Protein AF-A0AAP6ECL6-F1 (afdb_monomer)

Radius of gyration: 22.19 Å; Cα contacts (8 Å, |Δi|>4): 756; chains: 1; bounding box: 52×49×64 Å

Organism: Escherichia coli (NCBI:txid562)

pLDDT: mean 90.91, std 8.63, range [54.09, 98.69]

Foldseek 3Di:
DLLVVLVVLVLVLLQCLLVVVVVVNLVSLLVSLLSLLCLQLNVLAADPPPHGDHDVVSSVVSSVLSVVLSVQLSVQLVVPLVSLLVSLLVLLVCLQVQLDFDSQSVLVCCLVLDLLQALAQFLSVSSSVSSSLSSNVNSDDPVVNVVVSVVSCVPRSVRNDFQDPPDPKFKEKFFQAQQCVVVPHDLVCSLVVVVVLPVVDPHAEYEYAADAQAEPLDPNNPVSNVVSVVVQCPDPVSLQHWYFDWHCYHDFFRFIWTWIHHNHDIAIAGAPHDDAVQQAVGSDFDDDGSNDSHHGDDPPHPHDQWDDTPNFIEGEHEASSLLRADRGEDNGEYEYRYEPVSSDPDPCVLSNLLSSVSSSCSRHNQNAWYFYRYNNAQTWIAHRSSHTPVVRRVCRNNDSIDMDID

Nearest PDB structures (foldseek):
  5n6h-assembly1_A  TM=6.253E-01  e=2.514E-10  Escherichia coli K-12

Sequence (406 aa):
MFLHILLFIFMLCYYLISKGNIKLFLFFVLIYSFGLSFEMVNEYFFSLTPTVHFNSIILLYVALCNILIFTLYYKLSKNGIWGCAIYAAAITAISAIKISIPLNPIILYYKYNLFILPQTNSPLLNLYVINLLPALFFCCDFKKIMLVILCYLAMILPCRMLISDKIPKSNIAVIQVGLYYKNGGTPERFYNDMAKFIKENSVDLIVFSENVYFGYKNEVIKKNTDDLLLKIKTDSTLKQKAFLFNFFGYKKFNNVISMFLHVDNSQLHQKTALIPFIEKRGVFNAPEKLSSEYLNIDKKIKNNNTFKLHGLSYRIYICYEALFPEKYVHNGVVITQSDYIRLNNGRGYKTTLVNGSLLAKFSVAPNTKLINVQNYGGTIVFNNDWEIDWDIYNKSKKEHFFVVTL

Structure (mmCIF, N/CA/C/O backbone):
data_AF-A0AAP6ECL6-F1
#
_entry.id   AF-A0AAP6ECL6-F1
#
loop_
_atom_site.group_PDB
_atom_site.id
_atom_site.type_symbol
_atom_site.label_atom_id
_atom_site.label_alt_id
_atom_site.label_comp_id
_atom_site.label_asym_id
_atom_site.label_entity_id
_atom_site.label_seq_id
_atom_site.pdbx_PDB_ins_code
_atom_site.Cartn_x
_atom_site.Cartn_y
_atom_site.Cartn_z
_atom_site.occupancy
_atom_site.B_iso_or_equiv
_atom_site.auth_seq_id
_atom_site.auth_comp_id
_atom_site.auth_asym_id
_atom_site.auth_atom_id
_atom_site.pdbx_PDB_model_num
ATOM 1 N N . MET A 1 1 ? -5.758 7.002 -21.744 1.00 75.44 1 MET A N 1
ATOM 2 C CA . MET A 1 1 ? -4.837 7.786 -22.602 1.00 75.44 1 MET A CA 1
ATOM 3 C C . MET A 1 1 ? -3.519 8.110 -21.897 1.00 75.44 1 MET A C 1
ATOM 5 O O . MET A 1 1 ? -2.503 7.602 -22.345 1.00 75.44 1 MET A O 1
ATOM 9 N N . PHE A 1 2 ? -3.507 8.862 -20.786 1.00 90.31 2 PHE A N 1
ATOM 10 C CA . PHE A 1 2 ? -2.257 9.251 -20.101 1.00 90.31 2 PHE A CA 1
ATOM 11 C C . PHE A 1 2 ? -1.376 8.062 -19.672 1.00 90.31 2 PHE A C 1
ATOM 13 O O . PHE A 1 2 ? -0.192 8.031 -19.988 1.00 90.31 2 PHE A O 1
ATOM 20 N N . LEU A 1 3 ? -1.966 7.016 -19.082 1.00 90.62 3 LEU A N 1
ATOM 21 C CA . LEU A 1 3 ? -1.233 5.798 -18.708 1.00 90.62 3 LEU A CA 1
ATOM 22 C C . LEU A 1 3 ? -0.573 5.073 -19.906 1.00 90.62 3 LEU A C 1
ATOM 24 O O . LEU A 1 3 ? 0.472 4.441 -19.752 1.00 90.62 3 LEU A O 1
ATOM 28 N N . HIS A 1 4 ? -1.142 5.176 -21.112 1.00 90.75 4 HIS A N 1
ATOM 29 C CA . HIS A 1 4 ? -0.527 4.619 -22.326 1.00 90.75 4 HIS A CA 1
ATOM 30 C C . HIS A 1 4 ? 0.672 5.448 -22.780 1.00 90.75 4 HIS A C 1
ATOM 32 O O . HIS A 1 4 ? 1.692 4.878 -23.152 1.00 90.75 4 HIS A O 1
ATOM 38 N N . ILE A 1 5 ? 0.579 6.778 -22.684 1.00 93.88 5 ILE A N 1
ATOM 39 C CA . ILE A 1 5 ? 1.707 7.682 -22.943 1.00 93.88 5 ILE A CA 1
ATOM 40 C C . ILE A 1 5 ? 2.841 7.377 -21.960 1.00 93.88 5 ILE A C 1
ATOM 42 O O . ILE A 1 5 ? 3.987 7.226 -22.371 1.00 93.88 5 ILE A O 1
ATOM 46 N N . LEU A 1 6 ? 2.519 7.200 -20.676 1.00 94.94 6 LEU A N 1
ATOM 47 C CA . LEU A 1 6 ? 3.492 6.834 -19.650 1.00 94.94 6 LEU A CA 1
ATOM 48 C C . LEU A 1 6 ? 4.201 5.510 -19.979 1.00 94.94 6 LEU A C 1
ATOM 50 O O . LEU A 1 6 ? 5.428 5.439 -19.920 1.00 94.94 6 LEU A O 1
ATOM 54 N N . LEU A 1 7 ? 3.440 4.479 -20.362 1.00 94.06 7 LEU A N 1
ATOM 55 C CA . LEU A 1 7 ? 3.995 3.186 -20.769 1.00 94.06 7 LEU A CA 1
ATOM 56 C C . LEU A 1 7 ? 4.877 3.315 -22.019 1.00 94.06 7 LEU A C 1
ATOM 58 O O . LEU A 1 7 ? 5.943 2.709 -22.080 1.00 94.06 7 LEU A O 1
ATOM 62 N N . PHE A 1 8 ? 4.473 4.124 -22.997 1.00 94.12 8 PHE A N 1
ATOM 63 C CA . PHE A 1 8 ? 5.275 4.376 -24.190 1.00 94.12 8 PHE A CA 1
ATOM 64 C C . PHE A 1 8 ? 6.610 5.046 -23.845 1.00 94.12 8 PHE A C 1
ATOM 66 O O . PHE A 1 8 ? 7.653 4.578 -24.293 1.00 94.12 8 PHE A O 1
ATOM 73 N N . ILE A 1 9 ? 6.602 6.088 -23.005 1.00 96.12 9 ILE A N 1
ATOM 74 C CA . ILE A 1 9 ? 7.834 6.763 -22.567 1.00 96.12 9 ILE A CA 1
ATOM 75 C C . ILE A 1 9 ? 8.721 5.793 -21.771 1.00 96.12 9 ILE A C 1
ATOM 77 O O . ILE A 1 9 ? 9.930 5.759 -21.979 1.00 96.12 9 ILE A O 1
ATOM 81 N N . PHE A 1 10 ? 8.133 4.950 -20.918 1.00 96.00 10 PHE A N 1
ATOM 82 C CA . PHE A 1 10 ? 8.856 3.899 -20.198 1.00 96.00 10 PHE A CA 1
ATOM 83 C C . PHE A 1 10 ? 9.571 2.923 -21.148 1.00 96.00 10 PHE A C 1
ATOM 85 O O . PHE A 1 10 ? 10.760 2.650 -20.978 1.00 96.00 10 PHE A O 1
ATOM 92 N N . MET A 1 11 ? 8.881 2.446 -22.189 1.00 94.81 11 MET A N 1
ATOM 93 C CA . MET A 1 11 ? 9.476 1.590 -23.224 1.00 94.81 11 MET A CA 1
ATOM 94 C C . MET A 1 11 ? 10.541 2.340 -24.041 1.00 94.81 11 MET A C 1
ATOM 96 O O . MET A 1 11 ? 11.598 1.788 -24.346 1.00 94.81 11 MET A O 1
ATOM 100 N N . LEU A 1 12 ? 10.318 3.623 -24.335 1.00 94.00 12 LEU A N 1
ATOM 101 C CA . LEU A 1 12 ? 11.291 4.480 -25.010 1.00 94.00 12 LEU A CA 1
ATOM 102 C C . LEU A 1 12 ? 12.575 4.651 -24.182 1.00 94.00 12 LEU A C 1
ATOM 104 O O . LEU A 1 12 ? 13.664 4.630 -24.751 1.00 94.00 12 LEU A O 1
ATOM 108 N N . CYS A 1 13 ? 12.491 4.756 -22.852 1.00 96.38 13 CYS A N 1
ATOM 109 C CA . CYS A 1 13 ? 13.670 4.803 -21.983 1.00 96.38 13 CYS A CA 1
ATOM 110 C C . CYS A 1 13 ? 14.537 3.540 -22.114 1.00 96.38 13 CYS A C 1
ATOM 112 O O . CYS A 1 13 ? 15.756 3.671 -22.255 1.00 96.38 13 CYS A O 1
ATOM 114 N N . TYR A 1 14 ? 13.934 2.342 -22.136 1.00 94.25 14 TYR A N 1
ATOM 115 C CA . TYR A 1 14 ? 14.662 1.091 -22.403 1.00 94.25 14 TYR A CA 1
ATOM 116 C C . TYR A 1 14 ? 15.336 1.103 -23.778 1.00 94.25 14 TYR A C 1
ATOM 118 O O . TYR A 1 14 ? 16.516 0.762 -23.892 1.00 94.25 14 TYR A O 1
ATOM 126 N N . TYR A 1 15 ? 14.609 1.528 -24.814 1.00 92.50 15 TYR A N 1
ATOM 127 C CA . TYR A 1 15 ? 15.150 1.637 -26.166 1.00 92.50 15 TYR A CA 1
ATOM 128 C C . TYR A 1 15 ? 16.367 2.570 -26.215 1.00 92.50 15 TYR A C 1
ATOM 130 O O . TYR A 1 15 ? 17.445 2.165 -26.652 1.00 92.50 15 TYR A O 1
ATOM 138 N N . LEU A 1 16 ? 16.230 3.800 -25.720 1.00 94.06 16 LEU A N 1
ATOM 139 C CA . LEU A 1 16 ? 17.276 4.819 -25.793 1.00 94.06 16 LEU A CA 1
ATOM 140 C C . LEU A 1 16 ? 18.542 4.407 -25.048 1.00 94.06 16 LEU A C 1
ATOM 142 O O . LEU A 1 16 ? 19.642 4.556 -25.589 1.00 94.06 16 LEU A O 1
ATOM 146 N N . ILE A 1 17 ? 18.398 3.859 -23.836 1.00 94.88 17 ILE A N 1
ATOM 147 C CA . ILE A 1 17 ? 19.562 3.420 -23.071 1.00 94.88 17 ILE A CA 1
ATOM 148 C C . ILE A 1 17 ? 20.221 2.194 -23.718 1.00 94.88 17 ILE A C 1
ATOM 150 O O . ILE A 1 17 ? 21.446 2.139 -23.773 1.00 94.88 17 ILE A O 1
ATOM 154 N N . SER A 1 18 ? 19.451 1.263 -24.303 1.00 91.38 18 SER A N 1
ATOM 155 C CA . SER A 1 18 ? 20.010 0.103 -25.024 1.00 91.38 18 SER A CA 1
ATOM 156 C C . SER A 1 18 ? 20.860 0.506 -26.236 1.00 91.38 18 SER A C 1
ATOM 158 O O . SER A 1 18 ? 21.858 -0.144 -26.537 1.00 91.38 18 SER A O 1
ATOM 160 N N . LYS A 1 19 ? 20.511 1.619 -26.896 1.00 90.25 19 LYS A N 1
ATOM 161 C CA . LYS A 1 19 ? 21.268 2.202 -28.015 1.00 90.25 19 LYS A CA 1
ATOM 162 C C . LYS A 1 19 ? 22.422 3.107 -27.571 1.00 90.25 19 LYS A C 1
ATOM 164 O O . LYS A 1 19 ? 23.097 3.679 -28.419 1.00 90.25 19 LYS A O 1
ATOM 169 N N . GLY A 1 20 ? 22.645 3.267 -26.265 1.00 90.31 20 GLY A N 1
ATOM 170 C CA . GLY A 1 20 ? 23.695 4.131 -25.724 1.00 90.31 20 GLY A CA 1
ATOM 171 C C . GLY A 1 20 ? 23.426 5.632 -25.890 1.00 90.31 20 GLY A C 1
ATOM 172 O O . GLY A 1 20 ? 24.339 6.436 -25.709 1.00 90.31 20 GLY A O 1
ATOM 173 N N . ASN A 1 21 ? 22.192 6.046 -26.204 1.00 93.31 21 ASN A N 1
ATOM 174 C CA . ASN A 1 21 ? 21.845 7.459 -26.368 1.00 93.31 21 ASN A CA 1
ATOM 175 C C . ASN A 1 21 ? 21.548 8.118 -25.008 1.00 93.31 21 ASN A C 1
ATOM 177 O O . ASN A 1 21 ? 20.399 8.388 -24.655 1.00 93.31 21 ASN A O 1
ATOM 181 N N . ILE A 1 22 ? 22.606 8.355 -24.227 1.00 93.44 22 ILE A N 1
ATOM 182 C CA . ILE A 1 22 ? 22.516 8.781 -22.820 1.00 93.44 22 ILE A CA 1
ATOM 183 C C . ILE A 1 22 ? 21.824 10.143 -22.670 1.00 93.44 22 ILE A C 1
ATOM 185 O O . ILE A 1 22 ? 20.992 10.301 -21.782 1.00 93.44 22 ILE A O 1
ATOM 189 N N . LYS A 1 23 ? 22.128 11.124 -23.532 1.00 94.62 23 LYS A N 1
ATOM 190 C CA . LYS A 1 23 ? 21.545 12.476 -23.431 1.00 94.62 23 LYS A CA 1
ATOM 191 C C . LYS A 1 23 ? 20.026 12.442 -23.593 1.00 94.62 23 LYS A C 1
ATOM 193 O O . LYS A 1 23 ? 19.305 12.990 -22.764 1.00 94.62 23 LYS A O 1
ATOM 198 N N . LEU A 1 24 ? 19.547 11.760 -24.636 1.00 95.81 24 LEU A N 1
ATOM 199 C CA . LEU A 1 24 ? 18.116 11.648 -24.900 1.00 95.81 24 LEU A CA 1
ATOM 200 C C . LEU A 1 24 ? 17.424 10.786 -23.836 1.00 95.81 24 LEU A C 1
ATOM 202 O O . LEU A 1 24 ? 16.335 11.125 -23.382 1.00 95.81 24 LEU A O 1
ATOM 206 N N . PHE A 1 25 ? 18.084 9.719 -23.372 1.00 96.81 25 PHE A N 1
ATOM 207 C CA . PHE A 1 25 ? 17.612 8.920 -22.242 1.00 96.81 25 PHE A CA 1
ATOM 208 C C . PHE A 1 25 ? 17.396 9.770 -20.979 1.00 96.81 25 PHE A C 1
ATOM 210 O O . PHE A 1 25 ? 16.327 9.682 -20.379 1.00 96.81 25 PHE A O 1
ATOM 217 N N . LEU A 1 26 ? 18.369 10.605 -20.591 1.00 97.06 26 LEU A N 1
ATOM 218 C CA . LEU A 1 26 ? 18.269 11.446 -19.392 1.00 97.06 26 LEU A CA 1
ATOM 219 C C . LEU A 1 26 ? 17.099 12.436 -19.480 1.00 97.06 26 LEU A C 1
ATOM 221 O O . LEU A 1 26 ? 16.418 12.676 -18.488 1.00 97.06 26 LEU A O 1
ATOM 225 N N . PHE A 1 27 ? 16.816 12.966 -20.668 1.00 97.38 27 PHE A N 1
ATOM 226 C CA . PHE A 1 27 ? 15.640 13.803 -20.887 1.00 97.38 27 PHE A CA 1
ATOM 227 C C . PHE A 1 27 ? 14.333 13.014 -20.693 1.00 97.38 27 PHE A C 1
ATOM 229 O O . PHE A 1 27 ? 13.476 13.406 -19.900 1.00 97.38 27 PHE A O 1
ATOM 236 N N . PHE A 1 28 ? 14.189 11.861 -21.353 1.00 97.75 28 PHE A N 1
ATOM 237 C CA . PHE A 1 28 ? 12.953 11.077 -21.275 1.00 97.75 28 PHE A CA 1
ATOM 238 C C . PHE A 1 28 ? 12.728 10.401 -19.920 1.00 97.75 28 PHE A C 1
ATOM 240 O O . PHE A 1 28 ? 11.579 10.283 -19.502 1.00 97.75 28 PHE A O 1
ATOM 247 N N . VAL A 1 29 ? 13.779 10.003 -19.194 1.00 97.69 29 VAL A N 1
ATOM 248 C CA . VAL A 1 29 ? 13.623 9.429 -17.846 1.00 97.69 29 VAL A CA 1
ATOM 249 C C . VAL A 1 29 ? 13.122 10.475 -16.847 1.00 97.69 29 VAL A C 1
ATOM 251 O O . VAL A 1 29 ? 12.369 10.128 -15.937 1.00 97.69 29 VAL A O 1
ATOM 254 N N . LEU A 1 30 ? 13.460 11.758 -17.032 1.00 97.50 30 LEU A N 1
ATOM 255 C CA . LEU A 1 30 ? 12.899 12.856 -16.237 1.00 97.50 30 LEU A CA 1
ATOM 256 C C . LEU A 1 30 ? 11.420 13.084 -16.559 1.00 97.50 30 LEU A C 1
ATOM 258 O O . LEU A 1 30 ? 10.615 13.181 -15.633 1.00 97.50 30 LEU A O 1
ATOM 262 N N . ILE A 1 31 ? 11.041 13.084 -17.843 1.00 97.44 31 ILE A N 1
ATOM 263 C CA . ILE A 1 31 ? 9.630 13.170 -18.257 1.00 97.44 31 ILE A CA 1
ATOM 264 C C . ILE A 1 31 ? 8.833 11.987 -17.700 1.00 97.44 31 ILE A C 1
ATOM 266 O O . ILE A 1 31 ? 7.761 12.179 -17.130 1.00 97.44 31 ILE A O 1
ATOM 270 N N . TYR A 1 32 ? 9.362 10.768 -17.822 1.00 97.44 32 TYR A N 1
ATOM 271 C CA . TYR A 1 32 ? 8.741 9.567 -17.270 1.00 97.44 32 TYR A CA 1
ATOM 272 C C . TYR A 1 32 ? 8.559 9.676 -15.755 1.00 97.44 32 TYR A C 1
ATOM 274 O O . TYR A 1 32 ? 7.475 9.414 -15.246 1.00 97.44 32 TYR A O 1
ATOM 282 N N . SER A 1 33 ? 9.598 10.103 -15.037 1.00 97.62 33 SER A N 1
ATOM 283 C CA . SER A 1 33 ? 9.557 10.242 -13.579 1.00 97.62 33 SER A CA 1
ATOM 284 C C . SER A 1 33 ? 8.554 11.303 -13.131 1.00 97.62 33 SER A C 1
ATOM 286 O O . SER A 1 33 ? 7.838 11.084 -12.153 1.00 97.62 33 SER A O 1
ATOM 288 N N . PHE A 1 34 ? 8.442 12.410 -13.869 1.00 97.06 34 PHE A N 1
ATOM 289 C CA . PHE A 1 34 ? 7.405 13.416 -13.652 1.00 97.06 34 PHE A CA 1
ATOM 290 C C . PHE A 1 34 ? 6.009 12.827 -13.882 1.00 97.06 34 PHE A C 1
ATOM 292 O O . PHE A 1 34 ? 5.149 12.916 -13.008 1.00 97.06 34 PHE A O 1
ATOM 299 N N . GLY A 1 35 ? 5.795 12.169 -15.026 1.00 96.19 35 GLY A N 1
ATOM 300 C CA . GLY A 1 35 ? 4.511 11.565 -15.375 1.00 96.19 35 GLY A CA 1
ATOM 301 C C . GLY A 1 35 ? 4.075 10.475 -14.395 1.00 96.19 35 GLY A C 1
ATOM 302 O O . GLY A 1 35 ? 2.911 10.436 -14.008 1.00 96.19 35 GLY A O 1
ATOM 303 N N . LEU A 1 36 ? 5.002 9.624 -13.944 1.00 95.88 36 LEU A N 1
ATOM 304 C CA . LEU A 1 36 ? 4.726 8.561 -12.976 1.00 95.88 36 LEU A CA 1
ATOM 305 C C . LEU A 1 36 ? 4.383 9.149 -11.606 1.00 95.88 36 LEU A C 1
ATOM 307 O O . LEU A 1 36 ? 3.439 8.695 -10.967 1.00 95.88 36 LEU A O 1
ATOM 311 N N . SER A 1 37 ? 5.124 10.170 -11.164 1.00 94.88 37 SER A N 1
ATOM 312 C CA . SER A 1 37 ? 4.842 10.860 -9.899 1.00 94.88 37 SER A CA 1
ATOM 313 C C . SER A 1 37 ? 3.457 11.507 -9.930 1.00 94.88 37 SER A C 1
ATOM 315 O O . SER A 1 37 ? 2.684 11.363 -8.982 1.00 94.88 37 SER A O 1
ATOM 317 N N . PHE A 1 38 ? 3.108 12.145 -11.050 1.00 93.62 38 PHE A N 1
ATOM 318 C CA . PHE A 1 38 ? 1.782 12.713 -11.260 1.00 93.62 38 PHE A CA 1
ATOM 319 C C . PHE A 1 38 ? 0.685 11.638 -11.274 1.00 93.62 38 PHE A C 1
ATOM 321 O O . PHE A 1 38 ? -0.324 11.796 -10.598 1.00 93.62 38 PHE A O 1
ATOM 328 N N . GLU A 1 39 ? 0.881 10.508 -11.955 1.00 92.88 39 GLU A N 1
ATOM 329 C CA . GLU A 1 39 ? -0.111 9.423 -11.956 1.00 92.88 39 GLU A CA 1
ATOM 330 C C . GLU A 1 39 ? -0.311 8.825 -10.553 1.00 92.88 39 GLU A C 1
ATOM 332 O O . GLU A 1 39 ? -1.435 8.531 -10.152 1.00 92.88 39 GLU A O 1
ATOM 337 N N . MET A 1 40 ? 0.763 8.648 -9.780 1.00 91.44 40 MET A N 1
ATOM 338 C CA . MET A 1 40 ? 0.704 7.969 -8.482 1.00 91.44 40 MET A CA 1
ATOM 339 C C . MET A 1 40 ? 0.111 8.828 -7.364 1.00 91.44 40 MET A C 1
ATOM 341 O O . MET A 1 40 ? -0.670 8.317 -6.563 1.00 91.44 40 MET A O 1
ATOM 345 N N . VAL A 1 41 ? 0.492 10.107 -7.278 1.00 90.25 41 VAL A N 1
ATOM 346 C CA . VAL A 1 41 ? 0.111 10.984 -6.151 1.00 90.25 41 VAL A CA 1
ATOM 347 C C . VAL A 1 41 ? -0.541 12.307 -6.577 1.00 90.25 41 VAL A C 1
ATOM 349 O O . VAL A 1 41 ? -0.922 13.104 -5.720 1.00 90.25 41 VAL A O 1
ATOM 352 N N . ASN A 1 42 ? -0.734 12.524 -7.880 1.00 90.75 42 ASN A N 1
ATOM 353 C CA . ASN A 1 42 ? -1.544 13.597 -8.460 1.00 90.75 42 ASN A CA 1
ATOM 354 C C . ASN A 1 42 ? -1.194 14.997 -7.914 1.00 90.75 42 ASN A C 1
ATOM 356 O O . ASN A 1 42 ? -0.027 15.390 -7.923 1.00 90.75 42 ASN A O 1
ATOM 360 N N . GLU A 1 43 ? -2.180 15.741 -7.407 1.00 89.25 43 GLU A N 1
ATOM 361 C CA . GLU A 1 43 ? -2.031 17.117 -6.915 1.00 89.25 43 GLU A CA 1
ATOM 362 C C . GLU A 1 43 ? -1.064 17.253 -5.727 1.00 89.25 43 GLU A C 1
ATOM 364 O O . GLU A 1 43 ? -0.547 18.343 -5.480 1.00 89.25 43 GLU A O 1
ATOM 369 N N . TYR A 1 44 ? -0.775 16.167 -4.999 1.00 89.00 44 TYR A N 1
ATOM 370 C CA . TYR A 1 44 ? 0.276 16.177 -3.975 1.00 89.00 44 TYR A CA 1
ATOM 371 C C . TYR A 1 44 ? 1.678 16.288 -4.584 1.00 89.00 44 TYR A C 1
ATOM 373 O O . TYR A 1 44 ? 2.592 16.826 -3.965 1.00 89.00 44 TYR A O 1
ATOM 381 N N . PHE A 1 45 ? 1.864 15.798 -5.809 1.00 91.75 45 PHE A N 1
ATOM 382 C CA . PHE A 1 45 ? 3.100 15.993 -6.551 1.00 91.75 45 PHE A CA 1
ATOM 383 C C . PHE A 1 45 ? 3.121 17.346 -7.253 1.00 91.75 45 PHE A C 1
ATOM 385 O O . PHE A 1 45 ? 4.061 18.117 -7.063 1.00 91.75 45 PHE A O 1
ATOM 392 N N . PHE A 1 46 ? 2.090 17.646 -8.040 1.00 90.81 46 PHE A N 1
ATOM 393 C CA . PHE A 1 46 ? 2.035 18.867 -8.833 1.00 90.81 46 PHE A CA 1
ATOM 394 C C . PHE A 1 46 ? 0.603 19.381 -8.960 1.00 90.81 46 PHE A C 1
ATOM 396 O O . PHE A 1 46 ? -0.279 18.647 -9.400 1.00 90.81 46 PHE A O 1
ATOM 403 N N . SER A 1 47 ? 0.384 20.650 -8.619 1.00 88.56 47 SER A N 1
ATOM 404 C CA . SER A 1 47 ? -0.892 21.336 -8.824 1.00 88.56 47 SER A CA 1
ATOM 405 C C . SER A 1 47 ? -0.661 22.779 -9.261 1.00 88.56 47 SER A C 1
ATOM 407 O O . SER A 1 47 ? 0.301 23.413 -8.835 1.00 88.56 47 SER A O 1
ATOM 409 N N . LEU A 1 48 ? -1.55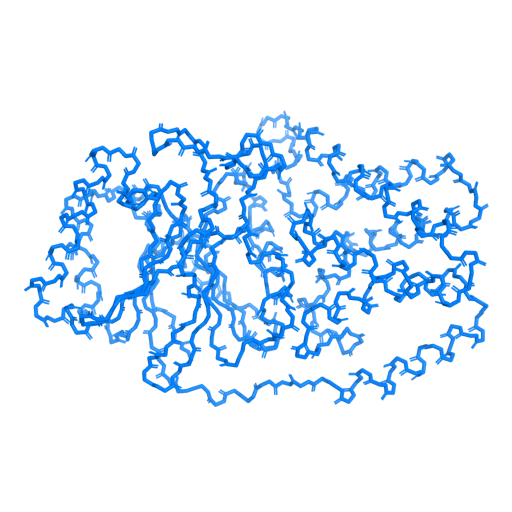3 23.298 -10.106 1.00 84.44 48 LEU A N 1
ATOM 410 C CA . LEU A 1 48 ? -1.589 24.707 -10.514 1.00 84.44 48 LEU A CA 1
ATOM 411 C C . LEU A 1 48 ? -2.659 25.510 -9.757 1.00 84.44 48 LEU A C 1
ATOM 413 O O . LEU A 1 48 ? -2.664 26.735 -9.827 1.00 84.44 48 LEU A O 1
ATOM 417 N N . THR A 1 49 ? -3.573 24.838 -9.048 1.00 76.12 49 THR A N 1
ATOM 418 C CA . THR A 1 49 ? -4.720 25.463 -8.373 1.00 76.12 49 THR A CA 1
ATOM 419 C C . THR A 1 49 ? -5.042 24.743 -7.060 1.00 76.12 49 THR A C 1
ATOM 421 O O . THR A 1 49 ? -5.072 23.512 -7.059 1.00 76.12 49 THR A O 1
ATOM 424 N N . PRO A 1 50 ? -5.372 25.446 -5.960 1.00 66.88 50 PRO A N 1
ATOM 425 C CA . PRO A 1 50 ? -5.492 26.903 -5.824 1.00 66.88 50 PRO A CA 1
ATOM 426 C C . PRO A 1 50 ? -4.145 27.639 -5.706 1.00 66.88 50 PRO A C 1
ATOM 428 O O . PRO A 1 50 ? -4.087 28.831 -5.979 1.00 66.88 50 PRO A O 1
ATOM 431 N N . THR A 1 51 ? -3.065 26.941 -5.355 1.00 78.12 51 THR A N 1
ATOM 432 C CA . THR A 1 51 ? -1.693 27.464 -5.324 1.00 78.12 51 THR A CA 1
ATOM 433 C C . THR A 1 51 ? -0.783 26.562 -6.149 1.00 78.12 51 THR A C 1
ATOM 435 O O . THR A 1 51 ? -0.954 25.341 -6.153 1.00 78.12 51 THR A O 1
ATOM 438 N N . VAL A 1 52 ? 0.180 27.157 -6.865 1.00 84.31 52 VAL A N 1
ATOM 439 C CA . VAL A 1 52 ? 1.187 26.381 -7.596 1.00 84.31 52 VAL A CA 1
ATOM 440 C C . VAL A 1 52 ? 2.021 25.610 -6.582 1.00 84.31 52 VAL A C 1
ATOM 442 O O . VAL A 1 52 ? 2.687 26.197 -5.730 1.00 84.31 52 VAL A O 1
ATOM 445 N N . HIS A 1 53 ? 1.972 24.290 -6.678 1.00 87.12 53 HIS A N 1
ATOM 446 C CA . HIS A 1 53 ? 2.682 23.377 -5.803 1.00 87.12 53 HIS A CA 1
ATOM 447 C C . HIS A 1 53 ? 3.484 22.397 -6.649 1.00 87.12 53 HIS A C 1
ATOM 449 O O . HIS A 1 53 ? 2.964 21.814 -7.601 1.00 87.12 53 HIS A O 1
ATOM 455 N N . PHE A 1 54 ? 4.736 22.167 -6.262 1.00 91.38 54 PHE A N 1
ATOM 456 C CA . PHE A 1 54 ? 5.594 21.172 -6.884 1.00 91.38 54 PHE A CA 1
ATOM 457 C C . PHE A 1 54 ? 6.469 20.477 -5.837 1.00 91.38 54 PHE A C 1
ATOM 459 O O . PHE A 1 54 ? 7.305 21.104 -5.188 1.00 91.38 54 PHE A O 1
ATOM 466 N N . ASN A 1 55 ? 6.294 19.162 -5.689 1.00 90.38 55 ASN A N 1
ATOM 467 C CA . ASN A 1 55 ? 7.078 18.344 -4.774 1.00 90.38 55 ASN A CA 1
ATOM 468 C C . ASN A 1 55 ? 8.368 17.856 -5.449 1.00 90.38 55 ASN A C 1
ATOM 470 O O . ASN A 1 55 ? 8.439 16.751 -6.000 1.00 90.38 55 ASN A O 1
ATOM 474 N N . SER A 1 56 ? 9.404 18.691 -5.393 1.00 91.75 56 SER A N 1
ATOM 475 C CA . SER A 1 56 ? 10.717 18.391 -5.975 1.00 91.75 56 SER A CA 1
ATOM 476 C C . SER A 1 56 ? 11.396 17.173 -5.341 1.00 91.75 56 SER A C 1
ATOM 478 O O . SER A 1 56 ? 12.125 16.463 -6.032 1.00 91.75 56 SER A O 1
ATOM 480 N N . ILE A 1 57 ? 11.125 16.882 -4.063 1.00 88.25 57 ILE A N 1
ATOM 481 C CA . ILE A 1 57 ? 11.693 15.730 -3.345 1.00 88.25 57 ILE A CA 1
ATOM 482 C C . ILE A 1 57 ? 11.173 14.420 -3.943 1.00 88.25 57 ILE A C 1
ATOM 484 O O . ILE A 1 57 ? 11.962 13.510 -4.200 1.00 88.25 57 ILE A O 1
ATOM 488 N N . ILE A 1 58 ? 9.866 14.334 -4.220 1.00 89.00 58 ILE A N 1
ATOM 489 C CA . ILE A 1 58 ? 9.283 13.164 -4.892 1.00 89.00 58 ILE A CA 1
ATOM 490 C C . ILE A 1 58 ? 9.872 13.012 -6.291 1.00 89.00 58 ILE A C 1
ATOM 492 O O . ILE A 1 58 ? 10.295 11.907 -6.633 1.00 89.00 58 ILE A O 1
ATOM 496 N N . LEU A 1 59 ? 9.955 14.100 -7.075 1.00 94.50 59 LEU A N 1
ATOM 497 C CA . LEU A 1 59 ? 10.544 14.014 -8.415 1.00 94.50 59 LEU A CA 1
ATOM 498 C C . LEU A 1 59 ? 11.971 13.477 -8.341 1.00 94.50 59 LEU A C 1
ATOM 500 O O . LEU A 1 59 ? 12.316 12.562 -9.083 1.00 94.50 59 LEU A O 1
ATOM 504 N N . LEU A 1 60 ? 12.790 14.042 -7.450 1.00 92.94 60 LEU A N 1
ATOM 505 C CA . LEU A 1 60 ? 14.189 13.669 -7.303 1.00 92.94 60 LEU A CA 1
ATOM 506 C C . LEU A 1 60 ? 14.326 12.197 -6.910 1.00 92.94 60 LEU A C 1
ATOM 508 O O . LEU A 1 60 ? 15.112 11.478 -7.522 1.00 92.94 60 LEU A O 1
ATOM 512 N N . TYR A 1 61 ? 13.537 11.728 -5.941 1.00 89.69 61 TYR A N 1
ATOM 513 C CA . TYR A 1 61 ? 13.538 10.327 -5.529 1.00 89.69 61 TYR A CA 1
ATOM 514 C C . TYR A 1 61 ? 13.174 9.392 -6.690 1.00 89.69 61 TYR A C 1
ATOM 516 O O . TYR A 1 61 ? 13.938 8.481 -7.015 1.00 89.69 61 TYR A O 1
ATOM 524 N N . VAL A 1 62 ? 12.043 9.644 -7.359 1.00 93.62 62 VAL A N 1
ATOM 525 C CA . VAL A 1 62 ? 11.560 8.806 -8.467 1.00 93.62 62 VAL A CA 1
ATOM 526 C C . VAL A 1 62 ? 12.546 8.832 -9.640 1.00 93.62 62 VAL A C 1
ATOM 528 O O . VAL A 1 62 ? 12.856 7.781 -10.203 1.00 93.62 62 VAL A O 1
ATOM 531 N N . ALA A 1 63 ? 13.102 10.000 -9.970 1.00 96.25 63 ALA A N 1
ATOM 532 C CA . ALA A 1 63 ? 14.100 10.151 -11.025 1.00 96.25 63 ALA A CA 1
ATOM 533 C C . ALA A 1 63 ? 15.392 9.391 -10.720 1.00 96.25 63 ALA A C 1
ATOM 535 O O . ALA A 1 63 ? 15.870 8.649 -11.577 1.00 96.25 63 ALA A O 1
ATOM 536 N N . LEU A 1 64 ? 15.937 9.513 -9.505 1.00 94.62 64 LEU A N 1
ATOM 537 C CA . LEU A 1 64 ? 17.146 8.790 -9.103 1.00 94.62 64 LEU A CA 1
ATOM 538 C C . LEU A 1 64 ? 16.935 7.273 -9.139 1.00 94.62 64 LEU A C 1
ATOM 540 O O . LEU A 1 64 ? 17.777 6.551 -9.679 1.00 94.62 64 LEU A O 1
ATOM 544 N N . CYS A 1 65 ? 15.798 6.787 -8.630 1.00 93.94 65 CYS A N 1
ATOM 545 C CA . CYS A 1 65 ? 15.447 5.371 -8.703 1.00 93.94 65 CYS A CA 1
ATOM 546 C C . CYS A 1 65 ? 15.354 4.889 -10.156 1.00 93.94 65 CYS A C 1
ATOM 548 O O . CYS A 1 65 ? 15.966 3.879 -10.500 1.00 93.94 65 CYS A O 1
ATOM 550 N N . ASN A 1 66 ? 14.656 5.621 -11.029 1.00 96.38 66 ASN A N 1
ATOM 551 C CA . ASN A 1 66 ? 14.516 5.244 -12.435 1.00 96.38 66 ASN A CA 1
ATOM 552 C C . ASN A 1 66 ? 15.851 5.280 -13.189 1.00 96.38 66 ASN A C 1
ATOM 554 O O . ASN A 1 66 ? 16.157 4.344 -13.926 1.00 96.38 66 ASN A O 1
ATOM 558 N N . ILE A 1 67 ? 16.688 6.298 -12.971 1.00 96.62 67 ILE A N 1
ATOM 559 C CA . ILE A 1 67 ? 18.036 6.359 -13.555 1.00 96.62 67 ILE A CA 1
ATOM 560 C C . ILE A 1 67 ? 18.845 5.123 -13.151 1.00 96.62 67 ILE A C 1
ATOM 562 O O . ILE A 1 67 ? 19.458 4.487 -14.012 1.00 96.62 67 ILE A O 1
ATOM 566 N N . LEU A 1 68 ? 18.813 4.739 -11.871 1.00 95.00 68 LEU A N 1
ATOM 567 C CA . LEU A 1 68 ? 19.497 3.542 -11.382 1.00 95.00 68 LEU A CA 1
ATOM 568 C C . LEU A 1 68 ? 18.950 2.265 -12.035 1.00 95.00 68 LEU A C 1
ATOM 570 O O . LEU A 1 68 ? 19.737 1.444 -12.505 1.00 95.00 68 LEU A O 1
ATOM 574 N N . ILE A 1 69 ? 17.623 2.130 -12.130 1.00 95.56 69 ILE A N 1
ATOM 575 C CA . ILE A 1 69 ? 16.942 1.003 -12.782 1.00 95.56 69 ILE A CA 1
ATOM 576 C C . ILE A 1 69 ? 17.413 0.855 -14.238 1.00 95.56 69 ILE A C 1
ATOM 578 O O . ILE A 1 69 ? 17.912 -0.202 -14.625 1.00 95.56 69 ILE A O 1
ATOM 582 N N . PHE A 1 70 ? 17.319 1.905 -15.053 1.00 96.75 70 PHE A N 1
ATOM 583 C CA . PHE A 1 70 ? 17.685 1.827 -16.472 1.00 96.75 70 PHE A CA 1
ATOM 584 C C . PHE A 1 70 ? 19.198 1.688 -16.700 1.00 96.75 70 PHE A C 1
ATOM 586 O O . PHE A 1 70 ? 19.624 0.995 -17.624 1.00 96.75 70 PHE A O 1
ATOM 593 N N . THR A 1 71 ? 20.029 2.282 -15.838 1.00 95.00 71 THR A N 1
ATOM 594 C CA . THR A 1 71 ? 21.492 2.103 -15.894 1.00 95.00 71 THR A CA 1
ATOM 595 C C . THR A 1 71 ? 21.876 0.659 -15.569 1.00 95.00 71 THR A C 1
ATOM 597 O O . THR A 1 71 ? 22.757 0.091 -16.220 1.00 95.00 71 THR A O 1
ATOM 600 N N . LEU A 1 72 ? 21.214 0.037 -14.586 1.00 95.88 72 LEU A N 1
ATOM 601 C CA . LEU A 1 72 ? 21.427 -1.370 -14.255 1.00 95.88 72 LEU A CA 1
ATOM 602 C C . LEU A 1 72 ? 21.037 -2.272 -15.432 1.00 95.88 72 LEU A C 1
ATOM 604 O O . LEU A 1 72 ? 21.809 -3.160 -15.794 1.00 95.88 72 LEU A O 1
ATOM 608 N N . TYR A 1 73 ? 19.898 -1.995 -16.077 1.00 96.38 73 TYR A N 1
ATOM 609 C CA . TYR A 1 73 ? 19.498 -2.676 -17.310 1.00 96.38 73 TYR A CA 1
ATOM 610 C C . TYR A 1 73 ? 20.573 -2.555 -18.397 1.00 96.38 73 TYR A C 1
ATOM 612 O O . TYR A 1 73 ? 21.007 -3.568 -18.939 1.00 96.38 73 TYR A O 1
ATOM 620 N N . TYR A 1 74 ? 21.063 -1.346 -18.686 1.00 95.06 74 TYR A N 1
ATOM 621 C CA . TYR A 1 74 ? 22.088 -1.123 -19.714 1.00 95.06 74 TYR A CA 1
ATOM 622 C C . TYR A 1 74 ? 23.378 -1.908 -19.468 1.00 95.06 74 TYR A C 1
ATOM 624 O O . TYR A 1 74 ? 23.982 -2.433 -20.403 1.00 95.06 74 TYR A O 1
ATOM 632 N N . LYS A 1 75 ? 23.808 -2.004 -18.207 1.00 94.69 75 LYS A N 1
ATOM 633 C CA . LYS A 1 75 ? 25.009 -2.763 -17.845 1.00 94.69 75 LYS A CA 1
ATOM 634 C C . LYS A 1 75 ? 24.799 -4.267 -18.003 1.00 94.69 75 LYS A C 1
ATOM 636 O O . LYS A 1 75 ? 25.656 -4.933 -18.573 1.00 94.69 75 LYS A O 1
ATOM 641 N N . LEU A 1 76 ? 23.680 -4.793 -17.505 1.00 95.50 76 LEU A N 1
ATOM 642 C CA . LEU A 1 76 ? 23.451 -6.237 -17.431 1.00 95.50 76 LEU A CA 1
ATOM 643 C C . LEU A 1 76 ? 22.946 -6.838 -18.746 1.00 95.50 76 LEU A C 1
ATOM 645 O O . LEU A 1 76 ? 23.365 -7.935 -19.099 1.00 95.50 76 LEU A O 1
ATOM 649 N N . SER A 1 77 ? 22.101 -6.128 -19.499 1.00 92.12 77 SER A N 1
ATOM 650 C CA . SER A 1 77 ? 21.501 -6.615 -20.758 1.00 92.12 77 SER A CA 1
ATOM 651 C C . SER A 1 77 ? 22.519 -6.966 -21.847 1.00 92.12 77 SER A C 1
ATOM 653 O O . SER A 1 77 ? 22.204 -7.739 -22.748 1.00 92.12 77 SER A O 1
ATOM 655 N N . LYS A 1 78 ? 23.768 -6.492 -21.740 1.00 90.19 78 LYS A N 1
ATOM 656 C CA . LYS A 1 78 ? 24.881 -6.907 -22.613 1.00 90.19 78 LYS A CA 1
ATOM 657 C C . LYS A 1 78 ? 25.157 -8.414 -22.562 1.00 90.19 78 LYS A C 1
ATOM 659 O O . LYS A 1 78 ? 25.646 -8.971 -23.536 1.00 90.19 78 LYS A O 1
ATOM 664 N N . ASN A 1 79 ? 24.774 -9.079 -21.472 1.00 89.62 79 ASN A N 1
ATOM 665 C CA . ASN A 1 79 ? 24.877 -10.531 -21.307 1.00 89.62 79 ASN A CA 1
ATOM 666 C C . ASN A 1 79 ? 23.651 -11.285 -21.869 1.00 89.62 79 ASN A C 1
ATOM 668 O O . ASN A 1 79 ? 23.394 -12.432 -21.499 1.00 89.62 79 ASN A O 1
ATOM 672 N N . GLY A 1 80 ? 22.846 -10.643 -22.721 1.00 88.88 80 GLY A N 1
ATOM 673 C CA . GLY A 1 80 ? 21.671 -11.244 -23.342 1.00 88.88 80 GLY A CA 1
ATOM 674 C C . GLY A 1 80 ? 20.539 -11.537 -22.349 1.00 88.88 80 GLY A C 1
ATOM 675 O O . GLY A 1 80 ? 20.305 -10.803 -21.383 1.00 88.88 80 GLY A O 1
ATOM 676 N N . ILE A 1 81 ? 19.842 -12.656 -22.577 1.00 89.25 81 ILE A N 1
ATOM 677 C CA . ILE A 1 81 ? 18.687 -13.105 -21.779 1.00 89.25 81 ILE A CA 1
ATOM 678 C C . ILE A 1 81 ? 19.057 -13.275 -20.298 1.00 89.25 81 ILE A C 1
ATOM 680 O O . ILE A 1 81 ? 18.319 -12.818 -19.426 1.00 89.25 81 ILE A O 1
ATOM 684 N N . TRP A 1 82 ? 20.220 -13.866 -20.007 1.00 90.00 82 TRP A N 1
ATOM 685 C CA . TRP A 1 82 ? 20.709 -14.035 -18.634 1.00 90.00 82 TRP A CA 1
ATOM 686 C C . TRP A 1 82 ? 20.918 -12.694 -17.931 1.00 90.00 82 TRP A C 1
ATOM 688 O O . TRP A 1 82 ? 20.528 -12.526 -16.777 1.00 90.00 82 TRP A O 1
ATOM 698 N N . GLY A 1 83 ? 21.458 -11.710 -18.651 1.00 94.62 83 GLY A N 1
ATOM 699 C CA . GLY A 1 83 ? 21.581 -10.338 -18.173 1.00 94.62 83 GLY A CA 1
ATOM 700 C C . GLY A 1 83 ? 20.244 -9.714 -17.774 1.00 94.62 83 GLY A C 1
ATOM 701 O O . GLY A 1 83 ? 20.122 -9.138 -16.693 1.00 94.62 83 GLY A O 1
ATOM 702 N N . CYS A 1 84 ? 19.219 -9.883 -18.613 1.00 94.25 84 CYS A N 1
ATOM 703 C CA . CYS A 1 84 ? 17.862 -9.408 -18.328 1.00 94.25 84 CYS A CA 1
ATOM 704 C C . CYS A 1 84 ? 17.230 -10.120 -17.124 1.00 94.25 84 CYS A C 1
ATOM 706 O O . CYS A 1 84 ? 16.573 -9.474 -16.309 1.00 94.25 84 CYS A O 1
ATOM 708 N N . ALA A 1 85 ? 17.460 -11.428 -16.977 1.00 94.81 85 ALA A N 1
ATOM 709 C CA . ALA A 1 85 ? 16.984 -12.199 -15.831 1.00 94.81 85 ALA A CA 1
ATOM 710 C C . ALA A 1 85 ? 17.611 -11.715 -14.512 1.00 94.81 85 ALA A C 1
ATOM 712 O O . ALA A 1 85 ? 16.890 -11.506 -13.536 1.00 94.81 85 ALA A O 1
ATOM 713 N N . ILE A 1 86 ? 18.928 -11.471 -14.492 1.00 96.88 86 ILE A N 1
ATOM 714 C CA . ILE A 1 86 ? 19.636 -10.923 -13.322 1.00 96.88 86 ILE A CA 1
ATOM 715 C C . ILE A 1 86 ? 19.144 -9.505 -13.013 1.00 96.88 86 ILE A C 1
ATOM 717 O O . ILE A 1 86 ? 18.884 -9.182 -11.855 1.00 96.88 86 ILE A O 1
ATOM 721 N N . TYR A 1 87 ? 18.963 -8.671 -14.039 1.00 97.00 87 TYR A N 1
ATOM 722 C CA . TYR A 1 87 ? 18.395 -7.331 -13.899 1.00 97.00 87 TYR A CA 1
ATOM 723 C C . TYR A 1 87 ? 17.009 -7.363 -13.237 1.00 97.00 87 TYR A C 1
ATOM 725 O O . TYR A 1 87 ? 16.795 -6.702 -12.219 1.00 97.00 87 TYR A O 1
ATOM 733 N N . ALA A 1 88 ? 16.085 -8.167 -13.767 1.00 97.00 88 ALA A N 1
ATOM 734 C CA . ALA A 1 88 ? 14.730 -8.274 -13.239 1.00 97.00 88 ALA A CA 1
ATOM 735 C C . ALA A 1 88 ? 14.719 -8.793 -11.793 1.00 97.00 88 ALA A C 1
ATOM 737 O O . ALA A 1 88 ? 13.961 -8.286 -10.961 1.00 97.00 88 ALA A O 1
ATOM 738 N N . ALA A 1 89 ? 15.594 -9.750 -11.464 1.00 97.06 89 ALA A N 1
ATOM 739 C CA . ALA A 1 89 ? 15.769 -10.240 -10.100 1.00 97.06 89 ALA A CA 1
ATOM 740 C C . ALA A 1 89 ? 16.282 -9.139 -9.160 1.00 97.06 89 ALA A C 1
ATOM 742 O O . ALA A 1 89 ? 15.731 -8.963 -8.075 1.00 97.06 89 ALA A O 1
ATOM 743 N N . ALA A 1 90 ? 17.276 -8.353 -9.585 1.00 96.56 90 ALA A N 1
ATOM 744 C CA . ALA A 1 90 ? 17.838 -7.266 -8.789 1.00 96.56 90 ALA A CA 1
ATOM 745 C C . ALA A 1 90 ? 16.807 -6.164 -8.494 1.00 96.56 90 ALA A C 1
ATOM 747 O O . ALA A 1 90 ? 16.660 -5.756 -7.343 1.00 96.56 90 ALA A O 1
ATOM 748 N N . ILE A 1 91 ? 16.043 -5.719 -9.499 1.00 96.31 91 ILE A N 1
ATOM 749 C CA . ILE A 1 91 ? 14.996 -4.702 -9.297 1.00 96.31 91 ILE A CA 1
ATOM 750 C C . ILE A 1 91 ? 13.873 -5.228 -8.399 1.00 96.31 91 ILE A C 1
ATOM 752 O O . ILE A 1 91 ? 13.411 -4.525 -7.504 1.00 96.31 91 ILE A O 1
ATOM 756 N N . THR A 1 92 ? 13.480 -6.489 -8.571 1.00 97.00 92 THR A N 1
ATOM 757 C CA . THR A 1 92 ? 12.484 -7.133 -7.702 1.00 97.00 92 THR A CA 1
ATOM 758 C C . THR A 1 92 ? 12.982 -7.239 -6.259 1.00 97.00 92 THR A C 1
ATOM 760 O O . THR A 1 92 ? 12.224 -6.983 -5.322 1.00 97.00 92 THR A O 1
ATOM 763 N N . ALA A 1 93 ? 14.268 -7.547 -6.066 1.00 95.62 93 ALA A N 1
ATOM 764 C CA . ALA A 1 93 ? 14.884 -7.637 -4.749 1.00 95.62 93 ALA A CA 1
ATOM 765 C C . ALA A 1 93 ? 14.860 -6.297 -3.998 1.00 95.62 93 ALA A C 1
ATOM 767 O O . ALA A 1 93 ? 14.591 -6.309 -2.801 1.00 95.62 93 ALA A O 1
ATOM 768 N N . ILE A 1 94 ? 15.054 -5.155 -4.679 1.00 93.81 94 ILE A N 1
ATOM 769 C CA . ILE A 1 94 ? 14.967 -3.807 -4.073 1.00 93.81 94 ILE A CA 1
ATOM 770 C C . ILE A 1 94 ? 13.612 -3.600 -3.376 1.00 93.81 94 ILE A C 1
ATOM 772 O O . ILE A 1 94 ? 13.562 -3.088 -2.252 1.00 93.81 94 ILE A O 1
ATOM 776 N N . SER A 1 95 ? 12.518 -4.024 -4.013 1.00 94.62 95 SER A N 1
ATOM 777 C CA . SER A 1 95 ? 11.182 -3.958 -3.415 1.00 94.62 95 SER A CA 1
ATOM 778 C C . SER A 1 95 ? 10.956 -5.040 -2.360 1.00 94.62 95 SER A C 1
ATOM 780 O O . SER A 1 95 ? 10.378 -4.746 -1.316 1.00 94.62 95 SER A O 1
ATOM 782 N N . ALA A 1 96 ? 11.468 -6.258 -2.560 1.00 93.88 96 ALA A N 1
ATOM 783 C CA . ALA A 1 96 ? 11.363 -7.343 -1.580 1.00 93.88 96 ALA A CA 1
ATOM 784 C C . ALA A 1 96 ? 12.005 -6.987 -0.224 1.00 93.88 96 ALA A C 1
ATOM 786 O O . ALA A 1 96 ? 11.463 -7.309 0.832 1.00 93.88 96 ALA A O 1
ATOM 787 N N . ILE A 1 97 ? 13.142 -6.282 -0.246 1.00 92.06 97 ILE A N 1
ATOM 788 C CA . ILE A 1 97 ? 13.856 -5.828 0.961 1.00 92.06 97 ILE A CA 1
ATOM 789 C C . ILE A 1 97 ? 13.400 -4.447 1.456 1.00 92.06 97 ILE A C 1
ATOM 791 O O . ILE A 1 97 ? 14.022 -3.873 2.349 1.00 92.06 97 ILE A O 1
ATOM 795 N N . LYS A 1 98 ? 12.294 -3.925 0.911 1.00 90.50 98 LYS A N 1
ATOM 796 C CA . LYS A 1 98 ? 11.606 -2.707 1.364 1.00 90.50 98 LYS A CA 1
ATOM 797 C C . LYS A 1 98 ? 12.413 -1.405 1.238 1.00 90.50 98 LYS A C 1
ATOM 799 O O . LYS A 1 98 ? 12.212 -0.474 2.017 1.00 90.50 98 LYS A O 1
ATOM 804 N N . ILE A 1 99 ? 13.310 -1.313 0.250 1.00 87.56 99 ILE A N 1
ATOM 805 C CA . ILE A 1 99 ? 14.057 -0.072 -0.041 1.00 87.56 99 ILE A CA 1
ATOM 806 C C . ILE A 1 99 ? 13.198 0.917 -0.833 1.00 87.56 99 ILE A C 1
ATOM 808 O O . ILE A 1 99 ? 13.168 2.106 -0.518 1.00 87.56 99 ILE A O 1
ATOM 812 N N . SER A 1 100 ? 12.510 0.433 -1.868 1.00 89.75 100 SER A N 1
ATOM 813 C CA . SER A 1 100 ? 11.650 1.247 -2.728 1.00 89.75 100 SER A CA 1
ATOM 814 C C . SER A 1 100 ? 10.426 0.457 -3.163 1.00 89.75 100 SER A C 1
ATOM 816 O O . SER A 1 100 ? 10.514 -0.745 -3.437 1.00 89.75 100 SER A O 1
ATOM 818 N N . ILE A 1 101 ? 9.281 1.131 -3.206 1.00 92.50 101 ILE A N 1
ATOM 819 C CA . ILE A 1 101 ? 8.068 0.547 -3.770 1.00 92.50 101 ILE A CA 1
ATOM 820 C C . ILE A 1 101 ? 8.287 0.226 -5.260 1.00 92.50 101 ILE A C 1
ATOM 822 O O . ILE A 1 101 ? 9.111 0.870 -5.910 1.00 92.50 101 ILE A O 1
ATOM 826 N N . PRO A 1 102 ? 7.572 -0.753 -5.831 1.00 93.44 102 PRO A N 1
ATOM 827 C CA . PRO A 1 102 ? 7.665 -1.036 -7.259 1.00 93.44 102 PRO A CA 1
ATOM 828 C C . PRO A 1 102 ? 7.307 0.190 -8.124 1.00 93.44 102 PRO A C 1
ATOM 830 O O . PRO A 1 102 ? 6.169 0.650 -8.114 1.00 93.44 102 PRO A O 1
ATOM 833 N N . LEU A 1 103 ? 8.266 0.702 -8.908 1.00 91.25 103 LEU A N 1
ATOM 834 C CA . LEU A 1 103 ? 8.092 1.859 -9.811 1.00 91.25 103 LEU A CA 1
ATOM 835 C C . LEU A 1 103 ? 7.847 1.447 -11.277 1.00 91.25 103 LEU A C 1
ATOM 837 O O . LEU A 1 103 ? 8.311 2.100 -12.213 1.00 91.25 103 LEU A O 1
ATOM 841 N N . ASN A 1 104 ? 7.143 0.331 -11.484 1.00 93.94 104 ASN A N 1
ATOM 842 C CA . ASN A 1 104 ? 6.838 -0.202 -12.811 1.00 93.94 104 ASN A CA 1
ATOM 843 C C . ASN A 1 104 ? 5.399 0.187 -13.218 1.00 93.94 104 ASN A C 1
ATOM 845 O O . ASN A 1 104 ? 4.451 -0.220 -12.539 1.00 93.94 104 ASN A O 1
ATOM 849 N N . PRO A 1 105 ? 5.195 0.930 -14.324 1.00 93.94 105 PRO A N 1
ATOM 850 C CA . PRO A 1 105 ? 3.887 1.480 -14.672 1.00 93.94 105 PRO A CA 1
ATOM 851 C C . PRO A 1 105 ? 2.912 0.393 -15.147 1.00 93.94 105 PRO A C 1
ATOM 853 O O . PRO A 1 105 ? 1.703 0.616 -15.160 1.00 93.94 105 PRO A O 1
ATOM 856 N N . ILE A 1 106 ? 3.412 -0.803 -15.489 1.00 94.62 106 ILE A N 1
ATOM 857 C CA . ILE A 1 106 ? 2.600 -1.969 -15.866 1.00 94.62 106 ILE A CA 1
ATOM 858 C C . ILE A 1 106 ? 1.682 -2.396 -14.709 1.00 94.62 106 ILE A C 1
ATOM 860 O O . ILE A 1 106 ? 0.575 -2.869 -14.952 1.00 94.62 106 ILE A O 1
ATOM 864 N N . ILE A 1 107 ? 2.075 -2.160 -13.451 1.00 94.94 107 ILE A N 1
ATOM 865 C CA . ILE A 1 107 ? 1.244 -2.468 -12.272 1.00 94.94 107 ILE A CA 1
ATOM 866 C C . ILE A 1 107 ? -0.109 -1.745 -12.344 1.00 94.94 107 ILE A C 1
ATOM 868 O O . ILE A 1 107 ? -1.143 -2.308 -11.986 1.00 94.94 107 ILE A O 1
ATOM 872 N N . LEU A 1 108 ? -0.138 -0.528 -12.894 1.00 93.31 108 LEU A N 1
ATOM 873 C CA . LEU A 1 108 ? -1.362 0.265 -13.003 1.00 93.31 108 LEU A CA 1
ATOM 874 C C . LEU A 1 108 ? -2.379 -0.305 -14.003 1.00 93.31 108 LEU A C 1
ATOM 876 O O . LEU A 1 108 ? -3.535 0.118 -14.002 1.00 93.31 108 LEU A O 1
ATOM 880 N N . TYR A 1 109 ? -1.976 -1.270 -14.835 1.00 92.12 109 TYR A N 1
ATOM 881 C CA . TYR A 1 109 ? -2.863 -1.955 -15.773 1.00 92.12 109 TYR A CA 1
ATOM 882 C C . TYR A 1 109 ? -3.624 -3.130 -15.152 1.00 92.12 109 TYR A C 1
ATOM 884 O O . TYR A 1 109 ? -4.583 -3.604 -15.761 1.00 92.12 109 TYR A O 1
ATOM 892 N N . TYR A 1 110 ? -3.272 -3.579 -13.942 1.00 91.19 110 TYR A N 1
ATOM 893 C CA . TYR A 1 110 ? -3.974 -4.698 -13.302 1.00 91.19 110 TYR A CA 1
ATOM 894 C C . TYR A 1 110 ? -5.446 -4.391 -13.000 1.00 91.19 110 TYR A C 1
ATOM 896 O O . TYR A 1 110 ? -6.263 -5.304 -13.010 1.00 91.19 110 TYR A O 1
ATOM 904 N N . LYS A 1 111 ? -5.816 -3.112 -12.843 1.00 88.12 111 LYS A N 1
ATOM 905 C CA . LYS A 1 111 ? -7.219 -2.675 -12.699 1.00 88.12 111 LYS A CA 1
ATOM 906 C C . LYS A 1 111 ? -8.112 -3.008 -13.901 1.00 88.12 111 LYS A C 1
ATOM 908 O O . LYS A 1 111 ? -9.325 -2.912 -13.793 1.00 88.12 111 LYS A O 1
ATOM 913 N N . TYR A 1 112 ? -7.521 -3.339 -15.050 1.00 87.44 112 TYR A N 1
ATOM 914 C CA . TYR A 1 112 ? -8.245 -3.769 -16.249 1.00 87.44 112 TYR A CA 1
ATOM 915 C C . TYR A 1 112 ? -8.324 -5.298 -16.375 1.00 87.44 112 TYR A C 1
ATOM 917 O O . TYR A 1 112 ? -8.793 -5.791 -17.395 1.00 87.44 112 TYR A O 1
ATOM 925 N N . ASN A 1 113 ? -7.812 -6.037 -15.382 1.00 83.19 113 ASN A N 1
ATOM 926 C CA . ASN A 1 113 ? -7.797 -7.499 -15.321 1.00 83.19 113 ASN A CA 1
ATOM 927 C C . ASN A 1 113 ? -7.324 -8.179 -16.626 1.00 83.19 113 ASN A C 1
ATOM 929 O O . ASN A 1 113 ? -7.883 -9.179 -17.078 1.00 83.19 113 ASN A O 1
ATOM 933 N N . LEU A 1 114 ? -6.297 -7.607 -17.269 1.00 81.81 114 LEU A N 1
ATOM 934 C CA . LEU A 1 114 ? -5.813 -8.082 -18.565 1.00 81.81 114 LEU A CA 1
ATOM 935 C C . LEU A 1 114 ? -5.191 -9.476 -18.431 1.00 81.81 114 LEU A C 1
ATOM 937 O O . LEU A 1 114 ? -4.249 -9.663 -17.662 1.00 81.81 114 LEU A O 1
ATOM 941 N N . PHE A 1 115 ? -5.646 -10.423 -19.254 1.00 74.06 115 PHE A N 1
ATOM 942 C CA . PHE A 1 115 ? -5.184 -11.819 -19.232 1.00 74.06 115 PHE A CA 1
ATOM 943 C C . PHE A 1 115 ? -3.676 -11.987 -19.485 1.00 74.06 115 PHE A C 1
ATOM 945 O O . PHE A 1 115 ? -3.096 -13.007 -19.125 1.00 74.06 115 PHE A O 1
ATOM 952 N N . ILE A 1 116 ? -3.040 -10.994 -20.112 1.00 78.12 116 ILE A N 1
ATOM 953 C CA . ILE A 1 116 ? -1.603 -10.993 -20.395 1.00 78.12 116 ILE A CA 1
ATOM 954 C C . ILE A 1 116 ? -0.745 -10.660 -19.172 1.00 78.12 116 ILE A C 1
ATOM 956 O O . ILE A 1 116 ? 0.468 -10.810 -19.257 1.00 78.12 116 ILE A O 1
ATOM 960 N N . LEU A 1 117 ? -1.314 -10.168 -18.067 1.00 86.81 117 LEU A N 1
ATOM 961 C CA . LEU A 1 117 ? -0.557 -9.796 -16.869 1.00 86.81 117 LEU A CA 1
ATOM 962 C C . LEU A 1 117 ? -0.389 -11.004 -15.932 1.00 86.81 117 LEU A C 1
ATOM 964 O O . LEU A 1 117 ? -1.332 -11.778 -15.764 1.00 86.81 117 LEU A O 1
ATOM 968 N N . PRO A 1 118 ? 0.781 -11.179 -15.288 1.00 87.62 118 PRO A N 1
ATOM 969 C CA . PRO A 1 118 ? 1.011 -12.330 -14.424 1.00 87.62 118 PRO A CA 1
ATOM 970 C C . PRO A 1 118 ? 0.200 -12.224 -13.125 1.00 87.62 118 PRO A C 1
ATOM 972 O O . PRO A 1 118 ? 0.389 -11.313 -12.327 1.00 87.62 118 PRO A O 1
ATOM 975 N N . GLN A 1 119 ? -0.682 -13.191 -12.881 1.00 85.19 119 GLN A N 1
ATOM 976 C CA . GLN A 1 119 ? -1.516 -13.272 -11.674 1.00 85.19 119 GLN A CA 1
ATOM 977 C C . GLN A 1 119 ? -1.223 -14.566 -10.897 1.00 85.19 119 GLN A C 1
ATOM 979 O O . GLN A 1 119 ? -2.102 -15.380 -10.620 1.00 85.19 119 GLN A O 1
ATOM 984 N N . THR A 1 120 ? 0.052 -14.797 -10.577 1.00 87.38 120 THR A N 1
ATOM 985 C CA . THR A 1 120 ? 0.478 -15.967 -9.792 1.00 87.38 120 THR A CA 1
ATOM 986 C C . THR A 1 120 ? 0.245 -15.753 -8.293 1.00 87.38 120 THR A C 1
ATOM 988 O O . THR A 1 120 ? 0.145 -14.617 -7.823 1.00 87.38 120 THR A O 1
ATOM 991 N N . ASN A 1 121 ? 0.277 -16.843 -7.516 1.00 86.19 121 ASN A N 1
ATOM 992 C CA . ASN A 1 121 ? 0.239 -16.811 -6.046 1.00 86.19 121 ASN A CA 1
ATOM 993 C C . ASN A 1 121 ? 1.530 -16.266 -5.393 1.00 86.19 121 ASN A C 1
ATOM 995 O O . ASN A 1 121 ? 1.700 -16.377 -4.176 1.00 86.19 121 ASN A O 1
ATOM 999 N N . SER A 1 122 ? 2.435 -15.661 -6.166 1.00 90.88 122 SER A N 1
ATOM 1000 C CA . SER A 1 122 ? 3.611 -14.956 -5.664 1.00 90.88 122 SER A CA 1
ATOM 1001 C C . SER A 1 122 ? 3.670 -13.534 -6.244 1.00 90.88 122 SER A C 1
ATOM 1003 O O . SER A 1 122 ? 4.052 -13.357 -7.402 1.00 90.88 122 SER A O 1
ATOM 1005 N N . PRO A 1 123 ? 3.332 -12.496 -5.453 1.00 93.94 123 PRO A N 1
ATOM 1006 C CA . PRO A 1 123 ? 3.494 -11.098 -5.859 1.00 93.94 123 PRO A CA 1
ATOM 1007 C C . PRO A 1 123 ? 4.917 -10.765 -6.322 1.00 93.94 123 PRO A C 1
ATOM 1009 O O . PRO A 1 123 ? 5.099 -10.061 -7.314 1.00 93.94 123 PRO A O 1
ATOM 1012 N N . LEU A 1 124 ? 5.935 -11.321 -5.653 1.00 95.44 124 LEU A N 1
ATOM 1013 C CA . LEU A 1 124 ? 7.331 -11.189 -6.080 1.00 95.44 124 LEU A CA 1
ATOM 1014 C C . LEU A 1 124 ? 7.589 -11.790 -7.463 1.00 95.44 124 LEU A C 1
ATOM 1016 O O . LEU A 1 124 ? 8.297 -11.177 -8.258 1.00 95.44 124 LEU A O 1
ATOM 1020 N N . LEU A 1 125 ? 7.011 -12.954 -7.773 1.00 93.50 125 LEU A N 1
ATOM 1021 C CA . LEU A 1 125 ? 7.127 -13.538 -9.108 1.00 93.50 125 LEU A CA 1
ATOM 1022 C C . LEU A 1 125 ? 6.419 -12.668 -10.152 1.00 93.50 125 LEU A C 1
ATOM 1024 O O . LEU A 1 125 ? 6.987 -12.413 -11.210 1.00 93.50 125 LEU A O 1
ATOM 1028 N N . ASN A 1 126 ? 5.228 -12.149 -9.840 1.00 93.56 126 ASN A N 1
ATOM 1029 C CA . ASN A 1 126 ? 4.515 -11.230 -10.731 1.00 93.56 126 ASN A CA 1
ATOM 1030 C C . ASN A 1 126 ? 5.367 -9.982 -11.018 1.00 93.56 126 ASN A C 1
ATOM 1032 O O . ASN A 1 126 ? 5.494 -9.580 -12.174 1.00 93.56 126 ASN A O 1
ATOM 1036 N N . LEU A 1 127 ? 6.016 -9.414 -9.992 1.00 96.62 127 LEU A N 1
ATOM 1037 C CA . LEU A 1 127 ? 6.921 -8.270 -10.134 1.00 96.62 127 LEU A CA 1
ATOM 1038 C C . LEU A 1 127 ? 8.169 -8.603 -10.963 1.00 96.62 127 LEU A C 1
ATOM 1040 O O . LEU A 1 127 ? 8.544 -7.839 -11.853 1.00 96.62 127 LEU A O 1
ATOM 1044 N N . TYR A 1 128 ? 8.792 -9.751 -10.701 1.00 96.19 128 TYR A N 1
ATOM 1045 C CA . TYR A 1 128 ? 9.927 -10.243 -11.480 1.00 96.19 128 TYR A CA 1
ATOM 1046 C C . TYR A 1 128 ? 9.587 -10.313 -12.964 1.00 96.19 128 TYR A C 1
ATOM 1048 O O . TYR A 1 128 ? 10.304 -9.772 -13.804 1.00 96.19 128 TYR A O 1
ATOM 1056 N N . VAL A 1 129 ? 8.446 -10.914 -13.274 1.00 92.75 129 VAL A N 1
ATOM 1057 C CA . VAL A 1 129 ? 7.978 -11.103 -14.637 1.00 92.75 129 VAL A CA 1
ATOM 1058 C C . VAL A 1 129 ? 7.719 -9.768 -15.347 1.00 92.75 129 VAL A C 1
ATOM 1060 O O . VAL A 1 129 ? 8.205 -9.573 -16.462 1.00 92.75 129 VAL A O 1
ATOM 1063 N N . ILE A 1 130 ? 7.013 -8.817 -14.722 1.00 94.12 130 ILE A N 1
ATOM 1064 C CA . ILE A 1 130 ? 6.744 -7.510 -15.358 1.00 94.12 130 ILE A CA 1
ATOM 1065 C C . ILE A 1 130 ? 7.997 -6.633 -15.496 1.00 94.12 130 ILE A C 1
ATOM 1067 O O . ILE A 1 130 ? 8.005 -5.717 -16.315 1.00 94.12 130 ILE A O 1
ATOM 1071 N N . ASN A 1 131 ? 9.054 -6.892 -14.721 1.00 95.44 131 ASN A N 1
ATOM 1072 C CA . ASN A 1 131 ? 10.363 -6.260 -14.911 1.00 95.44 131 ASN A CA 1
ATOM 1073 C C . ASN A 1 131 ? 11.172 -6.952 -16.020 1.00 95.44 131 ASN A C 1
ATOM 1075 O O . ASN A 1 131 ? 11.918 -6.294 -16.743 1.00 95.44 131 ASN A O 1
ATOM 1079 N N . LEU A 1 132 ? 11.011 -8.268 -16.178 1.00 93.50 132 LEU A N 1
ATOM 1080 C CA . LEU A 1 132 ? 11.713 -9.063 -17.181 1.00 93.50 132 LEU A CA 1
ATOM 1081 C C . LEU A 1 132 ? 11.210 -8.795 -18.604 1.00 93.50 132 LEU A C 1
ATOM 1083 O O . LEU A 1 132 ? 12.019 -8.643 -19.517 1.00 93.50 132 LEU A O 1
ATOM 1087 N N . LEU A 1 133 ? 9.891 -8.720 -18.799 1.00 88.94 133 LEU A N 1
ATOM 1088 C CA . LEU A 1 133 ? 9.272 -8.537 -20.117 1.00 88.94 133 LEU A CA 1
ATOM 1089 C C . LEU A 1 133 ? 9.814 -7.331 -20.910 1.00 88.94 133 LEU A C 1
ATOM 1091 O O . LEU A 1 133 ? 10.292 -7.541 -22.029 1.00 88.94 133 LEU A O 1
ATOM 1095 N N . PRO A 1 134 ? 9.795 -6.088 -20.384 1.00 90.38 134 PRO A N 1
ATOM 1096 C CA . PRO A 1 134 ? 10.315 -4.942 -21.124 1.00 90.38 134 PRO A CA 1
ATOM 1097 C C . PRO A 1 134 ? 11.826 -5.055 -21.368 1.00 90.38 134 PRO A C 1
ATOM 1099 O O . PRO A 1 134 ? 12.294 -4.691 -22.443 1.00 90.38 134 PRO A O 1
ATOM 1102 N N . ALA A 1 135 ? 12.588 -5.627 -20.428 1.00 91.81 135 ALA A N 1
ATOM 1103 C CA . ALA A 1 135 ? 14.024 -5.834 -20.597 1.00 91.81 135 ALA A CA 1
ATOM 1104 C C . ALA A 1 135 ? 14.342 -6.799 -21.755 1.00 91.81 135 ALA A C 1
ATOM 1106 O O . ALA A 1 135 ? 15.205 -6.512 -22.583 1.00 91.81 135 ALA A O 1
ATOM 1107 N N . LEU A 1 136 ? 13.618 -7.919 -21.860 1.00 89.56 136 LEU A N 1
ATOM 1108 C CA . LEU A 1 136 ? 13.806 -8.880 -22.952 1.00 89.56 136 LEU A CA 1
ATOM 1109 C C . LEU A 1 136 ? 13.425 -8.289 -24.312 1.00 89.56 136 LEU A C 1
ATOM 1111 O O . LEU A 1 136 ? 14.121 -8.547 -25.296 1.00 89.56 136 LEU A O 1
ATOM 1115 N N . PHE A 1 137 ? 12.377 -7.462 -24.358 1.00 85.75 137 PHE A N 1
ATOM 1116 C CA . PHE A 1 137 ? 11.905 -6.822 -25.588 1.00 85.75 137 PHE A CA 1
ATOM 1117 C C . PHE A 1 137 ? 12.972 -5.944 -26.260 1.00 85.75 137 PHE A C 1
ATOM 1119 O O . PHE A 1 137 ? 13.010 -5.852 -27.482 1.00 85.75 137 PHE A O 1
ATOM 1126 N N . PHE A 1 138 ? 13.868 -5.329 -25.484 1.00 84.94 138 PHE A N 1
ATOM 1127 C CA . PHE A 1 138 ? 14.918 -4.447 -26.011 1.00 84.94 138 PHE A CA 1
ATOM 1128 C C . PHE A 1 138 ? 16.324 -5.060 -26.008 1.00 84.94 138 PHE A C 1
ATOM 1130 O O . PHE A 1 138 ? 17.277 -4.401 -26.424 1.00 84.94 138 PHE A O 1
ATOM 1137 N N . CYS A 1 139 ? 16.463 -6.309 -25.563 1.00 83.12 139 CYS A N 1
ATOM 1138 C CA . CYS A 1 139 ? 17.727 -7.049 -25.556 1.00 83.12 139 CYS A CA 1
ATOM 1139 C C . CYS A 1 139 ? 17.794 -8.121 -26.661 1.00 83.12 139 CYS A C 1
ATOM 1141 O O . CYS A 1 139 ? 18.880 -8.490 -27.104 1.00 83.12 139 CYS A O 1
ATOM 1143 N N . CYS A 1 140 ? 16.647 -8.634 -27.112 1.00 74.44 140 CYS A N 1
ATOM 1144 C CA . CYS A 1 140 ? 16.566 -9.753 -28.051 1.00 74.44 140 CYS A CA 1
ATOM 1145 C C . CYS A 1 140 ? 16.169 -9.322 -29.472 1.00 74.44 140 CYS A C 1
ATOM 1147 O O . CYS A 1 140 ? 15.408 -8.377 -29.653 1.00 74.44 140 CYS A O 1
ATOM 1149 N N . ASP A 1 141 ? 16.596 -10.083 -30.485 1.00 70.69 141 ASP A N 1
ATOM 1150 C CA . ASP A 1 141 ? 16.040 -9.965 -31.838 1.00 70.69 141 ASP A CA 1
ATOM 1151 C C . ASP A 1 141 ? 14.583 -10.448 -31.876 1.00 70.69 141 ASP A C 1
ATOM 1153 O O . ASP A 1 141 ? 14.189 -11.344 -31.122 1.00 70.69 141 ASP A O 1
ATOM 1157 N N . PHE A 1 142 ? 13.796 -9.929 -32.821 1.00 63.75 142 PHE A N 1
ATOM 1158 C CA . PHE A 1 142 ? 12.352 -10.179 -32.937 1.00 63.75 142 PHE A CA 1
ATOM 1159 C C . PHE A 1 142 ? 11.951 -11.667 -32.862 1.00 63.75 142 PHE A C 1
ATOM 1161 O O . PHE A 1 142 ? 10.996 -12.017 -32.173 1.00 63.75 142 PHE A O 1
ATOM 1168 N N . LYS A 1 143 ? 12.715 -12.576 -33.491 1.00 60.56 143 LYS A N 1
ATOM 1169 C CA . LYS A 1 143 ? 12.454 -14.031 -33.430 1.00 60.56 143 LYS A CA 1
ATOM 1170 C C . LYS A 1 143 ? 12.566 -14.598 -32.007 1.00 60.56 143 LYS A C 1
ATOM 1172 O O . LYS A 1 143 ? 11.754 -15.428 -31.609 1.00 60.56 143 LYS A O 1
ATOM 1177 N N . LYS A 1 144 ? 13.549 -14.135 -31.230 1.00 69.50 144 LYS A N 1
ATOM 1178 C CA . LYS A 1 144 ? 13.739 -14.532 -29.826 1.00 69.50 144 LYS A CA 1
ATOM 1179 C C . LYS A 1 144 ? 12.685 -13.888 -28.925 1.00 69.50 144 LYS A C 1
ATOM 1181 O O . LYS A 1 144 ? 12.213 -14.551 -28.012 1.00 69.50 144 LYS A O 1
ATOM 1186 N N . ILE A 1 145 ? 12.265 -12.652 -29.217 1.00 68.38 145 ILE A N 1
ATOM 1187 C CA . ILE A 1 145 ? 11.132 -12.003 -28.533 1.00 68.38 145 ILE A CA 1
ATOM 1188 C C . ILE A 1 145 ? 9.855 -12.832 -28.714 1.00 68.38 145 ILE A C 1
ATOM 1190 O O . ILE A 1 145 ? 9.182 -13.123 -27.732 1.00 68.38 145 ILE A O 1
ATOM 1194 N N . MET A 1 146 ? 9.546 -13.267 -29.939 1.00 64.62 146 MET A N 1
ATOM 1195 C CA . MET A 1 146 ? 8.364 -14.094 -30.208 1.00 64.62 146 MET A CA 1
ATOM 1196 C C . MET A 1 146 ? 8.410 -15.435 -29.467 1.00 64.62 146 MET A C 1
ATOM 1198 O O . MET A 1 146 ? 7.403 -15.842 -28.895 1.00 64.62 146 MET A O 1
ATOM 1202 N N . LEU A 1 147 ? 9.576 -16.086 -29.404 1.00 69.69 147 LEU A N 1
ATOM 1203 C CA . LEU A 1 147 ? 9.760 -17.304 -28.609 1.00 69.69 147 LEU A CA 1
ATOM 1204 C C . LEU A 1 147 ? 9.576 -17.043 -27.105 1.00 69.69 147 LEU A C 1
ATOM 1206 O O . LEU A 1 147 ? 8.913 -17.818 -26.426 1.00 69.69 147 LEU A O 1
ATOM 1210 N N . VAL A 1 148 ? 10.116 -15.936 -26.585 1.00 70.50 148 VAL A N 1
ATOM 1211 C CA . VAL A 1 148 ? 9.935 -15.519 -25.185 1.00 70.50 148 VAL A CA 1
ATOM 1212 C C . VAL A 1 148 ? 8.463 -15.262 -24.874 1.00 70.50 148 VAL A C 1
ATOM 1214 O O . VAL A 1 148 ? 7.985 -15.724 -23.844 1.00 70.50 148 VAL A O 1
ATOM 1217 N N . ILE A 1 149 ? 7.733 -14.568 -25.753 1.00 72.00 149 ILE A N 1
ATOM 1218 C CA . ILE A 1 149 ? 6.293 -14.327 -25.599 1.00 72.00 149 ILE A CA 1
ATOM 1219 C C . ILE A 1 149 ? 5.525 -15.652 -25.644 1.00 72.00 149 ILE A C 1
ATOM 1221 O O . ILE A 1 149 ? 4.637 -15.863 -24.826 1.00 72.00 149 ILE A O 1
ATOM 1225 N N . LEU A 1 150 ? 5.881 -16.573 -26.542 1.00 68.56 150 LEU A N 1
ATOM 1226 C CA . LEU A 1 150 ? 5.255 -17.893 -26.613 1.00 68.56 150 LEU A CA 1
ATOM 1227 C C . LEU A 1 150 ? 5.472 -18.686 -25.313 1.00 68.56 150 LEU A C 1
ATOM 1229 O O . LEU A 1 150 ? 4.512 -19.193 -24.739 1.00 68.56 150 LEU A O 1
ATOM 1233 N N . CYS A 1 151 ? 6.709 -18.736 -24.806 1.00 70.12 151 CYS A N 1
ATOM 1234 C CA . CYS A 1 151 ? 7.038 -19.375 -23.529 1.00 70.12 151 CYS A CA 1
ATOM 1235 C C . CYS A 1 151 ? 6.336 -18.690 -22.349 1.00 70.12 151 CYS A C 1
ATOM 1237 O O . CYS A 1 151 ? 5.849 -19.363 -21.446 1.00 70.12 151 CYS A O 1
ATOM 1239 N N . TYR A 1 152 ? 6.257 -17.358 -22.365 1.00 72.81 152 TYR A N 1
ATOM 1240 C CA . TYR A 1 152 ? 5.526 -16.569 -21.379 1.00 72.81 152 TYR A CA 1
ATOM 1241 C C . TYR A 1 152 ? 4.051 -16.967 -21.346 1.00 72.81 152 TYR A C 1
ATOM 1243 O O . TYR A 1 152 ? 3.534 -17.322 -20.289 1.00 72.81 152 TYR A O 1
ATOM 1251 N N . LEU A 1 153 ? 3.388 -16.963 -22.506 1.00 69.06 153 LEU A N 1
ATOM 1252 C CA . LEU A 1 153 ? 1.980 -17.324 -22.621 1.00 69.06 153 LEU A CA 1
ATOM 1253 C C . LEU A 1 153 ? 1.753 -18.782 -22.191 1.00 69.06 153 LEU A C 1
ATOM 1255 O O . LEU A 1 153 ? 0.833 -19.051 -21.427 1.00 69.06 153 LEU A O 1
ATOM 1259 N N . ALA A 1 154 ? 2.629 -19.704 -22.598 1.00 62.97 154 ALA A N 1
ATOM 1260 C CA . ALA A 1 154 ? 2.531 -21.120 -22.247 1.00 62.97 154 ALA A CA 1
ATOM 1261 C C . ALA A 1 154 ? 2.760 -21.406 -20.752 1.00 62.97 154 ALA A C 1
ATOM 1263 O O . ALA A 1 154 ? 2.162 -22.335 -20.223 1.00 62.97 154 ALA A O 1
ATOM 1264 N N . MET A 1 155 ? 3.603 -20.629 -20.062 1.00 64.06 155 MET A N 1
ATOM 1265 C CA . MET A 1 155 ? 3.944 -20.865 -18.652 1.00 64.06 155 MET A CA 1
ATOM 1266 C C . MET A 1 155 ? 3.062 -20.081 -17.676 1.00 64.06 155 MET A C 1
ATOM 1268 O O . MET A 1 155 ? 2.757 -20.577 -16.594 1.00 64.06 155 MET A O 1
ATOM 1272 N N . ILE A 1 156 ? 2.653 -18.857 -18.024 1.00 64.44 156 ILE A N 1
ATOM 1273 C CA . ILE A 1 156 ? 1.978 -17.947 -17.086 1.00 64.44 156 ILE A CA 1
ATOM 1274 C C . ILE A 1 156 ? 0.457 -18.015 -17.185 1.00 64.44 156 ILE A C 1
ATOM 1276 O O . ILE A 1 156 ? -0.186 -17.947 -16.137 1.00 64.44 156 ILE A O 1
ATOM 1280 N N . LEU A 1 157 ? -0.132 -18.226 -18.373 1.00 62.00 157 LEU A N 1
ATOM 1281 C CA . LEU A 1 157 ? -1.590 -18.405 -18.462 1.00 62.00 157 LEU A CA 1
ATOM 1282 C C . LEU A 1 157 ? -2.099 -19.594 -17.626 1.00 62.00 157 LEU A C 1
ATOM 1284 O O . LEU A 1 157 ? -3.091 -19.409 -16.922 1.00 62.00 157 LEU A O 1
ATOM 1288 N N . PRO A 1 158 ? -1.438 -20.771 -17.610 1.00 57.41 158 PRO A N 1
ATOM 1289 C CA . PRO A 1 158 ? -1.877 -21.891 -16.773 1.00 57.41 158 PRO A CA 1
ATOM 1290 C C . PRO A 1 158 ? -1.677 -21.648 -15.272 1.00 57.41 158 PRO A C 1
ATOM 1292 O O . PRO A 1 158 ? -2.340 -22.273 -14.452 1.00 57.41 158 PRO A O 1
ATOM 1295 N N . CYS A 1 159 ? -0.768 -20.740 -14.899 1.00 59.03 159 CYS A N 1
ATOM 1296 C CA . CYS A 1 159 ? -0.468 -20.405 -13.504 1.00 59.03 159 CYS A CA 1
ATOM 1297 C C . CYS A 1 159 ? -1.403 -19.339 -12.914 1.00 59.03 159 CYS A C 1
ATOM 1299 O O . CYS A 1 159 ? -1.205 -18.927 -11.765 1.00 59.03 159 CYS A O 1
ATOM 1301 N N . ARG A 1 160 ? -2.404 -18.870 -13.672 1.00 65.06 160 ARG A N 1
ATOM 1302 C CA . ARG A 1 160 ? -3.447 -17.982 -13.155 1.00 65.06 160 ARG A CA 1
ATOM 1303 C C . ARG A 1 160 ? -4.316 -18.766 -12.178 1.00 65.06 160 ARG A C 1
ATOM 1305 O O . ARG A 1 160 ? -5.247 -19.465 -12.563 1.00 65.06 160 ARG A O 1
ATOM 1312 N N . MET A 1 161 ? -3.985 -18.663 -10.898 1.00 61.66 161 MET A N 1
ATOM 1313 C CA . MET A 1 161 ? -4.730 -19.318 -9.832 1.00 61.66 161 MET A CA 1
ATOM 1314 C C . MET A 1 161 ? -5.612 -18.290 -9.138 1.00 61.66 161 MET A C 1
ATOM 1316 O O . MET A 1 161 ? -5.142 -17.537 -8.286 1.00 61.66 161 MET A O 1
ATOM 1320 N N . LEU A 1 162 ? -6.895 -18.274 -9.488 1.00 59.25 162 LEU A N 1
ATOM 1321 C CA . LEU A 1 162 ? -7.902 -17.629 -8.654 1.00 59.25 162 LEU A CA 1
ATOM 1322 C C . LEU A 1 162 ? -8.104 -18.497 -7.409 1.00 59.25 162 LEU A C 1
ATOM 1324 O O . LEU A 1 162 ? -8.324 -19.707 -7.504 1.00 59.25 162 LEU A O 1
ATOM 1328 N N . ILE A 1 163 ? -7.974 -17.893 -6.231 1.00 61.38 163 ILE A N 1
ATOM 1329 C CA . ILE A 1 163 ? -8.331 -18.562 -4.982 1.00 61.38 163 ILE A CA 1
ATOM 1330 C C . ILE A 1 163 ? -9.862 -18.610 -4.930 1.00 61.38 163 ILE A C 1
ATOM 1332 O O . ILE A 1 163 ? -10.513 -17.599 -5.162 1.00 61.38 163 ILE A O 1
ATOM 1336 N N . SER A 1 164 ? -10.421 -19.792 -4.656 1.00 54.09 164 SER A N 1
ATOM 1337 C CA . SER A 1 164 ? -11.870 -20.037 -4.593 1.00 54.09 164 SER A CA 1
ATOM 1338 C C . SER A 1 164 ? -12.625 -18.951 -3.811 1.00 54.09 164 SER A C 1
ATOM 1340 O O . SER A 1 164 ? -12.337 -18.724 -2.637 1.00 54.09 164 SER A O 1
ATOM 1342 N N . ASP A 1 165 ? -13.677 -18.399 -4.424 1.00 55.81 165 ASP A N 1
ATOM 1343 C CA . ASP A 1 165 ? -14.559 -17.365 -3.856 1.00 55.81 165 ASP A CA 1
ATOM 1344 C C . ASP A 1 165 ? -15.462 -17.843 -2.712 1.00 55.81 165 ASP A C 1
ATOM 1346 O O . ASP A 1 165 ? -16.234 -17.055 -2.169 1.00 55.81 165 ASP A O 1
ATOM 1350 N N . LYS A 1 166 ? -15.404 -19.126 -2.322 1.00 59.75 166 LYS A N 1
ATOM 1351 C CA . LYS A 1 166 ? -16.143 -19.649 -1.159 1.00 59.75 166 LYS A CA 1
ATOM 1352 C C . LYS A 1 166 ? -15.557 -19.119 0.156 1.00 59.75 166 LYS A C 1
ATOM 1354 O O . LYS A 1 166 ? -14.961 -19.855 0.937 1.00 59.75 166 LYS A O 1
ATOM 1359 N N . ILE A 1 167 ? -15.744 -17.828 0.386 1.00 67.06 167 ILE A N 1
ATOM 1360 C CA . ILE A 1 167 ? -15.489 -17.123 1.633 1.00 67.06 167 ILE A CA 1
ATOM 1361 C C . ILE A 1 167 ? -16.785 -17.228 2.454 1.00 67.06 167 ILE A C 1
ATOM 1363 O O . ILE A 1 167 ? -17.842 -16.824 1.967 1.00 67.06 167 ILE A O 1
ATOM 1367 N N . PRO A 1 168 ? -16.763 -17.813 3.667 1.00 72.88 168 PRO A N 1
ATOM 1368 C CA . PRO A 1 168 ? -17.863 -17.682 4.614 1.00 72.88 168 PRO A CA 1
ATOM 1369 C C . PRO A 1 168 ? -18.359 -16.235 4.702 1.00 72.88 168 PRO A C 1
ATOM 1371 O O . PRO A 1 168 ? -17.549 -15.315 4.810 1.00 72.88 168 PRO A O 1
ATOM 1374 N N . LYS A 1 169 ? -19.681 -16.030 4.683 1.00 80.81 169 LYS A N 1
ATOM 1375 C CA . LYS A 1 169 ? -20.252 -14.692 4.883 1.00 80.81 169 LYS A CA 1
ATOM 1376 C C . LYS A 1 169 ? -19.787 -14.158 6.232 1.00 80.81 169 LYS A C 1
ATOM 1378 O O . LYS A 1 169 ? -19.982 -14.815 7.253 1.00 80.81 169 LYS A O 1
ATOM 1383 N N . SER A 1 170 ? -19.197 -12.972 6.227 1.00 87.38 170 SER A N 1
ATOM 1384 C CA . SER A 1 170 ? -18.824 -12.269 7.448 1.00 87.38 170 SER A CA 1
ATOM 1385 C C . SER A 1 170 ? -18.956 -10.768 7.250 1.00 87.38 170 SER A C 1
ATOM 1387 O O . SER A 1 170 ? -18.658 -10.236 6.180 1.00 87.38 170 SER A O 1
ATOM 1389 N N . ASN A 1 171 ? -19.431 -10.089 8.287 1.00 94.31 171 ASN A N 1
ATOM 1390 C CA . ASN A 1 171 ? -19.668 -8.655 8.268 1.00 94.31 171 ASN A CA 1
ATOM 1391 C C . ASN A 1 171 ? -18.567 -7.931 9.036 1.00 94.31 171 ASN A C 1
ATOM 1393 O O . ASN A 1 171 ? -18.371 -8.146 10.236 1.00 94.31 171 ASN A O 1
ATOM 1397 N N . ILE A 1 172 ? -17.875 -7.036 8.337 1.00 96.94 172 ILE A N 1
ATOM 1398 C CA . ILE A 1 172 ? -16.779 -6.244 8.881 1.00 96.94 172 ILE A CA 1
ATOM 1399 C C . ILE A 1 172 ? -17.267 -4.816 9.096 1.00 96.94 172 ILE A C 1
ATOM 1401 O O . ILE A 1 172 ? -17.586 -4.118 8.136 1.00 96.94 172 ILE A O 1
ATOM 1405 N N . ALA A 1 173 ? -17.297 -4.361 10.346 1.00 98.25 173 ALA A N 1
ATOM 1406 C CA . ALA A 1 173 ? -17.468 -2.947 10.654 1.00 98.25 173 ALA A CA 1
ATOM 1407 C C . ALA A 1 173 ? -16.160 -2.203 10.383 1.00 98.25 173 ALA A C 1
ATOM 1409 O O . ALA A 1 173 ? -15.126 -2.520 10.969 1.00 98.25 173 ALA A O 1
ATOM 1410 N N . VAL A 1 174 ? -16.208 -1.191 9.528 1.00 98.62 174 VAL A N 1
ATOM 1411 C CA . VAL A 1 174 ? -15.089 -0.295 9.250 1.00 98.62 174 VAL A CA 1
ATOM 1412 C C . VAL A 1 174 ? -15.268 0.990 10.048 1.00 98.62 174 VAL A C 1
ATOM 1414 O O . VAL A 1 174 ? -16.296 1.656 9.938 1.00 98.62 174 VAL A O 1
ATOM 1417 N N . ILE A 1 175 ? -14.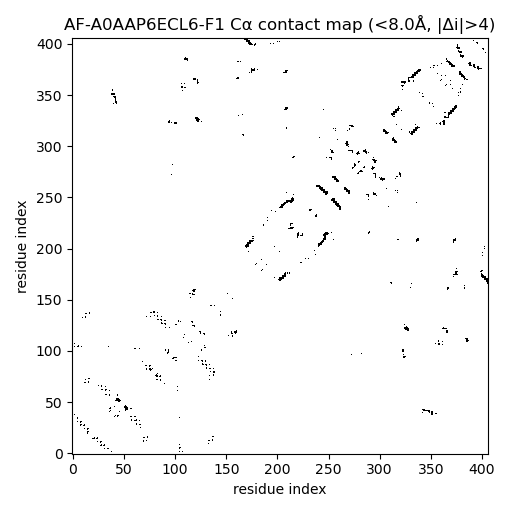252 1.333 10.838 1.00 98.56 175 ILE A N 1
ATOM 1418 C CA . ILE A 1 175 ? -14.216 2.483 11.742 1.00 98.56 175 ILE A CA 1
ATOM 1419 C C . ILE A 1 175 ? -13.159 3.474 11.239 1.00 98.56 175 ILE A C 1
ATOM 1421 O O . ILE A 1 175 ? -11.962 3.307 11.479 1.00 98.56 175 ILE A O 1
ATOM 1425 N N . GLN A 1 176 ? -13.604 4.510 10.526 1.00 98.56 176 GLN A N 1
ATOM 1426 C CA . GLN A 1 176 ? -12.753 5.577 9.989 1.00 98.56 176 GLN A CA 1
ATOM 1427 C C . GLN A 1 176 ? -12.601 6.690 11.032 1.00 98.56 176 GLN A C 1
ATOM 1429 O O . GLN A 1 176 ? -13.389 7.639 11.093 1.00 98.56 176 GLN A O 1
ATOM 1434 N N . VAL A 1 177 ? -11.594 6.540 11.891 1.00 98.25 177 VAL A N 1
ATOM 1435 C CA . VAL A 1 177 ? -11.412 7.350 13.104 1.00 98.25 177 VAL A CA 1
ATOM 1436 C C . VAL A 1 177 ? -11.259 8.840 12.778 1.00 98.25 177 VAL A C 1
ATOM 1438 O O . VAL A 1 177 ? -11.936 9.684 13.360 1.00 98.25 177 VAL A O 1
ATOM 1441 N N . GLY A 1 178 ? -10.408 9.177 11.814 1.00 97.56 178 GLY A N 1
ATOM 1442 C CA . GLY A 1 178 ? -10.157 10.551 11.390 1.00 97.56 178 GLY A CA 1
ATOM 1443 C C . GLY A 1 178 ? -11.396 11.216 10.800 1.00 97.56 178 GLY A C 1
ATOM 1444 O O . GLY A 1 178 ? -11.662 12.380 11.096 1.00 97.56 178 GLY A O 1
ATOM 1445 N N . LEU A 1 179 ? -12.196 10.480 10.021 1.00 98.00 179 LEU A N 1
ATOM 1446 C CA . LEU A 1 179 ? -13.449 10.994 9.470 1.00 98.00 179 LEU A CA 1
ATOM 1447 C C . LEU A 1 179 ? -14.484 11.274 10.567 1.00 98.00 179 LEU A C 1
ATOM 1449 O O . LEU A 1 179 ? -15.176 12.287 10.482 1.00 98.00 179 LEU A O 1
ATOM 1453 N N . TYR A 1 180 ? -14.566 10.433 11.604 1.00 98.38 180 TYR A N 1
ATOM 1454 C CA . TYR A 1 180 ? -15.451 10.678 12.751 1.00 98.38 180 TYR A CA 1
ATOM 1455 C C . TYR A 1 180 ? -15.145 12.029 13.410 1.00 98.38 180 TYR A C 1
ATOM 1457 O O . TYR A 1 180 ? -16.033 12.872 13.545 1.00 98.38 180 TYR A O 1
ATOM 1465 N N . TYR A 1 181 ? -13.875 12.273 13.747 1.00 97.12 181 TYR A N 1
ATOM 1466 C CA . TYR A 1 181 ? -13.461 13.534 14.367 1.00 97.12 181 TYR A CA 1
ATOM 1467 C C . TYR A 1 181 ? -13.591 14.725 13.414 1.00 97.12 181 TYR A C 1
ATOM 1469 O O . TYR A 1 181 ? -14.039 15.794 13.821 1.00 97.12 181 TYR A O 1
ATOM 1477 N N . LYS A 1 182 ? -13.272 14.545 12.125 1.00 96.44 182 LYS A N 1
ATOM 1478 C CA . LYS A 1 182 ? -13.454 15.586 11.102 1.00 96.44 182 LYS A CA 1
ATOM 1479 C C . LYS A 1 182 ? -14.915 16.032 10.982 1.00 96.44 182 LYS A C 1
ATOM 1481 O O . LYS A 1 182 ? -15.167 17.205 10.727 1.00 96.44 182 LYS A O 1
ATOM 1486 N N . ASN A 1 183 ? -15.862 15.119 11.187 1.00 96.62 183 ASN A N 1
ATOM 1487 C CA . ASN A 1 183 ? -17.295 15.399 11.120 1.00 96.62 183 ASN A CA 1
ATOM 1488 C C . ASN A 1 183 ? -17.878 15.932 12.447 1.00 96.62 183 ASN A C 1
ATOM 1490 O O . ASN A 1 183 ? -19.096 15.977 12.598 1.00 96.62 183 ASN A O 1
ATOM 1494 N N . GLY A 1 184 ? -17.035 16.341 13.404 1.00 96.19 184 GLY A N 1
ATOM 1495 C CA . GLY A 1 184 ? -17.460 16.948 14.671 1.00 96.19 184 GLY A CA 1
ATOM 1496 C C . GLY A 1 184 ? -17.678 15.961 15.823 1.00 96.19 184 GLY A C 1
ATOM 1497 O O . GLY A 1 184 ? -18.188 16.356 16.870 1.00 96.19 184 GLY A O 1
ATOM 1498 N N . GLY A 1 185 ? -17.301 14.690 15.656 1.00 96.06 185 GLY A N 1
ATOM 1499 C CA . GLY A 1 185 ? -17.276 13.720 16.750 1.00 96.06 185 GLY A CA 1
ATOM 1500 C C . GLY A 1 185 ? -16.256 14.088 17.837 1.00 96.06 185 GLY A C 1
ATOM 1501 O O . GLY A 1 185 ? -15.286 14.799 17.571 1.00 96.06 185 GLY A O 1
ATOM 1502 N N . THR A 1 186 ? -16.449 13.595 19.065 1.00 94.62 186 THR A N 1
ATOM 1503 C CA . THR A 1 186 ? -15.558 13.891 20.208 1.00 94.62 186 THR A CA 1
ATOM 1504 C C . THR A 1 186 ? -15.059 12.616 20.895 1.00 94.62 186 THR A C 1
ATOM 1506 O O . THR A 1 186 ? -15.711 11.572 20.788 1.00 94.62 186 THR A O 1
ATOM 1509 N N . PRO A 1 187 ? -13.910 12.646 21.601 1.00 90.56 187 PRO A N 1
ATOM 1510 C CA . PRO A 1 187 ? -13.386 11.467 22.296 1.00 90.56 187 PRO A CA 1
ATOM 1511 C C . PRO A 1 187 ? -14.367 10.873 23.315 1.00 90.56 187 PRO A C 1
ATOM 1513 O O . PRO A 1 187 ? -14.456 9.655 23.452 1.00 90.56 187 PRO A O 1
ATOM 1516 N N . GLU A 1 188 ? -15.153 11.718 23.981 1.00 91.56 188 GLU A N 1
ATOM 1517 C CA . GLU A 1 188 ? -16.129 11.309 24.993 1.00 91.56 188 GLU A CA 1
ATOM 1518 C C . GLU A 1 188 ? -17.296 10.528 24.375 1.00 91.56 188 GLU A C 1
ATOM 1520 O O . GLU A 1 188 ? -17.799 9.579 24.983 1.00 91.56 188 GLU A O 1
ATOM 1525 N N . ARG A 1 189 ? -17.714 10.915 23.161 1.00 96.19 189 ARG A N 1
ATOM 1526 C CA . ARG A 1 189 ? -18.841 10.311 22.432 1.00 96.19 189 ARG A CA 1
ATOM 1527 C C . ARG A 1 189 ? -18.440 9.108 21.587 1.00 96.19 189 ARG A C 1
ATOM 1529 O O . ARG A 1 189 ? -19.264 8.213 21.416 1.00 96.19 189 ARG A O 1
ATOM 1536 N N . PHE A 1 190 ? -17.180 9.041 21.144 1.00 97.31 190 PHE A N 1
ATOM 1537 C CA . PHE A 1 190 ? -16.679 8.027 20.209 1.00 97.31 190 PHE A CA 1
ATOM 1538 C C . PHE A 1 190 ? -17.116 6.605 20.574 1.00 97.31 190 PHE A C 1
ATOM 1540 O O . PHE A 1 190 ? -17.669 5.890 19.741 1.00 97.31 190 PHE A O 1
ATOM 1547 N N . TYR A 1 191 ? -16.904 6.201 21.832 1.00 97.19 191 TYR A N 1
ATOM 1548 C CA . TYR A 1 191 ? -17.276 4.862 22.290 1.00 97.19 191 TYR A CA 1
ATOM 1549 C C . TYR A 1 191 ? -18.780 4.604 22.161 1.00 97.19 191 TYR A C 1
ATOM 1551 O O . TYR A 1 191 ? -19.165 3.555 21.657 1.00 97.19 191 TYR A O 1
ATOM 1559 N N . ASN A 1 192 ? -19.621 5.539 22.610 1.00 96.81 192 ASN A N 1
ATOM 1560 C CA . ASN A 1 192 ? -21.071 5.352 22.617 1.00 96.81 192 ASN A CA 1
ATOM 1561 C C . ASN A 1 192 ? -21.620 5.263 21.190 1.00 96.81 192 ASN A C 1
ATOM 1563 O O . ASN A 1 192 ? -22.426 4.380 20.905 1.00 96.81 192 ASN A O 1
ATOM 1567 N N . ASP A 1 193 ? -21.139 6.124 20.291 1.00 97.75 193 ASP A N 1
ATOM 1568 C CA . ASP A 1 193 ? -21.560 6.135 18.888 1.00 97.75 193 ASP A CA 1
ATOM 1569 C C . ASP A 1 193 ? -21.128 4.844 18.175 1.00 97.75 193 ASP A C 1
ATOM 1571 O O . ASP A 1 193 ? -21.929 4.201 17.493 1.00 97.75 193 ASP A O 1
ATOM 1575 N N . MET A 1 194 ? -19.881 4.412 18.393 1.00 97.56 194 MET A N 1
ATOM 1576 C CA . MET A 1 194 ? -19.358 3.159 17.846 1.00 97.56 194 MET A CA 1
ATOM 1577 C C . MET A 1 194 ? -20.110 1.944 18.411 1.00 97.56 194 MET A C 1
ATOM 1579 O O . MET A 1 194 ? -20.497 1.050 17.661 1.00 97.56 194 MET A O 1
ATOM 1583 N N . ALA A 1 195 ? -20.334 1.899 19.725 1.00 96.62 195 ALA A N 1
ATOM 1584 C CA . ALA A 1 195 ? -21.041 0.809 20.389 1.00 96.62 195 ALA A CA 1
ATOM 1585 C C . ALA A 1 195 ? -22.485 0.694 19.893 1.00 96.62 195 ALA A C 1
ATOM 1587 O O . ALA A 1 195 ? -22.951 -0.415 19.636 1.00 96.62 195 ALA A O 1
ATOM 1588 N N . LYS A 1 196 ? -23.176 1.828 19.728 1.00 96.56 196 LYS A N 1
ATOM 1589 C CA . LYS A 1 196 ? -24.522 1.882 19.152 1.00 96.56 196 LYS A CA 1
ATOM 1590 C C . LYS A 1 196 ? -24.526 1.305 17.737 1.00 96.56 196 LYS A C 1
ATOM 1592 O O . LYS A 1 196 ? -25.266 0.361 17.480 1.00 96.56 196 LYS A O 1
ATOM 1597 N N . PHE A 1 197 ? -23.629 1.782 16.872 1.00 97.50 197 PHE A N 1
ATOM 1598 C CA . PHE A 1 197 ? -23.488 1.270 15.509 1.00 97.50 197 PHE A CA 1
ATOM 1599 C C . PHE A 1 197 ? -23.236 -0.247 15.478 1.00 97.50 197 PHE A C 1
ATOM 1601 O O . PHE A 1 197 ? -23.893 -0.969 14.732 1.00 97.50 197 PHE A O 1
ATOM 1608 N N . ILE A 1 198 ? -22.324 -0.755 16.314 1.00 95.94 198 ILE A N 1
ATOM 1609 C CA . ILE A 1 198 ? -22.009 -2.192 16.393 1.00 95.94 198 ILE A CA 1
ATOM 1610 C C . ILE A 1 198 ? -23.209 -3.012 16.881 1.00 95.94 198 ILE A C 1
ATOM 1612 O O . ILE A 1 198 ? -23.396 -4.129 16.420 1.00 95.94 198 ILE A O 1
ATOM 1616 N N . LYS A 1 199 ? -24.011 -2.501 17.819 1.00 93.56 199 LYS A N 1
ATOM 1617 C CA . LYS A 1 199 ? -25.187 -3.219 18.345 1.00 93.56 199 LYS A CA 1
ATOM 1618 C C . LYS A 1 199 ? -26.344 -3.244 17.345 1.00 93.56 199 LYS A C 1
ATOM 1620 O O . LYS A 1 199 ? -27.078 -4.224 17.299 1.00 93.56 199 LYS A O 1
ATOM 1625 N N . GLU A 1 200 ? -26.479 -2.199 16.532 1.00 94.81 200 GLU A N 1
ATOM 1626 C CA . GLU A 1 200 ? -27.498 -2.091 15.479 1.00 94.81 200 GLU A CA 1
ATOM 1627 C C . GLU A 1 200 ? -27.155 -2.910 14.222 1.00 94.81 200 GLU A C 1
ATOM 1629 O O . GLU A 1 200 ? -28.021 -3.139 13.380 1.00 94.81 200 GLU A O 1
ATOM 1634 N N . ASN A 1 201 ? -25.910 -3.382 14.089 1.00 93.38 201 ASN A N 1
ATOM 1635 C CA . ASN A 1 201 ? -25.440 -4.117 12.919 1.00 93.38 201 ASN A CA 1
ATOM 1636 C C . ASN A 1 201 ? -24.895 -5.500 13.310 1.00 93.38 201 ASN A C 1
ATOM 1638 O O . ASN A 1 201 ? -24.087 -5.642 14.222 1.00 93.38 201 ASN A O 1
ATOM 1642 N N . SER A 1 202 ? -25.267 -6.552 12.578 1.00 88.12 202 SER A N 1
ATOM 1643 C CA . SER A 1 202 ? -24.698 -7.888 12.804 1.00 88.12 202 SER A CA 1
ATOM 1644 C C . SER A 1 202 ? -23.257 -7.946 12.295 1.00 88.12 202 SER A C 1
ATOM 1646 O O . SER A 1 202 ? -23.050 -8.233 11.121 1.00 88.12 202 SER A O 1
ATOM 1648 N N . VAL A 1 203 ? -22.272 -7.660 13.152 1.00 93.81 203 VAL A N 1
ATOM 1649 C CA . VAL A 1 203 ? -20.843 -7.588 12.785 1.00 93.81 203 VAL A CA 1
ATOM 1650 C C . VAL A 1 203 ? -20.002 -8.628 13.524 1.00 93.81 203 VAL A C 1
ATOM 1652 O O . VAL A 1 203 ? -20.225 -8.884 14.711 1.00 93.81 203 VAL A O 1
ATOM 1655 N N . ASP A 1 204 ? -19.028 -9.211 12.826 1.00 92.25 204 ASP A N 1
ATOM 1656 C CA . ASP A 1 204 ? -18.107 -10.222 13.366 1.00 92.25 204 ASP A CA 1
ATOM 1657 C C . ASP A 1 204 ? -16.760 -9.608 13.754 1.00 92.25 204 ASP A C 1
ATOM 1659 O O . ASP A 1 204 ? -16.200 -9.926 14.803 1.00 92.25 204 ASP A O 1
ATOM 1663 N N . LEU A 1 205 ? -16.255 -8.706 12.906 1.00 96.94 205 LEU A N 1
ATOM 1664 C CA . LEU A 1 205 ? -14.958 -8.053 13.046 1.00 96.94 205 LEU A CA 1
ATOM 1665 C C . LEU A 1 205 ? -15.121 -6.535 12.943 1.00 96.94 205 LEU A C 1
ATOM 1667 O O . LEU A 1 205 ? -15.727 -6.034 12.000 1.00 96.94 205 LEU A O 1
ATOM 1671 N N . ILE A 1 206 ? -14.534 -5.800 13.881 1.00 98.31 206 ILE A N 1
ATOM 1672 C CA . ILE A 1 206 ? -14.474 -4.339 13.878 1.00 98.31 206 ILE A CA 1
ATOM 1673 C C . ILE A 1 206 ? -13.050 -3.911 13.540 1.00 98.31 206 ILE A C 1
ATOM 1675 O O . ILE A 1 206 ? -12.120 -4.264 14.256 1.00 98.31 206 ILE A O 1
ATOM 1679 N N . VAL A 1 207 ? -12.861 -3.136 12.475 1.00 98.62 207 VAL A N 1
ATOM 1680 C CA . VAL A 1 207 ? -11.544 -2.708 11.991 1.00 98.62 207 VAL A CA 1
ATOM 1681 C C . VAL A 1 207 ? -11.410 -1.198 12.052 1.00 98.62 207 VAL A C 1
ATOM 1683 O O . VAL A 1 207 ? -12.178 -0.468 11.431 1.00 98.62 207 VAL A O 1
ATOM 1686 N N . PHE A 1 208 ? -10.377 -0.738 12.746 1.00 98.69 208 PHE A N 1
ATOM 1687 C CA . PHE A 1 208 ? -10.016 0.672 12.826 1.00 98.69 208 PHE A CA 1
ATOM 1688 C C . PHE A 1 208 ? -9.094 1.059 11.668 1.00 98.69 208 PHE A C 1
ATOM 1690 O O . PHE A 1 208 ? -8.267 0.259 11.233 1.00 98.69 208 PHE A O 1
ATOM 1697 N N . SER A 1 209 ? -9.196 2.291 11.183 1.00 98.50 209 SER A N 1
ATOM 1698 C CA . SER A 1 209 ? -8.184 2.886 10.307 1.00 98.50 209 SER A CA 1
ATOM 1699 C C . SER A 1 209 ? -6.858 3.121 11.037 1.00 98.50 209 SER A C 1
ATOM 1701 O O . SER A 1 209 ? -6.827 3.258 12.264 1.00 98.50 209 SER A O 1
ATOM 1703 N N . GLU A 1 210 ? -5.758 3.228 10.282 1.00 98.06 210 GLU A N 1
ATOM 1704 C CA . GLU A 1 210 ? -4.539 3.853 10.814 1.00 98.06 210 GLU A CA 1
ATOM 1705 C C . GLU A 1 210 ? -4.885 5.271 11.265 1.00 98.06 210 GLU A C 1
ATOM 1707 O O . GLU A 1 210 ? -5.598 5.985 10.564 1.00 98.06 210 GLU A O 1
ATOM 1712 N N . ASN A 1 211 ? -4.472 5.653 12.470 1.00 96.19 211 ASN A N 1
ATOM 1713 C CA . ASN A 1 211 ? -4.897 6.914 13.063 1.00 96.19 211 ASN A CA 1
ATOM 1714 C C . ASN A 1 211 ? -3.901 7.399 14.118 1.00 96.19 211 ASN A C 1
ATOM 1716 O O . ASN A 1 211 ? -3.110 6.620 14.638 1.00 96.19 211 ASN A O 1
ATOM 1720 N N . VAL A 1 212 ? -3.990 8.686 14.456 1.00 93.81 212 VAL A N 1
ATOM 1721 C CA . VAL A 1 212 ? -3.189 9.334 15.509 1.00 93.81 212 VAL A CA 1
ATOM 1722 C C . VAL A 1 212 ? -4.002 9.660 16.767 1.00 93.81 212 VAL A C 1
ATOM 1724 O O . VAL A 1 212 ? -3.495 10.327 17.660 1.00 93.81 212 VAL A O 1
ATOM 1727 N N . TYR 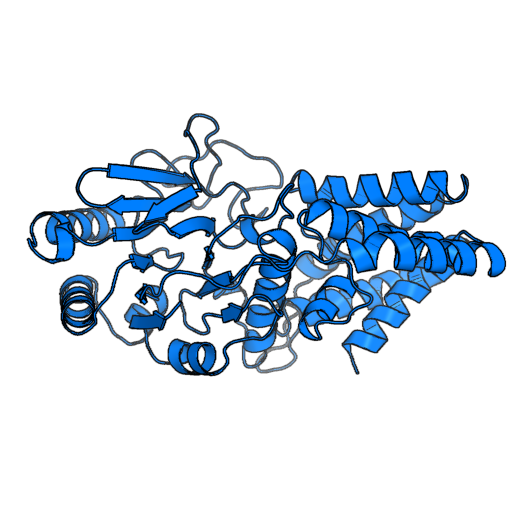A 1 213 ? -5.266 9.233 16.839 1.00 95.12 213 TYR A N 1
ATOM 1728 C CA . TYR A 1 213 ? -6.186 9.575 17.934 1.00 95.12 213 TYR A CA 1
ATOM 1729 C C . TYR A 1 213 ? -6.188 8.537 19.060 1.00 95.12 213 TYR A C 1
ATOM 1731 O O . TYR A 1 213 ? -6.497 8.877 20.202 1.00 95.12 213 TYR A O 1
ATOM 1739 N N . PHE A 1 214 ? -5.797 7.300 18.750 1.00 96.94 214 PHE A N 1
ATOM 1740 C CA . PHE A 1 214 ? -5.600 6.217 19.705 1.00 96.94 214 PHE A CA 1
ATOM 1741 C C . PHE A 1 214 ? -4.152 5.717 19.654 1.00 96.94 214 PHE A C 1
ATOM 1743 O O . PHE A 1 214 ? -3.542 5.635 18.590 1.00 96.94 214 PHE A O 1
ATOM 1750 N N . GLY A 1 215 ? -3.593 5.376 20.810 1.00 96.62 215 GLY A N 1
ATOM 1751 C CA . GLY A 1 215 ? -2.195 5.020 21.015 1.00 96.62 215 GLY A CA 1
ATOM 1752 C C . GLY A 1 215 ? -1.597 5.617 22.290 1.00 96.62 215 GLY A C 1
ATOM 1753 O O . GLY A 1 215 ? -2.311 6.045 23.188 1.00 96.62 215 GLY A O 1
ATOM 1754 N N . TYR A 1 216 ? -0.268 5.604 22.389 1.00 96.00 216 TYR A N 1
ATOM 1755 C CA . TYR A 1 216 ? 0.478 5.941 23.617 1.00 96.00 216 TYR A CA 1
ATOM 1756 C C . TYR A 1 216 ? 1.502 7.069 23.408 1.00 96.00 216 TYR A C 1
ATOM 1758 O O . TYR A 1 216 ? 2.363 7.296 24.252 1.00 96.00 216 TYR A O 1
ATOM 1766 N N . LYS A 1 217 ? 1.431 7.781 22.278 1.00 93.00 217 LYS A N 1
ATOM 1767 C CA . LYS A 1 217 ? 2.389 8.841 21.915 1.00 93.00 217 LYS A CA 1
ATOM 1768 C C . LYS A 1 217 ? 2.353 10.073 22.821 1.00 93.00 217 LYS A C 1
ATOM 1770 O O . LYS A 1 217 ? 3.364 10.757 22.942 1.00 93.00 217 LYS A O 1
ATOM 1775 N N . ASN A 1 218 ? 1.224 10.349 23.469 1.00 92.38 218 ASN A N 1
ATOM 1776 C CA . ASN A 1 218 ? 1.115 11.345 24.534 1.00 92.38 218 ASN A CA 1
ATOM 1777 C C . ASN A 1 218 ? 0.029 10.939 25.544 1.00 92.38 218 ASN A C 1
ATOM 1779 O O . ASN A 1 218 ? -0.764 10.036 25.275 1.00 92.38 218 ASN A O 1
ATOM 1783 N N . GLU A 1 219 ? -0.014 11.614 26.695 1.00 92.62 219 GLU A N 1
ATOM 1784 C CA . GLU A 1 219 ? -0.919 11.266 27.800 1.00 92.62 219 GLU A CA 1
ATOM 1785 C C . GLU A 1 219 ? -2.409 11.432 27.459 1.00 92.62 219 GLU A C 1
ATOM 1787 O O . GLU A 1 219 ? -3.229 10.657 27.945 1.00 92.62 219 GLU A O 1
ATOM 1792 N N . VAL A 1 220 ? -2.776 12.375 26.583 1.00 92.88 220 VAL A N 1
ATOM 1793 C CA . VAL A 1 220 ? -4.179 12.580 26.175 1.00 92.88 220 VAL A CA 1
ATOM 1794 C C . VAL A 1 220 ? -4.667 11.410 25.320 1.00 92.88 220 VAL A C 1
ATOM 1796 O O . VAL A 1 220 ? -5.692 10.800 25.621 1.00 92.88 220 VAL A O 1
ATOM 1799 N N . ILE A 1 221 ? -3.904 11.051 24.285 1.00 93.62 221 ILE A N 1
ATOM 1800 C CA . ILE A 1 221 ? -4.196 9.904 23.409 1.00 93.62 221 ILE A CA 1
ATOM 1801 C C . ILE A 1 221 ? -4.198 8.607 24.230 1.00 93.62 221 ILE A C 1
ATOM 1803 O O . ILE A 1 221 ? -5.091 7.772 24.072 1.00 93.62 221 ILE A O 1
ATOM 1807 N N . LYS A 1 222 ? -3.233 8.453 25.144 1.00 96.00 222 LYS A N 1
ATOM 1808 C CA . LYS A 1 222 ? -3.134 7.297 26.041 1.00 96.00 222 LYS A CA 1
ATOM 1809 C C . LYS A 1 222 ? -4.378 7.150 26.907 1.00 96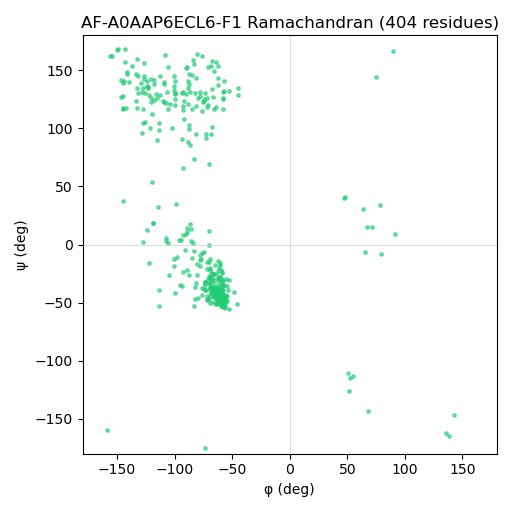.00 222 LYS A C 1
ATOM 1811 O O . LYS A 1 222 ? -4.965 6.074 26.915 1.00 96.00 222 LYS A O 1
ATOM 1816 N N . LYS A 1 223 ? -4.831 8.231 27.551 1.00 95.31 223 LYS A N 1
ATOM 1817 C CA . LYS A 1 223 ? -6.065 8.229 28.345 1.00 95.31 223 LYS A CA 1
ATOM 1818 C C . LYS A 1 223 ? -7.271 7.799 27.506 1.00 95.31 223 LYS A C 1
ATOM 1820 O O . LYS A 1 223 ? -7.973 6.873 27.894 1.00 95.31 223 LYS A O 1
ATOM 1825 N N . ASN A 1 224 ? -7.456 8.388 26.322 1.00 94.06 224 ASN A N 1
ATOM 1826 C CA . ASN A 1 224 ? -8.551 8.016 25.416 1.00 94.06 224 ASN A CA 1
ATOM 1827 C C . ASN A 1 224 ? -8.499 6.533 25.014 1.00 94.06 224 ASN A C 1
ATOM 1829 O O . ASN A 1 224 ? -9.531 5.882 24.863 1.00 94.06 224 ASN A O 1
ATOM 1833 N N . THR A 1 225 ? -7.291 5.999 24.838 1.00 96.50 225 THR A N 1
ATOM 1834 C CA . THR A 1 225 ? -7.057 4.604 24.450 1.00 96.50 225 THR A CA 1
ATOM 1835 C C . THR A 1 225 ? -7.361 3.641 25.587 1.00 96.50 225 THR A C 1
ATOM 1837 O O . THR A 1 225 ? -8.070 2.657 25.377 1.00 96.50 225 THR A O 1
ATOM 1840 N N . ASP A 1 226 ? -6.855 3.924 26.786 1.00 96.12 226 ASP A N 1
ATOM 1841 C CA . ASP A 1 226 ? -7.098 3.108 27.973 1.00 96.12 226 ASP A CA 1
ATOM 1842 C C . ASP A 1 226 ? -8.593 3.119 28.339 1.00 96.12 226 ASP A C 1
ATOM 1844 O O . ASP A 1 226 ? -9.167 2.054 28.578 1.00 96.12 226 ASP A O 1
ATOM 1848 N N . ASP A 1 227 ? -9.254 4.281 28.262 1.00 95.25 227 ASP A N 1
ATOM 1849 C CA . ASP A 1 227 ? -10.696 4.422 28.492 1.00 95.25 227 ASP A CA 1
ATOM 1850 C C . ASP A 1 227 ? -11.522 3.628 27.464 1.00 95.25 227 ASP A C 1
ATOM 1852 O O . ASP A 1 227 ? -12.466 2.925 27.836 1.00 95.25 227 ASP A O 1
ATOM 1856 N N . LEU A 1 228 ? -11.170 3.694 26.171 1.00 96.00 228 LEU A N 1
ATOM 1857 C CA . LEU A 1 228 ? -11.837 2.922 25.116 1.00 96.00 228 LEU A CA 1
ATOM 1858 C C . LEU A 1 228 ? -11.707 1.414 25.364 1.00 96.00 228 LEU A C 1
ATOM 1860 O O . LEU A 1 228 ? -12.700 0.687 25.324 1.00 96.00 228 LEU A O 1
ATOM 1864 N N . LEU A 1 229 ? -10.487 0.943 25.635 1.00 95.06 229 LEU A N 1
ATOM 1865 C CA . LEU A 1 229 ? -10.219 -0.472 25.883 1.00 95.06 229 LEU A CA 1
ATOM 1866 C C . LEU A 1 229 ? -10.917 -0.972 27.148 1.00 95.06 229 LEU A C 1
ATOM 1868 O O . LEU A 1 229 ? -11.420 -2.096 27.155 1.00 95.06 229 LEU A O 1
ATOM 1872 N N . LEU A 1 230 ? -10.967 -0.155 28.203 1.00 94.88 230 LEU A N 1
ATOM 1873 C CA . LEU A 1 230 ? -11.677 -0.490 29.432 1.00 94.88 230 LEU A CA 1
ATOM 1874 C C . LEU A 1 230 ? -13.177 -0.642 29.169 1.00 94.88 230 LEU A C 1
ATOM 1876 O O . LEU A 1 230 ? -13.738 -1.677 29.518 1.00 94.88 230 LEU A O 1
ATOM 1880 N N . LYS A 1 231 ? -13.805 0.331 28.496 1.00 95.12 231 LYS A N 1
ATOM 1881 C CA . LYS A 1 231 ? -15.239 0.287 28.165 1.00 95.12 231 LYS A CA 1
ATOM 1882 C C . LYS A 1 231 ? -15.607 -0.922 27.296 1.00 95.12 231 LYS A C 1
ATOM 1884 O O . LYS A 1 231 ? -16.611 -1.575 27.553 1.00 95.12 231 LYS A O 1
ATOM 1889 N N . ILE A 1 232 ? -14.775 -1.273 26.311 1.00 94.06 232 ILE A N 1
ATOM 1890 C CA . ILE A 1 232 ? -14.992 -2.465 25.470 1.00 94.06 232 ILE A CA 1
ATOM 1891 C C . ILE A 1 232 ? -14.895 -3.757 26.290 1.00 94.06 232 ILE A C 1
ATOM 1893 O O . ILE A 1 232 ? -15.673 -4.682 26.075 1.00 94.06 232 ILE A O 1
ATOM 1897 N N . LYS A 1 233 ? -13.952 -3.836 27.237 1.00 91.50 233 LYS A N 1
ATOM 1898 C CA . LYS A 1 233 ? -13.778 -5.019 28.093 1.00 91.50 233 LYS A CA 1
ATOM 1899 C C . LYS A 1 233 ? -14.898 -5.194 29.117 1.00 91.50 233 LYS A C 1
ATOM 1901 O O . LYS A 1 233 ? -15.147 -6.327 29.525 1.00 91.50 233 LYS A O 1
ATOM 1906 N N . THR A 1 234 ? -15.523 -4.106 29.561 1.00 92.56 234 THR A N 1
ATOM 1907 C CA . THR A 1 234 ? -16.601 -4.143 30.559 1.00 92.56 234 THR A CA 1
ATOM 1908 C C . THR A 1 234 ? -17.991 -4.293 29.941 1.00 92.56 234 THR A C 1
ATOM 1910 O O . THR A 1 234 ? -18.891 -4.789 30.616 1.00 92.56 234 THR A O 1
ATOM 1913 N N . ASP A 1 235 ? -18.184 -3.937 28.668 1.00 92.75 235 ASP A N 1
ATOM 1914 C CA . ASP A 1 235 ? -19.436 -4.180 27.943 1.00 92.75 235 ASP A CA 1
ATOM 1915 C C . ASP A 1 235 ? -19.552 -5.658 27.530 1.00 92.75 235 ASP A C 1
ATOM 1917 O O . ASP A 1 235 ? -18.785 -6.167 26.710 1.00 92.75 235 ASP A O 1
ATOM 1921 N N . SER A 1 236 ? -20.543 -6.357 28.090 1.00 88.69 236 SER A N 1
ATOM 1922 C CA . SER A 1 236 ? -20.759 -7.795 27.880 1.00 88.69 236 SER A CA 1
ATOM 1923 C C . SER A 1 236 ? -21.029 -8.177 26.423 1.00 88.69 236 SER A C 1
ATOM 1925 O O . SER A 1 236 ? -20.709 -9.295 26.020 1.00 88.69 236 SER A O 1
ATOM 1927 N N . THR A 1 237 ? -21.588 -7.263 25.625 1.00 88.69 237 THR A N 1
ATOM 1928 C CA . THR A 1 237 ? -21.887 -7.499 24.208 1.00 88.69 237 THR A CA 1
ATOM 1929 C C . THR A 1 237 ? -20.640 -7.286 23.361 1.00 88.69 237 THR A C 1
ATOM 1931 O O . THR A 1 237 ? -20.312 -8.116 22.514 1.00 88.69 237 THR A O 1
ATOM 1934 N N . LEU A 1 238 ? -19.920 -6.185 23.595 1.00 91.69 238 LEU A N 1
ATOM 1935 C CA . LEU A 1 238 ? -18.730 -5.854 22.813 1.00 91.69 238 LEU A CA 1
ATOM 1936 C C . LEU A 1 238 ? -17.536 -6.744 23.152 1.00 91.69 238 LEU A C 1
ATOM 1938 O O . LEU A 1 238 ? -16.781 -7.078 22.246 1.00 91.69 238 LEU A O 1
ATOM 1942 N N . LYS A 1 239 ? -17.386 -7.202 24.401 1.00 89.69 239 LYS A N 1
ATOM 1943 C CA . LYS A 1 239 ? -16.293 -8.107 24.799 1.00 89.69 239 LYS A CA 1
ATOM 1944 C C . LYS A 1 239 ? -16.230 -9.386 23.946 1.00 89.69 239 LYS A C 1
ATOM 1946 O O . LYS A 1 239 ? -15.150 -9.937 23.747 1.00 89.69 239 LYS A O 1
ATOM 1951 N N . GLN A 1 240 ? -17.373 -9.852 23.438 1.00 90.31 240 GLN A N 1
ATOM 1952 C CA . GLN A 1 240 ? -17.473 -11.051 22.595 1.00 90.31 240 GLN A CA 1
ATOM 1953 C C . GLN A 1 240 ? -17.168 -10.787 21.112 1.00 90.31 240 GLN A C 1
ATOM 1955 O O . GLN A 1 240 ? -17.149 -11.719 20.315 1.00 90.31 240 GLN A O 1
ATOM 1960 N N . LYS A 1 241 ? -16.963 -9.529 20.709 1.00 94.12 241 LYS A N 1
ATOM 1961 C CA . LYS A 1 241 ? -16.653 -9.163 19.324 1.00 94.12 241 LYS A CA 1
ATOM 1962 C C . LYS A 1 241 ? -15.149 -9.153 19.080 1.00 94.12 241 LYS A C 1
ATOM 1964 O O . LYS A 1 241 ? -14.354 -8.902 19.987 1.00 94.12 241 LYS A O 1
ATOM 1969 N N . ALA A 1 242 ? -14.752 -9.409 17.836 1.00 96.38 242 ALA A N 1
ATOM 1970 C CA . ALA A 1 242 ? -13.363 -9.284 17.429 1.00 96.38 242 ALA A CA 1
ATOM 1971 C C . ALA A 1 242 ? -13.059 -7.844 17.003 1.00 96.38 242 ALA A C 1
ATOM 1973 O O . ALA A 1 242 ? -13.766 -7.263 16.182 1.00 96.38 242 ALA A O 1
ATOM 1974 N N . PHE A 1 243 ? -11.973 -7.283 17.520 1.00 98.00 243 PHE A N 1
ATOM 1975 C CA . PHE A 1 243 ? -11.482 -5.960 17.166 1.00 98.00 243 PHE A CA 1
ATOM 1976 C C . PHE A 1 243 ? -10.099 -6.058 16.538 1.00 98.00 243 PHE A C 1
ATOM 1978 O O . PHE A 1 243 ? -9.221 -6.763 17.028 1.00 98.00 243 PHE A O 1
ATOM 1985 N N . LEU A 1 244 ? -9.892 -5.288 15.482 1.00 98.31 244 LEU A N 1
ATOM 1986 C CA . LEU A 1 244 ? -8.603 -4.981 14.896 1.00 98.31 244 LEU A CA 1
ATOM 1987 C C . LEU A 1 244 ? -8.364 -3.480 15.068 1.00 98.31 244 LEU A C 1
ATOM 1989 O O . LEU A 1 244 ? -8.758 -2.659 14.237 1.00 98.31 244 LEU A O 1
ATOM 1993 N N . PHE A 1 245 ? -7.740 -3.123 16.185 1.00 98.25 245 PHE A N 1
ATOM 1994 C CA . PHE A 1 245 ? -7.365 -1.745 16.482 1.00 98.25 245 PHE A CA 1
ATOM 1995 C C . PHE A 1 245 ? -6.132 -1.326 15.688 1.00 98.25 245 PHE A C 1
ATOM 1997 O O . PHE A 1 245 ? -5.365 -2.169 15.220 1.00 98.25 245 PHE A O 1
ATOM 2004 N N . ASN A 1 246 ? -5.917 -0.017 15.598 1.00 98.06 246 ASN A N 1
ATOM 2005 C CA . ASN A 1 246 ? -4.656 0.571 15.179 1.00 98.06 246 ASN A CA 1
ATOM 2006 C C . ASN A 1 246 ? -4.270 1.680 16.165 1.00 98.06 246 ASN A C 1
ATOM 2008 O O . ASN A 1 246 ? -5.105 2.527 16.493 1.00 98.06 246 ASN A O 1
ATOM 2012 N N . PHE A 1 247 ? -3.028 1.650 16.641 1.00 97.56 247 PHE A N 1
ATOM 2013 C CA . PHE A 1 247 ? -2.514 2.550 17.663 1.00 97.56 247 PHE A CA 1
ATOM 2014 C C . PHE A 1 247 ? -1.247 3.264 17.203 1.00 97.56 247 PHE A C 1
ATOM 2016 O O . PHE A 1 247 ? -0.275 2.622 16.796 1.00 97.56 247 PHE A O 1
ATOM 2023 N N . PHE A 1 248 ? -1.220 4.587 17.358 1.00 95.62 248 PHE A N 1
ATOM 2024 C CA . PHE A 1 248 ? -0.026 5.406 17.192 1.00 95.62 248 PHE A CA 1
ATOM 2025 C C . PHE A 1 248 ? 0.818 5.361 18.471 1.00 95.62 248 PHE A C 1
ATOM 2027 O O . PHE A 1 248 ? 0.575 6.083 19.442 1.00 95.62 248 PHE A O 1
ATOM 2034 N N . GLY A 1 249 ? 1.798 4.456 18.487 1.00 93.94 249 GLY A N 1
ATOM 2035 C CA . GLY A 1 249 ? 2.516 4.048 19.692 1.00 93.94 249 GLY A CA 1
ATOM 2036 C C . GLY A 1 249 ? 1.677 3.122 20.576 1.00 93.94 249 GLY A C 1
ATOM 2037 O O . GLY A 1 249 ? 0.466 3.292 20.707 1.00 93.94 249 GLY A O 1
ATOM 2038 N N . TYR A 1 250 ? 2.316 2.149 21.226 1.00 92.62 250 TYR A N 1
ATOM 2039 C CA . TYR A 1 250 ? 1.632 1.238 22.147 1.00 92.62 250 TYR A CA 1
ATOM 2040 C C . TYR A 1 250 ? 2.516 0.850 23.328 1.00 92.62 250 TYR A C 1
ATOM 2042 O O . TYR A 1 250 ? 3.535 0.176 23.156 1.00 92.62 250 TYR A O 1
ATOM 2050 N N . LYS A 1 251 ? 2.113 1.230 24.546 1.00 89.75 251 LYS A N 1
ATOM 2051 C CA . LYS A 1 251 ? 2.904 1.034 25.770 1.00 89.75 251 LYS A CA 1
ATOM 2052 C C . LYS A 1 251 ? 4.332 1.567 25.585 1.00 89.75 251 LYS A C 1
ATOM 2054 O O . LYS A 1 251 ? 4.522 2.767 25.470 1.00 89.75 251 LYS A O 1
ATOM 2059 N N . LYS A 1 252 ? 5.333 0.683 25.521 1.00 87.62 252 LYS A N 1
ATOM 2060 C CA . LYS A 1 252 ? 6.750 1.034 25.319 1.00 87.62 252 LYS A CA 1
ATOM 2061 C C . LYS A 1 252 ? 7.189 1.075 23.849 1.00 87.62 252 LYS A C 1
ATOM 2063 O O . LYS A 1 252 ? 8.341 1.389 23.574 1.00 87.62 252 LYS A O 1
ATOM 2068 N N . PHE A 1 253 ? 6.314 0.709 22.915 1.00 91.06 253 PHE A N 1
ATOM 2069 C CA . PHE A 1 253 ? 6.646 0.582 21.500 1.00 91.06 253 PHE A CA 1
ATOM 2070 C C . PHE A 1 253 ? 6.346 1.879 20.756 1.00 91.06 253 PHE A C 1
ATOM 2072 O O . PHE A 1 253 ? 5.197 2.313 20.679 1.00 91.06 253 PHE A O 1
ATOM 2079 N N . ASN A 1 254 ? 7.387 2.472 20.178 1.00 93.88 254 ASN A N 1
ATOM 2080 C CA . ASN A 1 254 ? 7.295 3.688 19.384 1.00 93.88 254 ASN A CA 1
ATOM 2081 C C . ASN A 1 254 ? 7.129 3.371 17.885 1.00 93.88 254 ASN A C 1
ATOM 2083 O O . ASN A 1 254 ?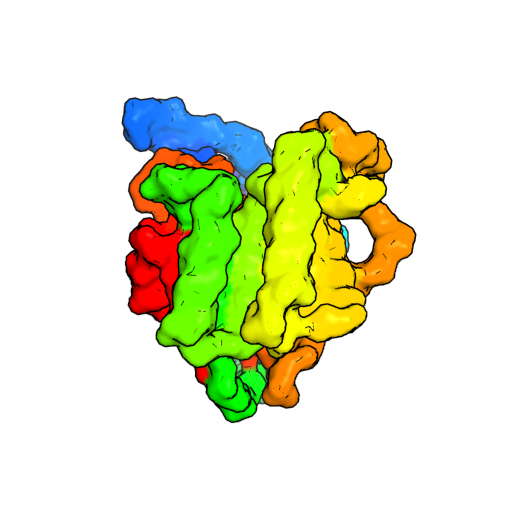 8.012 3.622 17.067 1.00 93.88 254 ASN A O 1
ATOM 2087 N N . ASN A 1 255 ? 5.997 2.761 17.541 1.00 94.81 255 ASN A N 1
ATOM 2088 C CA . ASN A 1 255 ? 5.623 2.400 16.173 1.00 94.81 255 ASN A CA 1
ATOM 2089 C C . ASN A 1 255 ? 4.090 2.435 16.029 1.00 94.81 255 ASN A C 1
ATOM 2091 O O . ASN A 1 255 ? 3.378 2.490 17.033 1.00 94.81 255 ASN A O 1
ATOM 2095 N N . VAL A 1 256 ? 3.577 2.379 14.802 1.00 96.12 256 VAL A N 1
ATOM 2096 C CA . VAL A 1 256 ? 2.164 2.087 14.546 1.00 96.12 256 VAL A CA 1
ATOM 2097 C C . VAL A 1 256 ? 1.924 0.596 14.781 1.00 96.12 256 VAL A C 1
ATOM 2099 O O . VAL A 1 256 ? 2.622 -0.243 14.203 1.00 96.12 256 VAL A O 1
ATOM 2102 N N . ILE A 1 257 ? 0.959 0.269 15.640 1.00 96.69 257 ILE A N 1
ATOM 2103 C CA . ILE A 1 257 ? 0.644 -1.104 16.046 1.00 96.69 257 ILE A CA 1
ATOM 2104 C C . ILE A 1 257 ? -0.802 -1.439 15.691 1.00 96.69 257 ILE A C 1
ATOM 2106 O O . ILE A 1 257 ? -1.727 -0.802 16.189 1.00 96.69 257 ILE A O 1
ATOM 2110 N N . SER A 1 258 ? -1.003 -2.493 14.909 1.00 97.62 258 SER A N 1
ATOM 2111 C CA . SER A 1 258 ? -2.286 -3.181 14.821 1.00 97.62 258 SER A CA 1
ATOM 2112 C C . SER A 1 258 ? -2.421 -4.157 15.985 1.00 97.62 258 SER A C 1
ATOM 2114 O O . SER A 1 258 ? -1.526 -4.970 16.228 1.00 97.62 258 SER A O 1
ATOM 2116 N N . MET A 1 259 ? -3.545 -4.107 16.697 1.00 96.56 259 MET A N 1
ATOM 2117 C CA . MET A 1 259 ? -3.855 -5.060 17.762 1.00 96.56 259 MET A CA 1
ATOM 2118 C C . MET A 1 259 ? -5.137 -5.802 17.421 1.00 96.56 259 MET A C 1
ATOM 2120 O O . MET A 1 259 ? -6.218 -5.215 17.446 1.00 96.56 259 MET A O 1
ATOM 2124 N N . PHE A 1 260 ? -5.011 -7.098 17.149 1.00 97.06 260 PHE A N 1
ATOM 2125 C CA . PHE A 1 260 ? -6.152 -7.998 17.149 1.00 97.06 260 PHE A CA 1
ATOM 2126 C C . PHE A 1 260 ? -6.506 -8.349 18.595 1.00 97.06 260 PHE A C 1
ATOM 2128 O O . PHE A 1 260 ? -5.631 -8.765 19.356 1.00 97.06 260 PHE A O 1
ATOM 2135 N N . LEU A 1 261 ? -7.770 -8.177 18.967 1.00 95.50 261 LEU A N 1
ATOM 2136 C CA . LEU A 1 261 ? -8.330 -8.519 20.269 1.00 95.50 261 LEU A CA 1
ATOM 2137 C C . LEU A 1 261 ? -9.640 -9.274 20.057 1.00 95.50 261 LEU A C 1
ATOM 2139 O O . LEU A 1 261 ? -10.558 -8.752 19.432 1.00 95.50 261 LEU A O 1
ATOM 2143 N N . HIS A 1 262 ? -9.743 -10.476 20.605 1.00 94.12 262 HIS A N 1
ATOM 2144 C CA . HIS A 1 262 ? -10.992 -11.228 20.624 1.00 94.12 262 HIS A CA 1
ATOM 2145 C C . HIS A 1 262 ? -11.080 -12.012 21.930 1.00 94.12 262 HIS A C 1
ATOM 2147 O O . HIS A 1 262 ? -10.226 -12.862 22.203 1.00 94.12 262 HIS A O 1
ATOM 2153 N N . VAL A 1 263 ? -12.098 -11.700 22.738 1.00 87.25 263 VAL A N 1
ATOM 2154 C CA . VAL A 1 263 ? -12.230 -12.189 24.116 1.00 87.25 263 VAL A CA 1
ATOM 2155 C C . VAL A 1 263 ? -10.954 -11.843 24.906 1.00 87.25 263 VAL A C 1
ATOM 2157 O O . VAL A 1 263 ? -10.654 -10.663 25.078 1.00 87.25 263 VAL A O 1
ATOM 2160 N N . ASP A 1 264 ? -10.163 -12.836 25.317 1.00 81.62 264 ASP A N 1
ATOM 2161 C CA . ASP A 1 264 ? -8.923 -12.645 26.082 1.00 81.62 264 ASP A CA 1
ATOM 2162 C C . ASP A 1 264 ? -7.654 -12.917 25.247 1.00 81.62 264 ASP A C 1
ATOM 2164 O O . ASP A 1 264 ? -6.533 -12.824 25.752 1.00 81.62 264 ASP A O 1
ATOM 2168 N N . ASN A 1 265 ? -7.799 -13.225 23.951 1.00 87.81 265 ASN A N 1
ATOM 2169 C CA . ASN A 1 265 ? -6.667 -13.416 23.048 1.00 87.81 265 ASN A CA 1
ATOM 2170 C C . ASN A 1 265 ? -6.286 -12.090 22.385 1.00 87.81 265 ASN A C 1
ATOM 2172 O O . ASN A 1 265 ? -7.132 -11.412 21.798 1.00 87.81 265 ASN A O 1
ATOM 2176 N N . SER A 1 266 ? -4.999 -11.743 22.446 1.00 92.00 266 SER A N 1
ATOM 2177 C CA . SER A 1 266 ? -4.466 -10.560 21.778 1.00 92.00 266 SER A CA 1
ATOM 2178 C C . SER A 1 266 ? -3.243 -10.895 20.937 1.00 92.00 266 SER A C 1
ATOM 2180 O O . SER A 1 266 ? -2.380 -11.677 21.337 1.00 92.00 266 SER A O 1
ATOM 2182 N N . GLN A 1 267 ? -3.173 -10.295 19.752 1.00 94.31 267 GLN A N 1
ATOM 2183 C CA . GLN A 1 267 ? -2.038 -10.417 18.845 1.00 94.31 267 GLN A CA 1
ATOM 2184 C C . GLN A 1 267 ? -1.644 -9.031 18.359 1.00 94.31 267 GLN A C 1
ATOM 2186 O O . GLN A 1 267 ? -2.500 -8.219 18.009 1.00 94.31 267 GLN A O 1
ATOM 2191 N N . LEU A 1 268 ? -0.342 -8.762 18.365 1.00 94.88 268 LEU A N 1
ATOM 2192 C CA . LEU A 1 268 ? 0.211 -7.479 17.959 1.00 94.88 268 LEU A CA 1
ATOM 2193 C C . LEU A 1 268 ? 0.949 -7.627 16.635 1.00 94.88 268 LEU A C 1
ATOM 2195 O O . LEU A 1 268 ? 1.725 -8.566 16.433 1.00 94.88 268 LEU A O 1
ATOM 2199 N N . HIS A 1 269 ? 0.743 -6.639 15.777 1.00 96.12 269 HIS A N 1
ATOM 2200 C CA . HIS A 1 269 ? 1.512 -6.434 14.567 1.00 96.12 269 HIS A CA 1
ATOM 2201 C C . HIS A 1 269 ? 2.028 -4.998 14.532 1.00 96.12 269 HIS A C 1
ATOM 2203 O O . HIS A 1 269 ? 1.248 -4.053 14.514 1.00 96.12 269 HIS A O 1
ATOM 2209 N N . GLN A 1 270 ? 3.343 -4.819 14.553 1.00 95.31 270 GLN A N 1
ATOM 2210 C CA . GLN A 1 270 ? 3.979 -3.539 14.286 1.00 95.31 270 GLN A CA 1
ATOM 2211 C C . GLN A 1 270 ? 4.165 -3.329 12.786 1.00 95.31 270 GLN A C 1
ATOM 2213 O O . GLN A 1 270 ? 4.525 -4.259 12.053 1.00 95.31 270 GLN A O 1
ATOM 2218 N N . LYS A 1 271 ? 4.049 -2.071 12.361 1.00 95.50 271 LYS A N 1
ATOM 2219 C CA . LYS A 1 271 ? 4.380 -1.649 11.001 1.00 95.50 271 LYS A CA 1
ATOM 2220 C C . LYS A 1 271 ? 5.834 -1.997 10.682 1.00 95.50 271 LYS A C 1
ATOM 2222 O O . LYS A 1 271 ? 6.764 -1.632 11.405 1.00 95.50 271 LYS A O 1
ATOM 2227 N N . THR A 1 272 ? 6.028 -2.733 9.594 1.00 93.62 272 THR A N 1
ATOM 2228 C CA . THR A 1 272 ? 7.324 -3.303 9.190 1.00 93.62 272 THR A CA 1
ATOM 2229 C C . THR A 1 272 ? 8.062 -2.480 8.144 1.00 93.62 272 THR A C 1
ATOM 2231 O O . THR A 1 272 ? 9.228 -2.755 7.861 1.00 93.62 272 THR A O 1
ATOM 2234 N N . ALA A 1 273 ? 7.396 -1.492 7.551 1.00 93.69 273 ALA A N 1
ATOM 2235 C CA . ALA A 1 273 ? 7.992 -0.534 6.635 1.00 93.69 273 ALA A CA 1
ATOM 2236 C C . ALA A 1 273 ? 7.540 0.870 7.033 1.00 93.69 273 ALA A C 1
ATOM 2238 O O . ALA A 1 273 ? 6.351 1.178 6.991 1.00 93.69 273 ALA A O 1
ATOM 2239 N N . LEU A 1 274 ? 8.503 1.706 7.410 1.00 93.12 274 LEU A N 1
ATOM 2240 C CA . LEU A 1 274 ? 8.274 3.110 7.731 1.00 93.12 274 LEU A CA 1
ATOM 2241 C C . LEU A 1 274 ? 8.662 3.981 6.542 1.00 93.12 274 LEU A C 1
ATOM 2243 O O . LEU A 1 274 ? 9.690 3.720 5.903 1.00 93.12 274 LEU A O 1
ATOM 2247 N N . ILE A 1 275 ? 7.880 5.024 6.284 1.00 90.62 275 ILE A N 1
ATOM 2248 C CA . ILE A 1 275 ? 8.148 5.994 5.225 1.00 90.62 275 ILE A CA 1
ATOM 2249 C C . ILE A 1 275 ? 9.434 6.765 5.575 1.00 90.62 275 ILE A C 1
ATOM 2251 O O . ILE A 1 275 ? 9.477 7.456 6.602 1.00 90.62 275 ILE A O 1
ATOM 2255 N N . PRO A 1 276 ? 10.503 6.659 4.763 1.00 86.06 276 PRO A N 1
ATOM 2256 C CA . PRO A 1 276 ? 11.737 7.405 4.990 1.00 86.06 276 PRO A CA 1
ATOM 2257 C C . PRO A 1 276 ? 11.484 8.913 5.041 1.00 86.06 276 PRO A C 1
ATOM 2259 O O . PRO A 1 276 ? 10.686 9.426 4.262 1.00 86.06 276 PRO A O 1
ATOM 2262 N N . PHE A 1 277 ? 12.171 9.611 5.945 1.00 83.62 277 PHE A N 1
ATOM 2263 C CA . PHE A 1 277 ? 12.100 11.067 6.158 1.00 83.62 277 PHE A CA 1
ATOM 2264 C C . PHE A 1 277 ? 10.751 11.608 6.659 1.00 83.62 277 PHE A C 1
ATOM 2266 O O . PHE A 1 277 ? 10.660 12.785 6.990 1.00 83.62 277 PHE A O 1
ATOM 2273 N N . ILE A 1 278 ? 9.719 10.766 6.743 1.00 86.44 278 ILE A N 1
ATOM 2274 C CA . ILE A 1 278 ? 8.380 11.146 7.208 1.00 86.44 278 ILE A CA 1
ATOM 2275 C C . ILE A 1 278 ? 8.057 10.458 8.531 1.00 86.44 278 ILE A C 1
ATOM 2277 O O . ILE A 1 278 ? 7.676 11.109 9.497 1.00 86.44 278 ILE A O 1
ATOM 2281 N N . GLU A 1 279 ? 8.200 9.135 8.583 1.00 90.12 279 GLU A N 1
ATOM 2282 C CA . GLU A 1 279 ? 7.948 8.342 9.790 1.00 90.12 279 GLU A CA 1
ATOM 2283 C C . GLU A 1 279 ? 9.243 7.974 10.511 1.00 90.12 279 GLU A C 1
ATOM 2285 O O . GLU A 1 279 ? 9.215 7.649 11.689 1.00 90.12 279 GLU A O 1
ATOM 2290 N N . LYS A 1 280 ? 10.390 8.043 9.834 1.00 89.88 280 LYS A N 1
ATOM 2291 C CA . LYS A 1 280 ? 11.727 7.843 10.412 1.00 89.88 280 LYS A CA 1
ATOM 2292 C C . LYS A 1 280 ? 12.691 8.892 9.863 1.00 89.88 280 LYS A C 1
ATOM 2294 O O . LYS A 1 280 ? 12.518 9.339 8.734 1.00 89.88 280 LYS A O 1
ATOM 2299 N N . ARG A 1 281 ? 13.742 9.238 10.614 1.00 83.62 281 ARG A N 1
ATOM 2300 C CA . ARG A 1 281 ? 14.692 10.316 10.252 1.00 83.62 281 ARG A CA 1
ATOM 2301 C C . ARG A 1 281 ? 15.405 10.133 8.910 1.00 83.62 281 ARG A C 1
ATOM 2303 O O . ARG A 1 281 ? 15.862 11.104 8.321 1.00 83.62 281 ARG A O 1
ATOM 2310 N N . GLY A 1 282 ? 15.539 8.899 8.436 1.00 82.69 282 GLY A N 1
ATOM 2311 C CA . GLY A 1 282 ? 16.245 8.604 7.195 1.00 82.69 282 GLY A CA 1
ATOM 2312 C C . GLY A 1 282 ? 15.844 7.266 6.595 1.00 82.69 282 GLY A C 1
ATOM 2313 O O . GLY A 1 282 ? 14.795 6.711 6.909 1.00 82.69 282 GLY A O 1
ATOM 2314 N N . VAL A 1 283 ? 16.691 6.722 5.724 1.00 78.75 283 VAL A N 1
ATOM 2315 C CA . VAL A 1 283 ? 16.434 5.430 5.063 1.00 78.75 283 VAL A CA 1
ATOM 2316 C C . VAL A 1 283 ? 16.624 4.254 6.027 1.00 78.75 283 VAL A C 1
ATOM 2318 O O . VAL A 1 283 ? 15.891 3.267 5.951 1.00 78.75 283 VAL A O 1
ATOM 2321 N N . PHE A 1 284 ? 17.552 4.361 6.978 1.00 84.06 284 PHE A N 1
ATOM 2322 C CA . PHE A 1 284 ? 17.847 3.301 7.941 1.00 84.06 284 PHE A CA 1
ATOM 2323 C C . PHE A 1 284 ? 16.986 3.400 9.203 1.00 84.06 284 PHE A C 1
ATOM 2325 O O . PHE A 1 284 ? 16.519 4.472 9.582 1.00 84.06 284 PHE A O 1
ATOM 2332 N N . ASN A 1 285 ? 16.761 2.256 9.846 1.00 87.62 285 ASN A N 1
ATOM 2333 C CA . ASN A 1 285 ? 16.035 2.182 11.109 1.00 87.62 285 ASN A CA 1
ATOM 2334 C C . ASN A 1 285 ? 16.958 2.579 12.269 1.00 87.62 285 ASN A C 1
ATOM 2336 O O . ASN A 1 285 ? 18.009 1.961 12.439 1.00 87.62 285 ASN A O 1
ATOM 2340 N N . ALA A 1 286 ? 16.542 3.549 13.078 1.00 88.50 286 ALA A N 1
ATOM 2341 C CA . ALA A 1 286 ? 17.247 3.985 14.280 1.00 88.50 286 ALA A CA 1
ATOM 2342 C C . ALA A 1 286 ? 16.289 3.948 15.483 1.00 88.50 286 ALA A C 1
ATOM 2344 O O . ALA A 1 286 ? 15.101 4.200 15.289 1.00 88.50 286 ALA A O 1
ATOM 2345 N N . PRO A 1 287 ? 16.752 3.616 16.702 1.00 90.12 287 PRO A N 1
ATOM 2346 C CA . PRO A 1 287 ? 15.910 3.666 17.896 1.00 90.12 287 PRO A CA 1
ATOM 2347 C C . PRO A 1 287 ? 15.418 5.088 18.184 1.00 90.12 287 PRO A C 1
ATOM 2349 O O . PRO A 1 287 ? 16.202 6.033 18.151 1.00 90.12 287 PRO A O 1
ATOM 2352 N N . GLU A 1 288 ? 14.143 5.228 18.536 1.00 91.12 288 GLU A N 1
ATOM 2353 C CA . GLU A 1 288 ? 13.520 6.509 18.872 1.00 91.12 288 GLU A CA 1
ATOM 2354 C C . GLU A 1 288 ? 12.740 6.376 20.187 1.00 91.12 288 GLU A C 1
ATOM 2356 O O . GLU A 1 288 ? 12.150 5.334 20.483 1.00 91.12 288 GLU A O 1
ATOM 2361 N N . LYS A 1 289 ? 12.723 7.438 20.999 1.00 89.56 289 LYS A N 1
ATOM 2362 C CA . LYS A 1 289 ? 11.897 7.481 22.219 1.00 89.56 289 LYS A CA 1
ATOM 2363 C C . LYS A 1 289 ? 10.417 7.593 21.844 1.00 89.56 289 LYS A C 1
ATOM 2365 O O . LYS A 1 289 ? 10.098 8.204 20.833 1.00 89.56 289 LYS A O 1
ATOM 2370 N N . LEU A 1 290 ? 9.509 7.107 22.695 1.00 88.94 290 LEU A N 1
ATOM 2371 C CA . LEU A 1 290 ? 8.056 7.184 22.461 1.00 88.94 290 LEU A CA 1
ATOM 2372 C C . LEU A 1 290 ? 7.550 8.612 22.202 1.00 88.94 290 LEU A C 1
ATOM 2374 O O . LEU A 1 290 ? 6.672 8.802 21.372 1.00 88.94 290 LEU A O 1
ATOM 2378 N N . SER A 1 291 ? 8.141 9.608 22.863 1.00 87.12 291 SER A N 1
ATOM 2379 C CA . SER A 1 291 ? 7.816 11.026 22.678 1.00 87.12 291 SER A CA 1
ATOM 2380 C C . SER A 1 291 ? 8.395 11.650 21.399 1.00 87.12 291 SER A C 1
ATOM 2382 O O . SER A 1 291 ? 8.107 12.807 21.118 1.00 87.12 291 SER A O 1
ATOM 2384 N N . SER A 1 292 ? 9.248 10.937 20.654 1.00 90.50 292 SER A N 1
ATOM 2385 C CA . SER A 1 292 ? 9.798 11.409 19.376 1.00 90.50 292 SER A CA 1
ATOM 2386 C C . SER A 1 292 ? 8.679 11.543 18.348 1.00 90.50 292 SER A C 1
ATOM 2388 O O . SER A 1 292 ? 7.726 10.772 18.378 1.00 90.50 292 SER A O 1
ATOM 2390 N N . GLU A 1 293 ? 8.785 12.469 17.401 1.00 89.25 293 GLU A N 1
ATOM 2391 C CA . GLU A 1 293 ? 7.863 12.519 16.255 1.00 89.25 293 GLU A CA 1
ATOM 2392 C C . GLU A 1 293 ? 8.094 11.335 15.305 1.00 89.25 293 GLU A C 1
ATOM 2394 O O . GLU A 1 293 ? 7.159 10.824 14.688 1.00 89.25 293 GLU A O 1
ATOM 2399 N N . TYR A 1 294 ? 9.331 10.836 15.269 1.00 92.81 294 TYR A N 1
ATOM 2400 C CA . TYR A 1 294 ? 9.728 9.679 14.482 1.00 92.81 294 TYR A CA 1
ATOM 2401 C C . TYR A 1 294 ? 9.413 8.363 15.201 1.00 92.81 294 TYR A C 1
ATOM 2403 O O . TYR A 1 294 ? 9.317 8.283 16.429 1.00 92.81 294 TYR A O 1
ATOM 2411 N N . LEU A 1 295 ? 9.249 7.317 14.403 1.00 94.44 295 LEU A N 1
ATOM 2412 C CA . LEU A 1 295 ? 8.983 5.941 14.788 1.00 94.44 295 LEU A CA 1
ATOM 2413 C C . LEU A 1 295 ? 10.214 5.074 14.535 1.00 94.44 295 LEU A C 1
ATOM 2415 O O . LEU A 1 295 ? 11.100 5.415 13.747 1.00 94.44 295 LEU A O 1
ATOM 2419 N N . ASN A 1 296 ? 10.229 3.901 15.158 1.00 93.69 296 ASN A N 1
ATOM 2420 C CA . ASN A 1 296 ? 11.242 2.890 14.908 1.00 93.69 296 ASN A CA 1
ATOM 2421 C C . ASN A 1 296 ? 10.649 1.481 14.901 1.00 93.69 296 ASN A C 1
ATOM 2423 O O . ASN A 1 296 ? 9.723 1.159 15.640 1.00 93.69 296 ASN A O 1
ATOM 2427 N N . ILE A 1 297 ? 11.243 0.610 14.091 1.00 92.50 297 ILE A N 1
ATOM 2428 C CA . ILE A 1 297 ? 10.900 -0.810 14.043 1.00 92.50 297 ILE A CA 1
ATOM 2429 C C . ILE A 1 297 ? 11.689 -1.518 15.147 1.00 92.50 297 ILE A C 1
ATOM 2431 O O . ILE A 1 297 ? 12.925 -1.539 15.114 1.00 92.50 297 ILE A O 1
ATOM 2435 N N . ASP A 1 298 ? 10.993 -2.094 16.127 1.00 90.44 298 ASP A N 1
ATOM 2436 C CA . ASP A 1 298 ? 11.614 -2.853 17.215 1.00 90.44 298 ASP A CA 1
ATOM 2437 C C . ASP A 1 298 ? 11.689 -4.337 16.845 1.00 90.44 298 ASP A C 1
ATOM 2439 O O . ASP A 1 298 ? 10.689 -5.054 16.845 1.00 90.44 298 ASP A O 1
ATOM 2443 N N . LYS A 1 299 ? 12.897 -4.833 16.564 1.00 85.25 299 LYS A N 1
ATOM 2444 C CA . LYS A 1 299 ? 13.120 -6.237 16.183 1.00 85.25 299 LYS A CA 1
ATOM 2445 C C . LYS A 1 299 ? 12.738 -7.246 17.277 1.00 85.25 299 LYS A C 1
ATOM 2447 O O . LYS A 1 299 ? 12.657 -8.432 16.979 1.00 85.25 299 LYS A O 1
ATOM 2452 N N . LYS A 1 300 ? 12.521 -6.811 18.524 1.00 82.81 300 LYS A N 1
ATOM 2453 C CA . LYS A 1 300 ? 12.148 -7.689 19.645 1.00 82.81 300 LYS A CA 1
ATOM 2454 C C . LYS A 1 300 ? 10.658 -8.038 19.670 1.00 82.81 300 LYS A C 1
ATOM 2456 O O . LYS A 1 300 ? 10.277 -8.979 20.363 1.00 82.81 300 LYS A O 1
ATOM 2461 N N . ILE A 1 301 ? 9.805 -7.303 18.952 1.00 81.75 301 ILE A N 1
ATOM 2462 C CA . ILE A 1 301 ? 8.369 -7.602 18.899 1.00 81.75 301 ILE A CA 1
ATOM 2463 C C . ILE A 1 301 ? 8.150 -8.836 18.025 1.00 81.75 301 ILE A C 1
ATOM 2465 O O . ILE A 1 301 ? 8.504 -8.847 16.844 1.00 81.75 301 ILE A O 1
ATOM 2469 N N . LYS A 1 302 ? 7.510 -9.865 18.593 1.00 80.44 302 LYS A N 1
ATOM 2470 C CA . LYS A 1 302 ? 7.001 -10.996 17.817 1.00 80.44 302 LYS A CA 1
ATOM 2471 C C . LYS A 1 302 ? 5.854 -10.499 16.945 1.00 80.44 302 LYS A C 1
ATOM 2473 O O . LYS A 1 302 ? 4.748 -10.294 17.434 1.00 80.44 302 LYS A O 1
ATOM 2478 N N . ASN A 1 303 ? 6.150 -10.285 15.671 1.00 84.06 303 ASN A N 1
ATOM 2479 C CA . ASN A 1 303 ? 5.191 -9.737 14.732 1.00 84.06 303 ASN A CA 1
ATOM 2480 C C . ASN A 1 303 ? 4.264 -10.836 14.219 1.00 84.06 303 ASN A C 1
ATOM 2482 O O . ASN A 1 303 ? 4.745 -11.790 13.608 1.00 84.06 303 ASN A O 1
ATOM 2486 N N . ASN A 1 304 ? 2.959 -10.713 14.460 1.00 89.00 304 ASN A N 1
ATOM 2487 C CA . ASN A 1 304 ? 1.978 -11.599 13.848 1.00 89.00 304 ASN A CA 1
ATOM 2488 C C . ASN A 1 304 ? 0.907 -10.790 13.124 1.00 89.00 304 ASN A C 1
ATOM 2490 O O . ASN A 1 304 ? 0.010 -10.229 13.746 1.00 89.00 304 ASN A O 1
ATOM 2494 N N . ASN A 1 305 ? 0.989 -10.783 11.799 1.00 93.38 305 ASN A N 1
ATOM 2495 C CA . ASN A 1 305 ? 0.038 -10.106 10.932 1.00 93.38 305 ASN A CA 1
ATOM 2496 C C . ASN A 1 305 ? -1.102 -11.014 10.457 1.00 93.38 305 ASN A C 1
ATOM 2498 O O . ASN A 1 305 ? -1.865 -10.607 9.588 1.00 93.38 305 ASN A O 1
ATOM 2502 N N . THR A 1 306 ? -1.223 -12.236 10.983 1.00 94.81 306 THR A N 1
ATOM 2503 C CA . THR A 1 306 ? -2.270 -13.187 10.588 1.00 94.81 306 THR A CA 1
ATOM 2504 C C . THR A 1 306 ? -3.093 -13.660 11.773 1.00 94.81 306 THR A C 1
ATOM 2506 O O . THR A 1 306 ? -2.551 -14.030 12.814 1.00 94.81 306 THR A O 1
ATOM 2509 N N . PHE A 1 307 ? -4.409 -13.717 11.590 1.00 94.25 307 PHE A N 1
ATOM 2510 C CA . PHE A 1 307 ? -5.336 -14.270 12.574 1.00 94.25 307 PHE A CA 1
ATOM 2511 C C . PHE A 1 307 ? -6.472 -15.033 11.884 1.00 94.25 307 PHE A C 1
ATOM 2513 O O . PHE A 1 307 ? -6.630 -14.983 10.660 1.00 94.25 307 PHE A O 1
ATOM 2520 N N . LYS A 1 308 ? -7.247 -15.786 12.669 1.00 92.44 308 LYS A N 1
ATOM 2521 C CA . LYS A 1 308 ? -8.431 -16.509 12.196 1.00 92.44 308 LYS A CA 1
ATOM 2522 C C . LYS A 1 308 ? -9.653 -16.108 13.009 1.00 92.44 308 LYS A C 1
ATOM 2524 O O . LYS A 1 308 ? -9.553 -15.965 14.224 1.00 92.44 308 LYS A O 1
ATOM 2529 N N . LEU A 1 309 ? -10.791 -15.976 12.340 1.00 92.25 309 LEU A N 1
ATOM 2530 C CA . LEU A 1 309 ? -12.090 -15.707 12.950 1.00 92.25 309 LEU A CA 1
ATOM 2531 C C . LEU A 1 309 ? -13.163 -16.453 12.149 1.00 92.25 309 LEU A C 1
ATOM 2533 O O . LEU A 1 309 ? -13.183 -16.352 10.930 1.00 92.25 309 LEU A O 1
ATOM 2537 N N . HIS A 1 310 ? -14.007 -17.243 12.818 1.00 87.75 310 HIS A N 1
ATOM 2538 C CA . HIS A 1 310 ? -15.110 -18.002 12.196 1.00 87.75 310 HIS A CA 1
ATOM 2539 C C . HIS A 1 310 ? -14.710 -18.809 10.938 1.00 87.75 310 HIS A C 1
ATOM 2541 O O . HIS A 1 310 ? -15.418 -18.833 9.936 1.00 87.75 310 HIS A O 1
ATOM 2547 N N . GLY A 1 311 ? -13.541 -19.460 10.962 1.00 85.19 311 G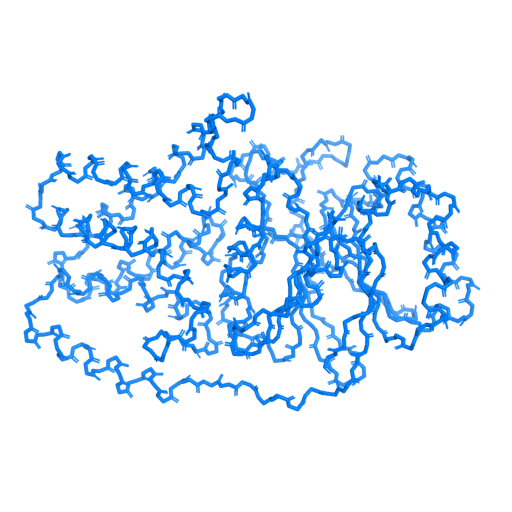LY A N 1
ATOM 2548 C CA . GLY A 1 311 ? -13.032 -20.249 9.829 1.00 85.19 311 GLY A CA 1
ATOM 2549 C C . GLY A 1 311 ? -12.393 -19.429 8.698 1.00 85.19 311 GLY A C 1
ATOM 2550 O O . GLY A 1 311 ? -11.746 -20.010 7.830 1.00 85.19 311 GLY A O 1
ATOM 2551 N N . LEU A 1 312 ? -12.482 -18.097 8.739 1.00 89.50 312 LEU A N 1
ATOM 2552 C CA . LEU A 1 312 ? -11.783 -17.187 7.835 1.00 89.50 312 LEU A CA 1
ATOM 2553 C C . LEU A 1 312 ? -10.397 -16.846 8.369 1.00 89.50 312 LEU A C 1
ATOM 2555 O O . LEU A 1 312 ? -10.224 -16.588 9.561 1.00 89.50 312 LEU A O 1
ATOM 2559 N N . SER A 1 313 ? -9.403 -16.812 7.482 1.00 92.56 313 SER A N 1
ATOM 2560 C CA . SER A 1 313 ? -8.078 -16.297 7.812 1.00 92.56 313 SER A CA 1
ATOM 2561 C C . SER A 1 313 ? -7.917 -14.883 7.282 1.00 92.56 313 SER A C 1
ATOM 2563 O O . SER A 1 313 ? -8.171 -14.617 6.110 1.00 92.56 313 SER A O 1
ATOM 2565 N N . TYR A 1 314 ? -7.413 -13.998 8.126 1.00 95.06 314 TYR A N 1
ATOM 2566 C CA . TYR A 1 314 ? -7.141 -12.612 7.791 1.00 95.06 314 TYR A CA 1
ATOM 2567 C C . TYR A 1 314 ? -5.642 -12.359 7.810 1.00 95.06 314 TYR A C 1
ATOM 2569 O O . TYR A 1 314 ? -4.930 -12.912 8.656 1.00 95.06 314 TYR A O 1
ATOM 2577 N N . ARG A 1 315 ? -5.177 -11.499 6.905 1.00 96.38 315 ARG A N 1
ATOM 2578 C CA . ARG A 1 315 ? -3.835 -10.922 6.962 1.00 96.38 315 ARG A CA 1
ATOM 2579 C C . ARG A 1 315 ? -3.914 -9.404 6.985 1.00 96.38 315 ARG A C 1
ATOM 2581 O O . ARG A 1 315 ? -4.682 -8.811 6.235 1.00 96.38 315 ARG A O 1
ATOM 2588 N N . ILE A 1 316 ? -3.120 -8.799 7.855 1.00 97.25 316 ILE A N 1
ATOM 2589 C CA . ILE A 1 316 ? -3.150 -7.371 8.142 1.00 97.25 316 ILE A CA 1
ATOM 2590 C C . ILE A 1 316 ? -1.905 -6.707 7.570 1.00 97.25 316 ILE A C 1
ATOM 2592 O O . ILE A 1 316 ? -0.797 -7.229 7.698 1.00 97.25 316 ILE A O 1
ATOM 2596 N N . TYR A 1 317 ? -2.100 -5.524 7.004 1.00 97.75 317 TYR A N 1
ATOM 2597 C CA . TYR A 1 317 ? -1.037 -4.581 6.708 1.00 97.75 317 TYR A CA 1
ATOM 2598 C C . TYR A 1 317 ? -1.416 -3.174 7.189 1.00 97.75 317 TYR A C 1
ATOM 2600 O O . TYR A 1 317 ? -2.585 -2.852 7.386 1.00 97.75 317 TYR A O 1
ATOM 2608 N N . ILE A 1 318 ? -0.423 -2.316 7.362 1.00 97.94 318 ILE A N 1
ATOM 2609 C CA . ILE A 1 318 ? -0.527 -0.937 7.821 1.00 97.94 318 ILE A CA 1
ATOM 2610 C C . ILE A 1 318 ? 0.065 -0.032 6.738 1.00 97.94 318 ILE A C 1
ATOM 2612 O O . ILE A 1 318 ? 1.284 0.152 6.641 1.00 97.94 318 ILE A O 1
ATOM 2616 N N . CYS A 1 319 ? -0.812 0.569 5.938 1.00 96.31 319 CYS A N 1
ATOM 2617 C CA . CYS A 1 319 ? -0.487 1.669 5.038 1.00 96.31 319 CYS A CA 1
ATOM 2618 C C . CYS A 1 319 ? 0.703 1.369 4.111 1.00 96.31 319 CYS A C 1
ATOM 2620 O O . CYS A 1 319 ? 0.631 0.472 3.270 1.00 96.31 319 CYS A O 1
ATOM 2622 N N . TYR A 1 320 ? 1.805 2.108 4.272 1.00 95.69 320 TYR A N 1
ATOM 2623 C CA . TYR A 1 320 ? 3.017 2.016 3.459 1.00 95.69 320 TYR A CA 1
ATOM 2624 C C . TYR A 1 320 ? 3.593 0.599 3.358 1.00 95.69 320 TYR A C 1
ATOM 2626 O O . TYR A 1 320 ? 4.166 0.242 2.331 1.00 95.69 320 TYR A O 1
ATOM 2634 N N . GLU A 1 321 ? 3.421 -0.241 4.382 1.00 95.38 321 GLU A N 1
ATOM 2635 C CA . GLU A 1 321 ? 3.971 -1.595 4.337 1.00 95.38 321 GLU A CA 1
ATOM 2636 C C . GLU A 1 321 ? 3.270 -2.502 3.320 1.00 95.38 321 GLU A C 1
ATOM 2638 O O . GLU A 1 321 ? 3.906 -3.411 2.791 1.00 95.38 321 GLU A O 1
ATOM 2643 N N . ALA A 1 322 ? 2.000 -2.228 3.003 1.00 97.00 322 ALA A N 1
ATOM 2644 C CA . ALA A 1 322 ? 1.240 -2.997 2.024 1.00 97.00 322 ALA A CA 1
ATOM 2645 C C . ALA A 1 322 ? 1.735 -2.773 0.590 1.00 97.00 322 ALA A C 1
ATOM 2647 O O . ALA A 1 322 ? 1.387 -3.532 -0.306 1.00 97.00 322 ALA A O 1
ATOM 2648 N N . LEU A 1 323 ? 2.541 -1.734 0.352 1.00 96.88 323 LEU A N 1
ATOM 2649 C CA . LEU A 1 323 ? 3.048 -1.406 -0.979 1.00 96.88 323 LEU A CA 1
ATOM 2650 C C . LEU A 1 323 ? 4.216 -2.304 -1.405 1.00 96.88 323 LEU A C 1
ATOM 2652 O O . LEU A 1 323 ? 4.620 -2.263 -2.568 1.00 96.88 323 LEU A O 1
ATOM 2656 N N . PHE A 1 324 ? 4.748 -3.129 -0.499 1.00 96.69 324 PHE A N 1
ATOM 2657 C CA . PHE A 1 324 ? 5.885 -4.004 -0.769 1.00 96.69 324 PHE A CA 1
ATOM 2658 C C . PHE A 1 324 ? 5.442 -5.443 -1.053 1.00 96.69 324 PHE A C 1
ATOM 2660 O O . PHE A 1 324 ? 4.668 -6.003 -0.277 1.00 96.69 324 PHE A O 1
ATOM 2667 N N . PRO A 1 325 ? 5.925 -6.050 -2.151 1.00 95.44 325 PRO A N 1
ATOM 2668 C CA . PRO A 1 325 ? 5.458 -7.348 -2.613 1.00 95.44 325 PRO A CA 1
ATOM 2669 C C . PRO A 1 325 ? 5.839 -8.486 -1.666 1.00 95.44 325 PRO A C 1
ATOM 2671 O O . PRO A 1 325 ? 6.990 -8.624 -1.251 1.00 95.44 325 PRO A O 1
ATOM 2674 N N . GLU A 1 326 ? 4.867 -9.345 -1.386 1.00 93.69 326 GLU A N 1
ATOM 2675 C CA . GLU A 1 326 ? 5.035 -10.541 -0.570 1.00 93.69 326 GLU A CA 1
ATOM 2676 C C . GLU A 1 326 ? 5.573 -11.726 -1.362 1.00 93.69 326 GLU A C 1
ATOM 2678 O O . GLU A 1 326 ? 5.422 -11.836 -2.582 1.00 93.69 326 GLU A O 1
ATOM 2683 N N . LYS A 1 327 ? 6.159 -12.682 -0.636 1.00 91.31 327 LYS A N 1
ATOM 2684 C CA . LYS A 1 327 ? 6.626 -13.929 -1.250 1.00 91.31 327 LYS A CA 1
ATOM 2685 C C . LYS A 1 327 ? 5.465 -14.797 -1.727 1.00 91.31 327 LYS A C 1
ATOM 2687 O O . LYS A 1 327 ? 5.543 -15.349 -2.823 1.00 91.31 327 LYS A O 1
ATOM 2692 N N . TYR A 1 328 ? 4.407 -14.890 -0.925 1.00 88.69 328 TYR A N 1
ATOM 2693 C CA . TYR A 1 328 ? 3.239 -15.724 -1.200 1.00 88.69 328 TYR A CA 1
ATOM 2694 C C . TYR A 1 328 ? 1.943 -15.010 -0.817 1.00 88.69 328 TYR A C 1
ATOM 2696 O O . TYR A 1 328 ? 1.869 -14.370 0.239 1.00 88.69 328 TYR A O 1
ATOM 2704 N N . VAL A 1 329 ? 0.922 -15.166 -1.662 1.00 84.75 329 VAL A N 1
ATOM 2705 C CA . VAL A 1 329 ? -0.434 -14.656 -1.422 1.00 84.75 329 VAL A CA 1
ATOM 2706 C C . VAL A 1 329 ? -1.035 -15.300 -0.176 1.00 84.75 329 VAL A C 1
ATOM 2708 O O . VAL A 1 329 ? -0.821 -16.477 0.118 1.00 84.75 329 VAL A O 1
ATOM 2711 N N . HIS A 1 330 ? -1.800 -14.506 0.567 1.00 85.25 330 HIS A N 1
ATOM 2712 C CA . HIS A 1 330 ? -2.600 -14.984 1.685 1.00 85.25 330 HIS A CA 1
ATOM 2713 C C . HIS A 1 330 ? -3.881 -15.671 1.198 1.00 85.25 330 HIS A C 1
ATOM 2715 O O . HIS A 1 330 ? -4.618 -15.100 0.398 1.00 85.25 330 HIS A O 1
ATOM 2721 N N . ASN A 1 331 ? -4.181 -16.862 1.718 1.00 84.44 331 ASN A N 1
ATOM 2722 C CA . ASN A 1 331 ? -5.457 -17.525 1.460 1.00 84.44 331 ASN A CA 1
ATOM 2723 C C . ASN A 1 331 ? -6.503 -17.059 2.489 1.00 84.44 331 ASN A C 1
ATOM 2725 O O . ASN A 1 331 ? -6.502 -17.512 3.636 1.00 84.44 331 ASN A O 1
ATOM 2729 N N . GLY A 1 332 ? -7.346 -16.109 2.087 1.00 89.25 332 GLY A N 1
ATOM 2730 C CA . GLY A 1 332 ? -8.331 -15.437 2.936 1.00 89.25 332 GLY A CA 1
ATOM 2731 C C . GLY A 1 332 ? -8.332 -13.928 2.696 1.00 89.25 332 GLY A C 1
ATOM 2732 O O . GLY A 1 332 ? -7.804 -13.469 1.692 1.00 89.25 332 GLY A O 1
ATOM 2733 N N . VAL A 1 333 ? -8.882 -13.125 3.601 1.00 93.31 333 VAL A N 1
ATOM 2734 C CA . VAL A 1 333 ? -9.048 -11.679 3.361 1.00 93.31 333 VAL A CA 1
ATOM 2735 C C . VAL A 1 333 ? -7.817 -10.890 3.791 1.00 93.31 333 VAL A C 1
ATOM 2737 O O . VAL A 1 333 ? -7.287 -11.090 4.886 1.00 93.31 333 VAL A O 1
ATOM 2740 N N . VAL A 1 334 ? -7.372 -9.965 2.943 1.00 96.50 334 VAL A N 1
ATOM 2741 C CA . VAL A 1 334 ? -6.310 -9.016 3.285 1.00 96.50 334 VAL A CA 1
ATOM 2742 C C . VAL A 1 334 ? -6.935 -7.682 3.673 1.00 96.50 334 VAL A C 1
ATOM 2744 O O . VAL A 1 334 ? -7.772 -7.141 2.953 1.00 96.50 334 VAL A O 1
ATOM 2747 N N . ILE A 1 335 ? -6.529 -7.145 4.818 1.00 98.25 335 ILE A N 1
ATOM 2748 C CA . ILE A 1 335 ? -6.996 -5.858 5.327 1.00 98.25 335 ILE A CA 1
ATOM 2749 C C . ILE A 1 335 ? -5.793 -4.940 5.491 1.00 98.25 335 ILE A C 1
ATOM 2751 O O . ILE A 1 335 ? -4.837 -5.283 6.183 1.00 98.25 335 ILE A O 1
ATOM 2755 N N . THR A 1 336 ? -5.862 -3.758 4.890 1.00 98.38 336 THR A N 1
ATOM 2756 C CA . THR A 1 336 ? -4.860 -2.711 5.073 1.00 98.38 336 THR A CA 1
ATOM 2757 C C . THR A 1 336 ? -5.469 -1.566 5.869 1.00 98.38 336 THR A C 1
ATOM 2759 O O . THR A 1 336 ? -6.486 -1.013 5.463 1.00 98.38 336 THR A O 1
ATOM 2762 N N . GLN A 1 337 ? -4.859 -1.201 6.994 1.00 98.62 337 GLN A N 1
ATOM 2763 C CA . GLN A 1 337 ? -5.226 -0.022 7.780 1.00 98.62 337 GLN A CA 1
ATOM 2764 C C . GLN A 1 337 ? -4.368 1.156 7.312 1.00 98.62 337 GLN A C 1
ATOM 2766 O O . GLN A 1 337 ? -3.147 1.103 7.447 1.00 98.62 337 GLN A O 1
ATOM 2771 N N . SER A 1 338 ? -4.979 2.194 6.743 1.00 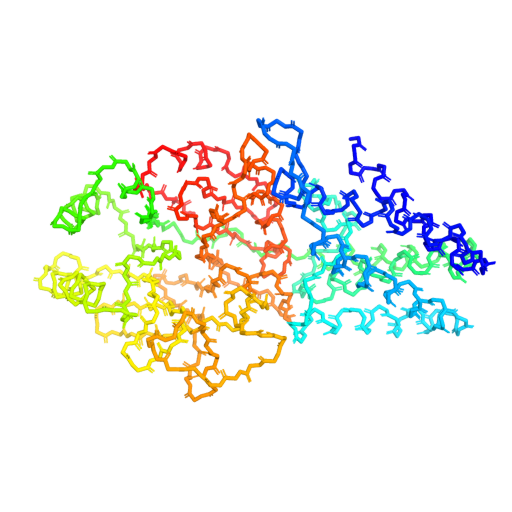98.19 338 SER A N 1
ATOM 2772 C CA . SER A 1 338 ? -4.256 3.265 6.050 1.00 98.19 338 SER A CA 1
ATOM 2773 C C . SER A 1 338 ? -4.724 4.661 6.432 1.00 98.19 338 SER A C 1
ATOM 2775 O O . SER A 1 338 ? -5.914 4.905 6.641 1.00 98.19 338 SER A O 1
ATOM 2777 N N . ASP A 1 339 ? -3.779 5.598 6.429 1.00 96.44 339 ASP A N 1
ATOM 2778 C CA . ASP A 1 339 ? -4.056 7.027 6.442 1.00 96.44 339 ASP A CA 1
ATOM 2779 C C . ASP A 1 339 ? -3.303 7.760 5.322 1.00 96.44 339 ASP A C 1
ATOM 2781 O O . ASP A 1 339 ? -2.135 8.131 5.452 1.00 96.44 339 ASP A O 1
ATOM 2785 N N . TYR A 1 340 ? -3.980 7.980 4.192 1.00 94.06 340 TYR A N 1
ATOM 2786 C CA . TYR A 1 340 ? -3.401 8.706 3.057 1.00 94.06 340 TYR A CA 1
ATOM 2787 C C . TYR A 1 340 ? -3.650 10.221 3.112 1.00 94.06 340 TYR A C 1
ATOM 2789 O O . TYR A 1 340 ? -3.314 10.914 2.153 1.00 94.06 340 TYR A O 1
ATOM 2797 N N . ILE A 1 341 ? -4.185 10.774 4.212 1.00 92.56 341 ILE A N 1
ATOM 2798 C CA . ILE A 1 341 ? -4.594 12.190 4.269 1.00 92.56 341 ILE A CA 1
ATOM 2799 C C . ILE A 1 341 ? -3.460 13.166 3.962 1.00 92.56 341 ILE A C 1
ATOM 2801 O O . ILE A 1 341 ? -3.698 14.223 3.388 1.00 92.56 341 ILE A O 1
ATOM 2805 N N . ARG A 1 342 ? -2.214 12.796 4.281 1.00 87.50 342 ARG A N 1
ATOM 2806 C CA . ARG A 1 342 ? -1.024 13.608 3.980 1.00 87.50 342 ARG A CA 1
ATOM 2807 C C . ARG A 1 342 ? -0.811 13.819 2.480 1.00 87.50 342 ARG A C 1
ATOM 2809 O O . ARG A 1 342 ? -0.152 14.776 2.099 1.00 87.50 342 ARG A O 1
ATOM 2816 N N . LEU A 1 343 ? -1.359 12.934 1.648 1.00 88.81 343 LEU A N 1
ATOM 2817 C CA . LEU A 1 343 ? -1.311 13.000 0.187 1.00 88.81 343 LEU A CA 1
ATOM 2818 C C . LEU A 1 343 ? -2.553 13.690 -0.408 1.00 88.81 343 LEU A C 1
ATOM 2820 O O . LEU A 1 343 ? -2.722 13.717 -1.627 1.00 88.81 343 LEU A O 1
ATOM 2824 N N . ASN A 1 344 ? -3.461 14.201 0.426 1.00 89.00 344 ASN A N 1
ATOM 2825 C CA . ASN A 1 344 ? -4.658 14.889 -0.035 1.00 89.00 344 ASN A CA 1
ATOM 2826 C C . ASN A 1 344 ? -4.369 16.375 -0.258 1.00 89.00 344 ASN A C 1
ATOM 2828 O O . ASN A 1 344 ? -4.328 17.149 0.695 1.00 89.00 344 ASN A O 1
ATOM 2832 N N . ASN A 1 345 ? -4.211 16.767 -1.522 1.00 81.69 345 ASN A N 1
ATOM 2833 C CA . ASN A 1 345 ? -3.994 18.162 -1.912 1.00 81.69 345 ASN A CA 1
ATOM 2834 C C . ASN A 1 345 ? -5.099 18.716 -2.834 1.00 81.69 345 ASN A C 1
ATOM 2836 O O . ASN A 1 345 ? -4.890 19.726 -3.500 1.00 81.69 345 ASN A O 1
ATOM 2840 N N . GLY A 1 346 ? -6.271 18.064 -2.874 1.00 80.56 346 GLY A N 1
ATOM 2841 C CA . GLY A 1 346 ? -7.424 18.561 -3.627 1.00 80.56 346 GLY A CA 1
ATOM 2842 C C . GLY A 1 346 ? -8.279 17.490 -4.315 1.00 80.56 346 GLY A C 1
ATOM 2843 O O . GLY A 1 346 ? -8.502 16.389 -3.805 1.00 80.56 346 GLY A O 1
ATOM 2844 N N . ARG A 1 347 ? -8.831 17.852 -5.480 1.00 81.69 347 ARG A N 1
ATOM 2845 C CA . ARG A 1 347 ? -9.831 17.070 -6.233 1.00 81.69 347 ARG A CA 1
ATOM 2846 C C . ARG A 1 347 ? -9.251 15.772 -6.797 1.00 81.69 347 ARG A C 1
ATOM 2848 O O . ARG A 1 347 ? -9.988 14.807 -7.004 1.00 81.69 347 ARG A O 1
ATOM 2855 N N . GLY A 1 348 ? -7.939 15.730 -7.002 1.00 84.19 348 GLY A N 1
ATOM 2856 C CA . GLY A 1 348 ? -7.199 14.592 -7.530 1.00 84.19 348 GLY A CA 1
ATOM 2857 C C . GLY A 1 348 ? -7.005 13.423 -6.559 1.00 84.19 348 GLY A C 1
ATOM 2858 O O . GLY A 1 348 ? -6.530 12.363 -6.975 1.00 84.19 348 GLY A O 1
ATOM 2859 N N . TYR A 1 349 ? -7.390 13.576 -5.287 1.00 90.88 349 TYR A N 1
ATOM 2860 C CA . TYR A 1 349 ? -7.105 12.610 -4.220 1.00 90.88 349 TYR A CA 1
ATOM 2861 C C . TYR A 1 349 ? -7.700 11.210 -4.455 1.00 90.88 349 TYR A C 1
ATOM 2863 O O . TYR A 1 349 ? -7.112 10.208 -4.044 1.00 90.88 349 TYR A O 1
ATOM 2871 N N . LYS A 1 350 ? -8.821 11.104 -5.189 1.00 93.69 350 LYS A N 1
ATOM 2872 C CA . LYS A 1 350 ? -9.388 9.805 -5.600 1.00 93.69 350 LYS A CA 1
ATOM 2873 C C . LYS A 1 350 ? -8.357 8.946 -6.336 1.00 93.69 350 LYS A C 1
ATOM 2875 O O . LYS A 1 350 ? -8.263 7.754 -6.061 1.00 93.69 350 LYS A O 1
ATOM 2880 N N . THR A 1 351 ? -7.598 9.535 -7.259 1.00 92.06 351 THR A N 1
ATOM 2881 C CA . THR A 1 351 ? -6.591 8.810 -8.045 1.00 92.06 351 THR A CA 1
ATOM 2882 C C . THR A 1 351 ? -5.492 8.264 -7.143 1.00 92.06 351 THR A C 1
ATOM 2884 O O . THR A 1 351 ? -5.151 7.091 -7.254 1.00 92.06 351 THR A O 1
ATOM 2887 N N . THR A 1 352 ? -5.018 9.066 -6.187 1.00 93.50 352 THR A N 1
ATOM 2888 C CA . THR A 1 352 ? -4.017 8.653 -5.195 1.00 93.50 352 THR A CA 1
ATOM 2889 C C . THR A 1 352 ? -4.506 7.475 -4.349 1.00 93.50 352 THR A C 1
ATOM 2891 O O . THR A 1 352 ? -3.794 6.483 -4.196 1.00 93.50 352 THR A O 1
ATOM 2894 N N . LEU A 1 353 ? -5.747 7.537 -3.848 1.00 95.56 353 LEU A N 1
ATOM 2895 C CA . LEU A 1 353 ? -6.370 6.446 -3.088 1.00 95.56 353 LEU A CA 1
ATOM 2896 C C . LEU A 1 353 ? -6.457 5.152 -3.907 1.00 95.56 353 LEU A C 1
ATOM 2898 O O . LEU A 1 353 ? -6.095 4.080 -3.417 1.00 95.56 353 LEU A O 1
ATOM 2902 N N . VAL A 1 354 ? -6.916 5.250 -5.158 1.00 95.56 354 VAL A N 1
ATOM 2903 C CA . VAL A 1 354 ? -7.072 4.101 -6.059 1.00 95.56 354 VAL A CA 1
ATOM 2904 C C . VAL A 1 354 ? -5.716 3.505 -6.426 1.00 95.56 354 VAL A C 1
ATOM 2906 O O . VAL A 1 354 ? -5.541 2.300 -6.283 1.00 95.56 354 VAL A O 1
ATOM 2909 N N . ASN A 1 355 ? -4.743 4.317 -6.845 1.00 95.31 355 ASN A N 1
ATOM 2910 C CA . ASN A 1 355 ? -3.433 3.833 -7.286 1.00 95.31 355 ASN A CA 1
ATOM 2911 C C . ASN A 1 355 ? -2.604 3.2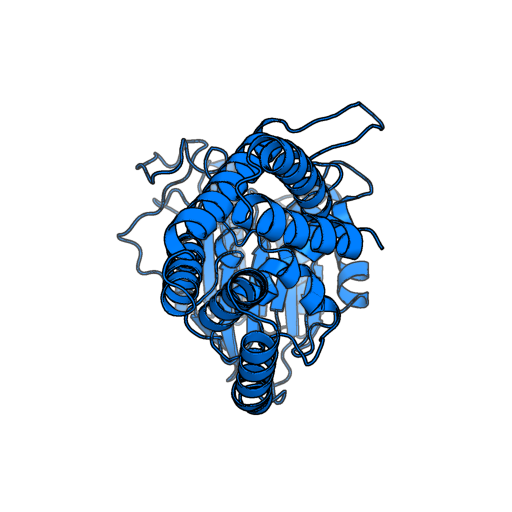75 -6.119 1.00 95.31 355 ASN A C 1
ATOM 2913 O O . ASN A 1 355 ? -1.977 2.226 -6.268 1.00 95.31 355 ASN A O 1
ATOM 2917 N N . GLY A 1 356 ? -2.666 3.892 -4.933 1.00 95.56 356 GLY A N 1
ATOM 2918 C CA . GLY A 1 356 ? -2.062 3.331 -3.721 1.00 95.56 356 GLY A CA 1
ATOM 2919 C C . GLY A 1 356 ? -2.694 1.992 -3.320 1.00 95.56 356 GLY A C 1
ATOM 2920 O O . GLY A 1 356 ? -1.984 1.033 -3.023 1.00 95.56 356 GLY A O 1
ATOM 2921 N N . SER A 1 357 ? -4.025 1.884 -3.402 1.00 97.38 357 SER A N 1
ATOM 2922 C CA . SER A 1 357 ? -4.742 0.629 -3.126 1.00 97.38 357 SER A CA 1
ATOM 2923 C C . SER A 1 357 ? -4.483 -0.445 -4.184 1.00 97.38 357 SER A C 1
ATOM 2925 O O . SER A 1 357 ? -4.406 -1.620 -3.845 1.00 97.38 357 SER A O 1
ATOM 2927 N N . LEU A 1 358 ? -4.312 -0.059 -5.451 1.00 96.75 358 LEU A N 1
ATOM 2928 C CA . LEU A 1 358 ? -3.963 -0.962 -6.546 1.00 96.75 358 LEU A CA 1
ATOM 2929 C C . LEU A 1 358 ? -2.549 -1.525 -6.374 1.00 96.75 358 LEU A C 1
ATOM 2931 O O . LEU A 1 358 ? -2.333 -2.720 -6.561 1.00 96.75 358 LEU A O 1
ATOM 2935 N N . LEU A 1 359 ? -1.596 -0.682 -5.969 1.00 96.94 359 LEU A N 1
ATOM 2936 C CA . LEU A 1 359 ? -0.245 -1.127 -5.645 1.00 96.94 359 LEU A CA 1
ATOM 2937 C C . LEU A 1 359 ? -0.249 -2.065 -4.431 1.00 96.94 359 LEU A C 1
ATOM 2939 O O . LEU A 1 359 ? 0.416 -3.095 -4.465 1.00 96.94 359 LEU A O 1
ATOM 2943 N N . ALA A 1 360 ? -1.046 -1.768 -3.399 1.00 97.38 360 ALA A N 1
ATOM 2944 C CA . ALA A 1 360 ? -1.235 -2.682 -2.274 1.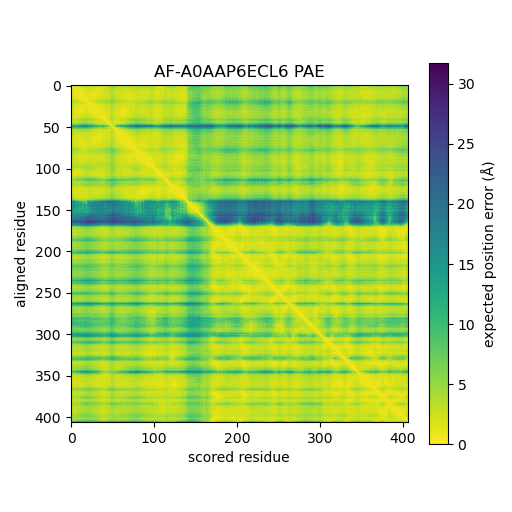00 97.38 360 ALA A CA 1
ATOM 2945 C C . ALA A 1 360 ? -1.852 -4.019 -2.719 1.00 97.38 360 ALA A C 1
ATOM 2947 O O . ALA A 1 360 ? -1.343 -5.085 -2.382 1.00 97.38 360 ALA A O 1
ATOM 2948 N N . LYS A 1 361 ? -2.905 -3.979 -3.542 1.00 96.56 361 LYS A N 1
ATOM 2949 C CA . LYS A 1 361 ? -3.547 -5.167 -4.117 1.00 96.56 361 LYS A CA 1
ATOM 2950 C C . LYS A 1 361 ? -2.532 -6.025 -4.863 1.00 96.56 361 LYS A C 1
ATOM 2952 O O . LYS A 1 361 ? -2.450 -7.217 -4.597 1.00 96.56 361 LYS A O 1
ATOM 2957 N N . PHE A 1 362 ? -1.707 -5.421 -5.712 1.00 96.12 362 PHE A N 1
ATOM 2958 C CA . PHE A 1 362 ? -0.629 -6.113 -6.410 1.00 96.12 362 PHE A CA 1
ATOM 2959 C C . PHE A 1 362 ? 0.394 -6.740 -5.467 1.00 96.12 362 PHE A C 1
ATOM 2961 O O . PHE A 1 362 ? 0.755 -7.904 -5.637 1.00 96.12 362 PHE A O 1
ATOM 2968 N N . SER A 1 363 ? 0.838 -5.984 -4.470 1.00 96.81 363 SER A N 1
ATOM 2969 C CA . SER A 1 363 ? 1.932 -6.378 -3.593 1.00 96.81 363 SER A CA 1
ATOM 2970 C C . SER A 1 363 ? 1.544 -7.456 -2.580 1.00 96.81 363 SER A C 1
ATOM 2972 O O . SER A 1 363 ? 2.338 -8.359 -2.324 1.00 96.81 363 SER A O 1
ATOM 2974 N N . VAL A 1 364 ? 0.335 -7.412 -2.017 1.00 95.19 364 VAL A N 1
ATOM 2975 C CA . VAL A 1 364 ? -0.038 -8.298 -0.899 1.00 95.19 364 VAL A CA 1
ATOM 2976 C C . VAL A 1 364 ? -1.263 -9.175 -1.154 1.00 95.19 364 VAL A C 1
ATOM 2978 O O . VAL A 1 364 ? -1.470 -10.147 -0.427 1.00 95.19 364 VAL A O 1
ATOM 2981 N N . ALA A 1 365 ? -2.070 -8.875 -2.175 1.00 93.81 365 ALA A N 1
ATOM 2982 C CA . ALA A 1 365 ? -3.364 -9.524 -2.386 1.00 93.81 365 ALA A CA 1
ATOM 2983 C C . ALA A 1 365 ? -3.760 -9.754 -3.867 1.00 93.81 365 ALA A C 1
ATOM 2985 O O . ALA A 1 365 ? -4.944 -9.630 -4.184 1.00 93.81 365 ALA A O 1
ATOM 2986 N N . PRO A 1 366 ? -2.850 -10.105 -4.803 1.00 90.56 366 PRO A N 1
ATOM 2987 C CA . PRO A 1 366 ? -3.163 -10.102 -6.235 1.00 90.56 366 PRO A CA 1
ATOM 2988 C C . PRO A 1 366 ? -4.315 -11.042 -6.613 1.00 90.56 366 PRO A C 1
ATOM 2990 O O . PRO A 1 366 ? -5.069 -10.716 -7.519 1.00 90.56 366 PRO A O 1
ATOM 2993 N N . ASN A 1 367 ? -4.505 -12.142 -5.876 1.00 87.25 367 ASN A N 1
ATOM 2994 C CA . ASN A 1 367 ? -5.550 -13.142 -6.137 1.00 87.25 367 ASN A CA 1
ATOM 2995 C C . ASN A 1 367 ? -6.546 -13.297 -4.971 1.00 87.25 367 ASN A C 1
ATOM 2997 O O . ASN A 1 367 ? -7.203 -14.328 -4.865 1.00 87.25 367 ASN A O 1
ATOM 3001 N N . THR A 1 368 ? -6.625 -12.321 -4.058 1.00 88.94 368 THR A N 1
ATOM 3002 C CA . THR A 1 368 ? -7.573 -12.372 -2.930 1.00 88.94 368 THR A CA 1
ATOM 3003 C C . THR A 1 368 ? -8.165 -11.008 -2.583 1.00 88.94 368 THR A C 1
ATOM 3005 O O . THR A 1 368 ? -7.554 -9.979 -2.865 1.00 88.94 368 THR A O 1
ATOM 3008 N N . LYS A 1 369 ? -9.332 -10.973 -1.942 1.00 93.12 369 LYS A N 1
ATOM 3009 C CA . LYS A 1 369 ? -10.040 -9.749 -1.570 1.00 93.12 369 LYS A CA 1
ATOM 3010 C C . LYS A 1 369 ? -9.160 -8.860 -0.685 1.00 93.12 369 LYS A C 1
ATOM 3012 O O . LYS A 1 369 ? -8.578 -9.322 0.301 1.00 93.12 369 LYS A O 1
ATOM 3017 N N . LEU A 1 370 ? -9.089 -7.579 -1.042 1.00 96.56 370 LEU A N 1
ATOM 3018 C CA . LEU A 1 370 ? -8.379 -6.545 -0.290 1.00 96.56 370 LEU A CA 1
ATOM 3019 C C . LEU A 1 370 ? -9.380 -5.510 0.219 1.00 96.56 370 LEU A C 1
ATOM 3021 O O . LEU A 1 370 ? -10.126 -4.946 -0.576 1.00 96.56 370 LEU A O 1
ATOM 3025 N N . ILE A 1 371 ? -9.331 -5.198 1.511 1.00 98.12 371 ILE A N 1
ATOM 3026 C CA . ILE A 1 371 ? -10.045 -4.068 2.115 1.00 98.12 371 ILE A CA 1
ATOM 3027 C C . ILE A 1 371 ? -9.002 -3.058 2.592 1.00 98.12 371 ILE A C 1
ATOM 3029 O O . ILE A 1 371 ? -8.346 -3.274 3.609 1.00 98.12 371 ILE A O 1
ATOM 3033 N N . ASN A 1 372 ? -8.834 -1.955 1.864 1.00 98.50 372 ASN A N 1
ATOM 3034 C CA . ASN A 1 372 ? -7.954 -0.860 2.261 1.00 98.50 372 ASN A CA 1
ATOM 3035 C C . ASN A 1 372 ? -8.752 0.211 3.018 1.00 98.50 372 ASN A C 1
ATOM 3037 O O . ASN A 1 372 ? -9.321 1.121 2.409 1.00 98.50 372 ASN A O 1
ATOM 3041 N N . VAL A 1 373 ? -8.807 0.064 4.342 1.00 98.62 373 VAL A N 1
ATOM 3042 C CA . VAL A 1 373 ? -9.520 0.945 5.272 1.00 98.62 373 VAL A CA 1
ATOM 3043 C C . VAL A 1 373 ? -8.792 2.279 5.392 1.00 98.62 373 VAL A C 1
ATOM 3045 O O . VAL A 1 373 ? -7.656 2.326 5.859 1.00 98.62 373 VAL A O 1
ATOM 3048 N N . GLN A 1 374 ? -9.462 3.366 5.013 1.00 98.06 374 GLN A N 1
ATOM 3049 C CA . GLN A 1 374 ? -8.907 4.721 5.034 1.00 98.06 374 GLN A CA 1
ATOM 3050 C C . GLN A 1 374 ? -9.374 5.520 6.251 1.00 98.06 374 GLN A C 1
ATOM 3052 O O . GLN A 1 374 ? -10.518 5.416 6.682 1.00 98.06 374 GLN A O 1
ATOM 3057 N N . ASN A 1 375 ? -8.499 6.371 6.784 1.00 98.19 375 ASN A N 1
ATOM 3058 C CA . ASN A 1 375 ? -8.789 7.151 7.988 1.00 98.19 375 ASN A CA 1
ATOM 3059 C C . ASN A 1 375 ? -9.792 8.296 7.778 1.00 98.19 375 ASN A C 1
ATOM 3061 O O . ASN A 1 375 ? -10.656 8.526 8.621 1.00 98.19 375 ASN A O 1
ATOM 3065 N N . TYR A 1 376 ? -9.702 8.999 6.647 1.00 96.75 376 TYR A N 1
ATOM 3066 C CA . TYR A 1 376 ? -10.496 10.200 6.342 1.00 96.75 376 TYR A CA 1
ATOM 3067 C C . TYR A 1 376 ? -11.461 9.997 5.165 1.00 96.75 376 TYR A C 1
ATOM 3069 O O . TYR A 1 376 ? -11.752 10.931 4.413 1.00 96.75 376 TYR A O 1
ATOM 3077 N N . GLY A 1 377 ? -11.962 8.772 5.011 1.00 95.12 377 GLY A N 1
ATOM 3078 C CA . GLY A 1 377 ? -12.884 8.396 3.946 1.00 95.12 377 GLY A CA 1
ATOM 3079 C C . GLY A 1 377 ? -12.208 7.912 2.667 1.00 95.12 377 GLY A C 1
ATOM 3080 O O . GLY A 1 377 ? -11.004 8.075 2.464 1.00 95.12 377 GLY A O 1
ATOM 3081 N N . GLY A 1 378 ? -13.014 7.311 1.789 1.00 96.12 378 GLY A N 1
ATOM 3082 C CA . GLY A 1 378 ? -12.538 6.736 0.531 1.00 96.12 378 GLY A CA 1
ATOM 3083 C C . GLY A 1 378 ? -11.868 5.371 0.697 1.00 96.12 378 GLY A C 1
ATOM 3084 O O . GLY A 1 378 ? -10.931 5.067 -0.036 1.00 96.12 378 GLY A O 1
ATOM 3085 N N . THR A 1 379 ? -12.345 4.563 1.649 1.00 98.25 379 THR A N 1
ATOM 3086 C CA . THR A 1 379 ? -11.988 3.142 1.779 1.00 98.25 379 THR A CA 1
ATOM 3087 C C . THR A 1 379 ? -12.218 2.426 0.443 1.00 98.25 379 THR A C 1
ATOM 3089 O O . THR A 1 379 ? -13.263 2.595 -0.185 1.00 98.25 379 THR A O 1
ATOM 3092 N N . ILE A 1 380 ? -11.231 1.642 0.001 1.00 98.12 380 ILE A N 1
ATOM 3093 C CA . ILE A 1 380 ? -11.261 0.912 -1.275 1.00 98.12 380 ILE A CA 1
ATOM 3094 C C . ILE A 1 380 ? -11.328 -0.583 -0.987 1.00 98.12 380 ILE A C 1
ATOM 3096 O O . ILE A 1 380 ? -10.491 -1.111 -0.255 1.00 98.12 380 ILE A O 1
ATOM 3100 N N . VAL A 1 381 ? -12.290 -1.270 -1.601 1.00 97.62 381 VAL A N 1
ATOM 3101 C CA . VAL A 1 381 ? -12.395 -2.731 -1.559 1.00 97.62 381 VAL A CA 1
ATOM 3102 C C . VAL A 1 381 ? -12.186 -3.272 -2.964 1.00 97.62 381 VAL A C 1
ATOM 3104 O O . VAL A 1 381 ? -12.872 -2.849 -3.889 1.00 97.62 381 VAL A O 1
ATOM 3107 N N . PHE A 1 382 ? -11.238 -4.194 -3.110 1.00 95.19 382 PHE A N 1
ATOM 3108 C CA . PHE A 1 382 ? -11.028 -4.952 -4.339 1.00 95.19 382 PHE A CA 1
ATOM 3109 C C . PHE A 1 382 ? -11.515 -6.382 -4.155 1.00 95.19 382 PHE A C 1
ATOM 3111 O O . PHE A 1 382 ? -11.100 -7.048 -3.201 1.00 95.19 382 PHE A O 1
ATOM 3118 N N . ASN A 1 383 ? -12.312 -6.880 -5.098 1.00 90.75 383 ASN A N 1
ATOM 3119 C CA . ASN A 1 383 ? -12.617 -8.307 -5.192 1.00 90.75 383 ASN A CA 1
ATOM 3120 C C . ASN A 1 383 ? -11.411 -9.099 -5.741 1.00 90.75 383 ASN A C 1
ATOM 3122 O O . ASN A 1 383 ? -10.307 -8.563 -5.909 1.00 90.75 383 ASN A O 1
ATOM 3126 N N . ASN A 1 384 ? -11.595 -10.398 -5.974 1.00 87.50 384 ASN A N 1
ATOM 3127 C CA . ASN A 1 384 ? -10.545 -11.273 -6.497 1.00 87.50 384 ASN A CA 1
ATOM 3128 C C . ASN A 1 384 ? -10.169 -10.919 -7.948 1.00 87.50 384 ASN A C 1
ATOM 3130 O O . ASN A 1 384 ? -8.995 -11.011 -8.301 1.00 87.50 384 ASN A O 1
ATOM 3134 N N . ASP A 1 385 ? -11.116 -10.379 -8.717 1.00 86.94 385 ASP A N 1
ATOM 3135 C CA . ASP A 1 385 ? -10.985 -10.003 -10.130 1.00 86.94 385 ASP A CA 1
ATOM 3136 C C . ASP A 1 385 ? -10.490 -8.572 -10.378 1.00 86.94 385 ASP A C 1
ATOM 3138 O O . ASP A 1 385 ? -10.540 -8.083 -11.506 1.00 86.94 385 ASP A O 1
ATOM 3142 N N . TRP A 1 386 ? -9.955 -7.914 -9.345 1.00 90.94 386 TRP A N 1
ATOM 3143 C CA . TRP A 1 386 ? -9.417 -6.547 -9.412 1.00 90.94 386 TRP A CA 1
ATOM 3144 C C . TRP A 1 386 ? -10.455 -5.451 -9.672 1.00 90.94 386 TRP A C 1
ATOM 3146 O O . TRP A 1 386 ? -10.087 -4.303 -9.935 1.00 90.94 386 TRP A O 1
ATOM 3156 N N . GLU A 1 387 ? -11.737 -5.759 -9.516 1.00 92.56 387 GLU A N 1
ATOM 3157 C CA . GLU A 1 387 ? -12.799 -4.766 -9.556 1.00 92.56 387 GLU A CA 1
ATOM 3158 C C . GLU A 1 387 ? -12.922 -4.066 -8.206 1.00 92.56 387 GLU A C 1
ATOM 3160 O O . GLU A 1 387 ? -12.759 -4.668 -7.139 1.00 92.56 387 GLU A O 1
ATOM 3165 N N . ILE A 1 388 ? -13.211 -2.768 -8.269 1.00 95.44 388 ILE A N 1
ATOM 3166 C CA . ILE A 1 388 ? -13.417 -1.925 -7.096 1.00 95.44 388 ILE A CA 1
ATOM 3167 C C . ILE A 1 388 ? -14.904 -1.901 -6.767 1.00 95.44 388 ILE A C 1
ATOM 3169 O O . ILE A 1 388 ? -15.722 -1.575 -7.627 1.00 95.44 388 ILE A O 1
ATOM 3173 N N . ASP A 1 389 ? -15.232 -2.136 -5.501 1.00 96.38 389 ASP A N 1
ATOM 3174 C CA . ASP A 1 389 ? -16.558 -1.845 -4.967 1.00 96.38 389 ASP A CA 1
ATOM 3175 C C . ASP A 1 389 ? -16.730 -0.321 -4.820 1.00 96.38 389 ASP A C 1
ATOM 3177 O O . ASP A 1 389 ? -16.289 0.315 -3.851 1.00 96.38 389 ASP A O 1
ATOM 3181 N N . TRP A 1 390 ? -17.326 0.291 -5.844 1.00 96.81 390 TRP A N 1
ATOM 3182 C CA . TRP A 1 390 ? -17.556 1.732 -5.876 1.00 96.81 390 TRP A CA 1
ATOM 3183 C C . TRP A 1 390 ? -18.652 2.188 -4.914 1.00 96.81 390 TRP A C 1
ATOM 3185 O O . TRP A 1 390 ? -18.647 3.361 -4.527 1.00 96.81 390 TRP A O 1
ATOM 3195 N N . ASP A 1 391 ? -19.543 1.295 -4.489 1.00 97.44 391 ASP A N 1
ATOM 3196 C CA . ASP A 1 391 ? -20.594 1.614 -3.528 1.00 97.44 391 ASP A CA 1
ATOM 3197 C C . ASP A 1 391 ? -19.986 1.802 -2.141 1.00 97.44 391 ASP A C 1
ATOM 3199 O O . ASP A 1 391 ? -20.200 2.843 -1.513 1.00 97.44 391 ASP A O 1
ATOM 3203 N N . ILE A 1 392 ? -19.109 0.888 -1.713 1.00 97.44 392 ILE A N 1
ATOM 3204 C CA . ILE A 1 392 ? -18.326 1.047 -0.481 1.00 97.44 392 ILE A CA 1
ATOM 3205 C C . ILE A 1 392 ? -17.431 2.288 -0.545 1.00 97.44 392 ILE A C 1
ATOM 3207 O O . ILE A 1 392 ? -17.371 3.062 0.418 1.00 97.44 392 ILE A O 1
ATOM 3211 N N . TYR A 1 393 ? -16.779 2.552 -1.681 1.00 97.62 393 TYR A N 1
ATOM 3212 C CA . TYR A 1 393 ? -16.002 3.783 -1.849 1.00 97.62 393 TYR A CA 1
ATOM 3213 C C . TYR A 1 393 ? -16.868 5.039 -1.673 1.00 97.62 393 TYR A C 1
ATOM 3215 O O . TYR A 1 393 ? -16.492 5.975 -0.963 1.00 97.62 393 TYR A O 1
ATOM 3223 N N . ASN A 1 394 ? -18.040 5.085 -2.308 1.00 97.38 394 ASN A N 1
ATOM 3224 C CA . ASN A 1 394 ? -18.920 6.245 -2.239 1.00 97.38 394 ASN A CA 1
ATOM 3225 C C . ASN A 1 394 ? -19.516 6.446 -0.845 1.00 97.38 394 ASN A C 1
ATOM 3227 O O . ASN A 1 394 ? -19.543 7.585 -0.367 1.00 97.38 394 ASN A O 1
ATOM 3231 N N . LYS A 1 395 ? -19.913 5.353 -0.191 1.00 97.56 395 LYS A N 1
ATOM 3232 C CA . LYS A 1 395 ? -20.409 5.317 1.185 1.00 97.56 395 LYS A CA 1
ATOM 3233 C C . LYS A 1 395 ? -19.358 5.821 2.175 1.00 97.56 395 LYS A C 1
ATOM 3235 O O . LYS A 1 395 ? -19.594 6.776 2.917 1.00 97.56 395 LYS A O 1
ATOM 3240 N N . SER A 1 396 ? -18.147 5.271 2.103 1.00 97.38 396 SER A N 1
ATOM 3241 C CA . SER A 1 396 ? -17.044 5.597 3.017 1.00 97.38 396 SER A CA 1
ATOM 3242 C C . SER A 1 396 ? -16.544 7.040 2.917 1.00 97.38 396 SER A C 1
ATOM 3244 O O . SER A 1 396 ? -15.880 7.519 3.828 1.00 97.38 396 SER A O 1
ATOM 3246 N N . LYS A 1 397 ? -16.844 7.787 1.847 1.00 95.88 397 LYS A N 1
ATOM 3247 C CA . LYS A 1 397 ? -16.531 9.229 1.799 1.00 95.88 397 LYS A CA 1
ATOM 3248 C C . LYS A 1 397 ? -17.332 10.052 2.811 1.00 95.88 397 LYS A C 1
ATOM 3250 O O . LYS A 1 397 ? -16.904 11.150 3.155 1.00 95.88 397 LYS A O 1
ATOM 3255 N N . LYS A 1 398 ? -18.507 9.567 3.218 1.00 95.94 398 LYS A N 1
ATOM 3256 C CA . LYS A 1 398 ? -19.451 10.297 4.076 1.00 95.94 398 LYS A CA 1
ATOM 3257 C C . LYS A 1 398 ? -19.604 9.637 5.442 1.00 95.94 398 LYS A C 1
ATOM 3259 O O . LYS A 1 398 ? -19.682 10.333 6.450 1.00 95.94 398 LYS A O 1
ATOM 3264 N N . GLU A 1 399 ? -19.626 8.309 5.473 1.00 97.75 399 GLU A N 1
ATOM 3265 C CA . GLU A 1 399 ? -19.881 7.533 6.683 1.00 97.75 399 GLU A CA 1
ATOM 3266 C C . GLU A 1 399 ? -18.580 7.175 7.404 1.00 97.75 399 GLU A C 1
ATOM 3268 O O . GLU A 1 399 ? -17.678 6.563 6.833 1.00 97.75 399 GLU A O 1
ATOM 3273 N N . HIS A 1 400 ? -18.474 7.551 8.679 1.00 97.50 400 HIS A N 1
ATOM 3274 C CA . HIS A 1 400 ? -17.321 7.209 9.513 1.00 97.50 400 HIS A CA 1
ATOM 3275 C C . HIS A 1 400 ? -17.399 5.780 10.071 1.00 97.50 400 HIS A C 1
ATOM 3277 O O . HIS A 1 400 ? -16.349 5.181 10.289 1.00 97.50 400 HIS A O 1
ATOM 3283 N N . PHE A 1 401 ? -18.605 5.219 10.232 1.00 98.38 401 PHE A N 1
ATOM 3284 C CA . PHE A 1 401 ? -18.841 3.806 10.545 1.00 98.38 401 PHE A CA 1
ATOM 3285 C C . PHE A 1 401 ? -19.729 3.185 9.464 1.00 98.38 401 PHE A C 1
ATOM 3287 O O . PHE A 1 401 ? -20.780 3.736 9.150 1.00 98.38 401 PHE A O 1
ATOM 3294 N N . PHE A 1 402 ? -19.317 2.059 8.884 1.00 98.12 402 PHE A N 1
ATOM 3295 C CA . PHE A 1 402 ? -20.117 1.319 7.901 1.00 98.12 402 PHE A CA 1
ATOM 3296 C C . PHE A 1 402 ? -19.730 -0.165 7.877 1.00 98.12 402 PHE A C 1
ATOM 3298 O O . PHE A 1 402 ? -18.672 -0.545 8.370 1.00 98.12 402 PHE A O 1
ATOM 3305 N N . VAL A 1 403 ? -20.594 -1.012 7.310 1.00 97.81 403 VAL A N 1
ATOM 3306 C CA . VAL A 1 403 ? -20.348 -2.457 7.171 1.00 97.81 403 VAL A CA 1
ATOM 3307 C C . VAL A 1 403 ? -19.889 -2.790 5.753 1.00 97.81 403 VAL A C 1
ATOM 3309 O O . VAL A 1 403 ? -20.472 -2.304 4.783 1.00 97.81 403 VAL A O 1
ATOM 3312 N N . VAL A 1 404 ? -18.869 -3.641 5.654 1.00 96.38 404 VAL A N 1
ATOM 3313 C CA . VAL A 1 404 ? -18.456 -4.353 4.439 1.00 96.38 404 VAL A CA 1
ATOM 3314 C C . VAL A 1 404 ? -18.812 -5.826 4.619 1.00 96.38 404 VAL A C 1
ATOM 3316 O O . VAL A 1 404 ? -18.358 -6.458 5.575 1.00 96.38 404 VAL A O 1
ATOM 3319 N N . THR A 1 405 ? -19.611 -6.376 3.709 1.00 92.81 405 THR A N 1
ATOM 3320 C CA . THR A 1 405 ? -19.968 -7.801 3.711 1.00 92.81 405 THR A CA 1
ATOM 3321 C C . THR A 1 405 ? -19.014 -8.577 2.806 1.00 92.81 405 THR A C 1
ATOM 3323 O O . THR A 1 405 ? -18.740 -8.169 1.674 1.00 92.81 405 THR A O 1
ATOM 3326 N N . LEU A 1 406 ? -18.466 -9.674 3.335 1.00 87.44 406 LEU A N 1
ATOM 3327 C CA . LEU A 1 406 ? -17.545 -10.557 2.622 1.00 87.44 406 LEU A CA 1
ATOM 3328 C C . LEU A 1 406 ? -18.238 -11.558 1.708 1.00 87.44 406 LEU A C 1
ATOM 3330 O O . LEU A 1 406 ? -19.286 -12.113 2.108 1.00 87.44 406 LEU A O 1
#

Mean predicted aligned error: 5.32 Å

Solvent-accessible surface area (backbone atoms only — not comparable to full-atom values): 20989 Å² total; per-residue (Å²): 110,69,71,56,53,47,48,49,45,53,53,47,35,52,49,31,40,63,72,65,39,56,72,64,23,58,54,45,43,44,54,36,24,48,50,50,44,36,64,46,37,23,39,49,33,46,29,77,64,97,56,78,43,73,40,60,66,58,41,51,52,46,29,53,52,49,53,51,52,53,51,46,40,50,66,32,31,77,61,36,71,65,16,24,51,52,38,14,49,53,60,38,44,42,19,60,74,65,76,42,64,78,88,57,73,70,65,74,49,47,68,68,55,49,82,90,55,67,49,41,62,21,27,43,56,29,48,26,48,68,45,27,53,66,44,40,61,63,54,44,58,71,73,56,37,52,50,49,51,50,52,45,54,68,57,44,58,79,45,52,51,76,58,78,84,85,60,74,79,46,28,33,33,41,36,16,57,50,30,34,46,73,74,70,51,48,84,87,48,47,58,60,56,52,51,50,54,54,72,79,39,89,58,55,36,37,37,38,14,32,45,82,68,31,21,40,49,45,71,68,30,26,49,53,33,54,52,49,54,50,52,39,66,69,33,80,72,54,29,74,36,33,36,34,44,34,22,30,14,52,86,91,43,26,30,48,32,37,36,40,37,42,67,90,50,72,44,47,22,62,51,86,44,73,52,58,67,71,36,21,91,36,89,66,87,53,92,49,55,52,79,44,90,39,34,30,74,64,88,84,60,77,70,46,47,64,52,73,56,96,92,43,37,40,37,56,37,46,41,72,37,28,39,35,36,31,76,59,52,61,84,44,44,34,38,29,24,17,60,64,67,91,48,54,55,61,91,46,35,62,49,25,50,50,44,51,48,49,43,20,30,47,12,50,25,58,42,19,36,31,39,39,36,24,8,71,33,50,23,46,36,32,45,53,73,42,47,67,45,59,64,57,25,61,48,25,58,77,44,32,65,50,78,48,78,88

InterPro domains:
  IPR036526 Carbon-nitrogen hydrolase superfamily [SSF56317] (171-330)

Secondary structure (DSSP, 8-state):
-HHHHHHHHHHHHHHHHHTT-HHHHHHHHHHHHHHHHHHHHGGGTEE-SSS-EE-HHHHHHHHHHHHHHHHHHHHHGGGHHHHHHHHHHHHHHHHHTTSS----GGGGGGGGT-TTS---S-HHHHHHHHHHHHHHHHHS-HHHHHHHHHHHHHHHSTT-----S-----EEEEE-HHHHHHTT--HHHHHHHHHHHHHHS--SEEEEPS-SSSBSSSHHHHHHHHHHHHHHHH-TTGGGSEEEEEEEEETTEEEEEEEEEETTEEEEEE-S-PPBTTTBSSSS-----TTSSS----TTS----EEEETTEEEEEEEGGGGGSPPSS--SSEEEEEE--GGG--STTHHHHHHHHHHHHHHHH-TTS-EEEEETTS--EEE-TTS-B-HHHHHHHTT-SEEEEE-